Protein AF-W4LQE4-F1 (afdb_monomer_lite)

pLDDT: mean 86.33, std 12.44, range [35.06, 98.62]

Organism: NCBI:txid1429439

Radius of gyration: 22.86 Å; chains: 1; bounding box: 77×56×64 Å

Sequence (395 aa):
MTGEALLIPIRTGDPKAGPASYTRFVLPFAYCLETYQGGSPFRVYTPSEDVSRWQRRYFTVETATVLYERSKSFEIDDRTGVQTFHIQRAERTIPVHIAPPRLRLFEWPSAIAAANQGTLRDPLRLGFLSVDVFFPDRNVPVSLDDFLALNEMFRYWQQPYDGHEQDYRAFLGNCPIDLCPRVRQVRDADLHEIYFERWASLLKWPIKCNGKHWALFPQAWHQQAKHWIRGDGKPQDNGWITYADSRTFVWTCAILEHGGSTLKAHLPHACDKLKLWQYGHWIKLLNADSPGKDTAETHQSTCFEREWVEPRTYKRWMHYGTLYGFNYHSGAMLGPALDKPGPPLWQHFGDMYFDQALLLLYLRIASFNFSHQLNRISAQARDDSQQGKDGHDQW

Secondary structure (DSSP, 8-state):
--------B---S-TTTSS--EEEEEEEEE---EE--SSS-SS-EEE-----HHHHHHS-HHHHIIIIISEEEEEE--TT-SEEEEEEETTEEEEEEEPPPEEEEES--SSGGGGGG--S--TT-EEEEEEEEE--SSSS--BHHHHHHHHHHHTBSS--STTHHHHHHHHHTTSBSSSSSS--BGGGS-HHIIIIIHHHTGGGSPEEETTEEEESS-HHHHHHHHHHHHT-S-TT--TTB--SSSB-EEEEEEEETTTHHHHHHT-TTT-TT--GGGSHHHHHHHHTPPP-SSHHHHH---HHHHHHHGGGEE-TTGGGT-EEEE-SSEEEEEEE---TTS--HHHHIIIIIHHHHHHHHHHHHHHHHHHHHHHHHHHHHHHHHHHHHHTTS--

Structure (mmCIF, N/CA/C/O backbone):
data_AF-W4LQE4-F1
#
_entry.id   AF-W4LQE4-F1
#
loop_
_atom_site.group_PDB
_atom_site.id
_atom_site.type_symbol
_atom_site.label_atom_id
_atom_site.label_alt_id
_atom_site.label_comp_id
_atom_site.label_asym_id
_atom_site.label_entity_id
_atom_site.label_seq_id
_atom_site.pdbx_PDB_ins_code
_atom_site.Cartn_x
_atom_site.Cartn_y
_atom_site.Cartn_z
_atom_site.occupancy
_atom_site.B_iso_or_equiv
_atom_site.auth_seq_id
_atom_site.auth_comp_id
_atom_site.auth_asym_id
_atom_site.auth_atom_id
_atom_site.pdbx_PDB_model_num
ATOM 1 N N . MET A 1 1 ? -30.551 -10.304 26.060 1.00 40.94 1 MET A N 1
ATOM 2 C CA . MET A 1 1 ? -30.149 -9.156 25.227 1.00 40.94 1 MET A CA 1
ATOM 3 C C . MET A 1 1 ? -29.417 -9.730 24.035 1.00 40.94 1 MET A C 1
ATOM 5 O O . MET A 1 1 ? -28.348 -10.295 24.213 1.00 40.94 1 MET A O 1
ATOM 9 N N . THR A 1 2 ? -30.046 -9.722 22.867 1.00 35.06 2 THR A N 1
ATOM 10 C CA . THR A 1 2 ? -29.392 -10.036 21.594 1.00 35.06 2 THR A CA 1
ATOM 11 C C . THR A 1 2 ? -28.332 -8.967 21.372 1.00 35.06 2 THR A C 1
ATOM 13 O O . THR A 1 2 ? -28.673 -7.812 21.142 1.00 35.06 2 THR A O 1
ATOM 16 N N . GLY A 1 3 ? -27.068 -9.324 21.601 1.00 41.97 3 GLY A N 1
ATOM 17 C CA . GLY A 1 3 ? -25.948 -8.401 21.502 1.00 41.97 3 GLY A CA 1
ATOM 18 C C . GLY A 1 3 ? -25.789 -7.954 20.060 1.00 41.97 3 GLY A C 1
ATOM 19 O O . GLY A 1 3 ? -25.276 -8.712 19.241 1.00 41.97 3 GLY A O 1
ATOM 20 N N . GLU A 1 4 ? -26.240 -6.741 19.748 1.00 50.66 4 GLU A N 1
ATOM 21 C CA . GLU A 1 4 ? -25.721 -6.034 18.585 1.00 50.66 4 GLU A CA 1
ATOM 22 C C . GLU A 1 4 ? -24.201 -6.021 18.732 1.00 50.66 4 GLU A C 1
ATOM 24 O O . GLU A 1 4 ? -23.667 -5.546 19.739 1.00 50.66 4 GLU A O 1
ATOM 29 N N . ALA A 1 5 ? -23.505 -6.636 17.775 1.00 58.62 5 ALA A N 1
ATOM 30 C CA . ALA A 1 5 ? -22.058 -6.571 17.723 1.00 58.62 5 ALA A CA 1
ATOM 31 C C . ALA A 1 5 ? -21.677 -5.086 17.708 1.00 58.62 5 ALA A C 1
ATOM 33 O O . ALA A 1 5 ? -22.042 -4.363 16.783 1.00 58.62 5 ALA A O 1
ATOM 34 N N . LEU A 1 6 ? -21.010 -4.628 18.769 1.00 79.62 6 LEU A N 1
ATOM 35 C CA . LEU A 1 6 ? -20.555 -3.250 18.933 1.00 79.62 6 LEU A CA 1
ATOM 36 C C . LEU A 1 6 ? -19.512 -2.945 17.854 1.00 79.62 6 LEU A C 1
ATOM 38 O O . LEU A 1 6 ? -18.317 -3.129 18.059 1.00 79.62 6 LEU A O 1
ATOM 42 N N . LEU A 1 7 ? -19.974 -2.516 16.681 1.00 88.88 7 LEU A N 1
ATOM 43 C CA . LEU A 1 7 ? -19.111 -2.089 15.589 1.00 88.88 7 LEU A CA 1
ATOM 44 C C . LEU A 1 7 ? -18.323 -0.856 16.036 1.00 88.88 7 LEU A C 1
ATOM 46 O O . LEU A 1 7 ? -18.908 0.090 16.551 1.00 88.88 7 LEU A O 1
ATOM 50 N N . ILE A 1 8 ? -17.012 -0.842 15.788 1.00 94.31 8 ILE A N 1
ATOM 51 C CA . ILE A 1 8 ? -16.179 0.354 15.971 1.00 94.31 8 ILE A CA 1
ATOM 52 C C . ILE A 1 8 ? -16.242 1.162 14.669 1.00 94.31 8 ILE A C 1
ATOM 54 O O . ILE A 1 8 ? -15.601 0.747 13.700 1.00 94.31 8 ILE A O 1
ATOM 58 N N . PRO A 1 9 ? -16.999 2.271 14.589 1.00 95.12 9 PRO A N 1
ATOM 59 C CA . PRO A 1 9 ? -17.159 3.011 13.344 1.00 95.12 9 PRO A CA 1
ATOM 60 C C . PRO A 1 9 ? -15.863 3.725 12.954 1.00 95.12 9 PRO A C 1
ATOM 62 O O . PRO A 1 9 ? -15.169 4.292 13.802 1.00 95.12 9 PRO A O 1
ATOM 65 N N . ILE A 1 10 ? -15.564 3.736 11.656 1.00 96.75 10 ILE A N 1
ATOM 66 C CA . ILE A 1 10 ? -14.493 4.558 11.085 1.00 96.75 10 ILE A CA 1
ATOM 67 C C . ILE A 1 10 ? -15.087 5.767 10.365 1.00 96.75 10 ILE A C 1
ATOM 69 O O . ILE A 1 10 ? -16.196 5.714 9.836 1.00 96.75 10 ILE A O 1
ATOM 73 N N . ARG A 1 11 ? -14.325 6.855 10.286 1.00 96.00 11 ARG A N 1
ATOM 74 C CA . ARG A 1 11 ? -14.683 8.004 9.455 1.00 96.00 11 ARG A CA 1
ATOM 75 C C . ARG A 1 11 ? -14.453 7.661 7.984 1.00 96.00 11 ARG A C 1
ATOM 77 O O . ARG A 1 11 ? -13.330 7.312 7.604 1.00 96.00 11 ARG A O 1
ATOM 84 N N . THR A 1 12 ? -15.508 7.758 7.185 1.00 96.81 12 THR A N 1
ATOM 85 C CA . THR A 1 12 ? -15.524 7.565 5.728 1.00 96.81 12 THR A CA 1
ATOM 86 C C . THR A 1 12 ? -15.442 8.920 5.008 1.00 96.81 12 THR A C 1
ATOM 88 O O . THR A 1 12 ? -15.504 9.972 5.646 1.00 96.81 12 THR A O 1
ATOM 91 N N . GLY A 1 13 ? -15.238 8.910 3.689 1.00 95.38 13 GLY A N 1
ATOM 92 C CA . GLY A 1 13 ? -15.082 10.110 2.862 1.00 95.38 13 GLY A CA 1
ATOM 93 C C . GLY A 1 13 ? -13.826 10.081 1.991 1.00 95.38 13 GLY A C 1
ATOM 94 O O . GLY A 1 13 ? -13.047 9.132 2.037 1.00 95.38 13 GLY A O 1
ATOM 95 N N . ASP A 1 14 ? -13.635 11.120 1.177 1.00 93.69 14 ASP A N 1
ATOM 96 C CA . ASP A 1 14 ? -12.430 11.271 0.354 1.00 93.69 14 ASP A CA 1
ATOM 97 C C . ASP A 1 14 ? -11.263 11.811 1.209 1.00 93.69 14 ASP A C 1
ATOM 99 O O . ASP A 1 14 ? -11.342 12.953 1.681 1.00 93.69 14 ASP A O 1
ATOM 103 N N . PRO A 1 15 ? -10.165 11.047 1.389 1.00 93.00 15 PRO A N 1
ATOM 104 C CA . PRO A 1 15 ? -9.008 11.495 2.162 1.00 93.00 15 PRO A CA 1
ATOM 105 C C . PRO A 1 15 ? -8.287 12.705 1.546 1.00 93.00 15 PRO A C 1
ATOM 107 O O . PRO A 1 15 ? -7.521 13.366 2.241 1.00 93.00 15 PRO A O 1
ATOM 110 N N . LYS A 1 16 ? -8.515 13.038 0.265 1.00 89.88 16 LYS A N 1
ATOM 111 C CA . LYS A 1 16 ? -8.014 14.284 -0.344 1.00 89.88 16 LYS A CA 1
ATOM 112 C C . LYS A 1 16 ? -8.852 15.506 0.059 1.00 89.88 16 LYS A C 1
ATOM 114 O O . LYS A 1 16 ? -8.341 16.624 0.025 1.00 89.88 16 LYS A O 1
ATOM 119 N N . ALA A 1 17 ? -10.119 15.313 0.440 1.00 91.38 17 ALA A N 1
ATOM 120 C CA . ALA A 1 17 ? -11.038 16.391 0.815 1.00 91.38 17 ALA A CA 1
ATOM 121 C C . ALA A 1 17 ? -11.030 16.697 2.323 1.00 91.38 17 ALA A C 1
ATOM 123 O O . ALA A 1 17 ? -11.308 17.826 2.728 1.00 91.38 17 ALA A O 1
ATOM 124 N N . GLY A 1 18 ? -10.702 15.716 3.166 1.00 92.12 18 GLY A N 1
ATOM 125 C CA . GLY A 1 18 ? -10.635 15.895 4.613 1.00 92.12 18 GLY A CA 1
ATOM 126 C C . GLY A 1 18 ? -10.224 14.624 5.358 1.00 92.12 18 GLY A C 1
ATOM 127 O O . GLY A 1 18 ? -9.882 13.625 4.729 1.00 92.12 18 GLY A O 1
ATOM 128 N N . PRO A 1 19 ? -10.265 14.634 6.704 1.00 93.56 19 PRO A N 1
ATOM 129 C CA . PRO A 1 19 ? -9.928 13.461 7.499 1.00 93.56 19 PRO A CA 1
ATOM 130 C C . PRO A 1 19 ? -10.880 12.304 7.172 1.00 93.56 19 PRO A C 1
ATOM 132 O O . PRO A 1 19 ? -12.075 12.382 7.455 1.00 93.56 19 PRO A O 1
ATOM 135 N N . ALA A 1 20 ? -10.345 11.228 6.605 1.00 95.81 20 ALA A N 1
ATOM 136 C CA . ALA A 1 20 ? -11.067 10.000 6.302 1.00 95.81 20 ALA A CA 1
ATOM 137 C C . ALA A 1 20 ? -10.112 8.805 6.377 1.00 95.81 20 ALA A C 1
ATOM 139 O O . ALA A 1 20 ? -8.894 8.956 6.248 1.00 95.81 20 ALA A O 1
ATOM 140 N N . SER A 1 21 ? -10.668 7.619 6.609 1.00 97.94 21 SER A N 1
ATOM 141 C CA . SER A 1 21 ? -9.891 6.381 6.656 1.00 97.94 21 SER A CA 1
ATOM 142 C C . SER A 1 21 ? -9.579 5.886 5.246 1.00 97.94 21 SER A C 1
ATOM 144 O O . SER A 1 21 ? -10.458 5.869 4.383 1.00 97.94 21 SER A O 1
ATOM 146 N N . TYR A 1 22 ? -8.339 5.463 5.012 1.00 98.25 22 TYR A N 1
ATOM 147 C CA . TYR A 1 22 ? -7.880 4.987 3.707 1.00 98.25 22 TYR A CA 1
ATOM 148 C C . TYR A 1 22 ? -6.696 4.028 3.843 1.00 98.25 22 TYR A C 1
ATOM 150 O O . TYR A 1 22 ? -5.924 4.108 4.802 1.00 98.25 22 TYR A O 1
ATOM 158 N N . THR A 1 23 ? -6.497 3.190 2.830 1.00 98.62 23 THR A N 1
ATOM 159 C CA . THR A 1 23 ? -5.310 2.338 2.703 1.00 98.62 23 THR A CA 1
ATOM 160 C C . THR A 1 23 ? -4.659 2.538 1.352 1.00 98.62 23 THR A C 1
ATOM 162 O O . THR A 1 23 ? -5.318 2.494 0.321 1.00 98.62 23 THR A O 1
ATOM 165 N N . ARG A 1 24 ? -3.344 2.729 1.347 1.00 98.31 24 ARG A N 1
ATOM 166 C CA . ARG A 1 24 ? -2.504 2.755 0.155 1.00 98.31 24 ARG A CA 1
ATOM 167 C C . ARG A 1 24 ? -1.692 1.472 0.083 1.00 98.31 24 ARG A C 1
ATOM 169 O O . ARG A 1 24 ? -0.881 1.191 0.961 1.00 98.31 24 ARG A O 1
ATOM 176 N N . PHE A 1 25 ? -1.889 0.717 -0.985 1.00 97.81 25 PHE A N 1
ATOM 177 C CA . PHE A 1 25 ? -1.127 -0.488 -1.284 1.00 97.81 25 PHE A CA 1
ATOM 178 C C . PHE A 1 25 ? -0.015 -0.157 -2.268 1.00 97.81 25 PHE A C 1
ATOM 180 O O . PHE A 1 25 ? -0.269 0.463 -3.301 1.00 97.81 25 PHE A O 1
ATOM 187 N N . VAL A 1 26 ? 1.210 -0.562 -1.946 1.00 97.50 26 VAL A N 1
ATOM 188 C CA . VAL A 1 26 ? 2.404 -0.209 -2.711 1.00 97.50 26 VAL A CA 1
ATOM 189 C C . VAL A 1 26 ? 3.073 -1.465 -3.256 1.00 97.50 26 VAL A C 1
ATOM 191 O O . VAL A 1 26 ? 3.602 -2.283 -2.499 1.00 97.50 26 VAL A O 1
ATOM 194 N N 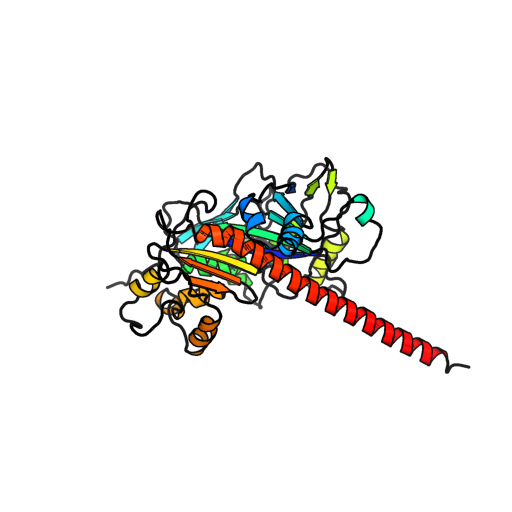. LEU A 1 27 ? 3.079 -1.596 -4.582 1.00 96.62 27 LEU A N 1
ATOM 195 C CA . LEU A 1 27 ? 3.767 -2.661 -5.300 1.00 96.62 27 LEU A CA 1
ATOM 196 C C . LEU A 1 27 ? 5.079 -2.133 -5.907 1.00 96.62 27 LEU A C 1
ATOM 198 O O . LEU A 1 27 ? 5.035 -1.315 -6.831 1.00 96.62 27 LEU A O 1
ATOM 202 N N . PRO A 1 28 ? 6.245 -2.588 -5.426 1.00 96.25 28 PRO A N 1
ATOM 203 C CA . PRO A 1 28 ? 7.515 -2.334 -6.095 1.00 96.25 28 PRO A CA 1
ATOM 204 C C . PRO A 1 28 ? 7.654 -3.138 -7.395 1.00 96.25 28 PRO A C 1
ATOM 206 O O . PRO A 1 28 ? 7.249 -4.298 -7.470 1.00 96.25 28 PRO A O 1
ATOM 209 N N . PHE A 1 29 ? 8.294 -2.543 -8.396 1.00 95.50 29 PHE A N 1
ATOM 210 C CA . PHE A 1 29 ? 8.637 -3.192 -9.659 1.00 95.50 29 PHE A CA 1
ATOM 211 C C . PHE A 1 29 ? 9.939 -2.621 -10.234 1.00 95.50 29 PHE A C 1
ATOM 213 O O . PHE A 1 29 ? 10.311 -1.485 -9.955 1.00 95.50 29 PHE A O 1
ATOM 220 N N . ALA A 1 30 ? 10.644 -3.387 -11.062 1.00 93.94 30 ALA A N 1
ATOM 221 C CA . ALA A 1 30 ? 11.722 -2.855 -11.889 1.00 93.94 30 ALA A CA 1
ATOM 222 C C . ALA A 1 30 ? 11.145 -2.247 -13.155 1.00 93.94 30 ALA A C 1
ATOM 224 O O . ALA A 1 30 ? 10.198 -2.781 -13.734 1.00 93.94 30 ALA A O 1
ATOM 225 N N . TYR A 1 31 ? 11.782 -1.186 -13.632 1.00 93.62 31 TYR A N 1
ATOM 226 C CA . TYR A 1 31 ? 11.375 -0.537 -14.865 1.00 93.62 31 TYR A CA 1
ATOM 227 C C . TYR A 1 31 ? 12.574 -0.289 -15.786 1.00 93.62 31 TYR A C 1
ATOM 229 O O . TYR A 1 31 ? 13.712 -0.112 -15.349 1.00 93.62 31 TYR A O 1
ATOM 237 N N . CYS A 1 32 ? 12.301 -0.292 -17.084 1.00 91.81 32 CYS A N 1
ATOM 238 C CA . CYS A 1 32 ? 13.227 0.065 -18.145 1.00 91.81 32 CYS A CA 1
ATOM 239 C C . CYS A 1 32 ? 12.408 0.709 -19.265 1.00 91.81 32 CYS A C 1
ATOM 241 O O . CYS A 1 32 ? 11.650 0.035 -19.956 1.00 91.81 32 CYS A O 1
ATOM 243 N N . LEU A 1 33 ? 12.498 2.032 -19.387 1.00 91.06 33 LEU A N 1
ATOM 244 C CA . LEU A 1 33 ? 11.632 2.768 -20.299 1.00 91.06 33 LEU A CA 1
ATOM 245 C C . LEU A 1 33 ? 11.957 2.424 -21.750 1.00 91.06 33 LEU A C 1
ATOM 247 O O . LEU A 1 33 ? 13.085 2.616 -22.186 1.00 91.06 33 LEU A O 1
ATOM 251 N N . GLU A 1 34 ? 10.944 2.016 -22.506 1.00 88.94 34 GLU A N 1
ATOM 252 C CA . GLU A 1 34 ? 11.044 1.797 -23.948 1.00 88.94 34 GLU A CA 1
ATOM 253 C C . GLU A 1 34 ? 10.020 2.652 -24.688 1.00 88.94 34 GLU A C 1
ATOM 255 O O . GLU A 1 34 ? 8.996 3.061 -24.133 1.00 88.94 34 GLU A O 1
ATOM 260 N N . THR A 1 35 ? 10.285 2.936 -25.964 1.00 89.38 35 THR A N 1
ATOM 261 C CA . THR A 1 35 ? 9.295 3.631 -26.794 1.00 89.38 35 THR A CA 1
ATOM 262 C C . THR A 1 35 ? 8.042 2.772 -26.882 1.00 89.38 35 THR A C 1
ATOM 264 O O . THR A 1 35 ? 8.112 1.609 -27.277 1.00 89.38 35 THR A O 1
ATOM 267 N N . TYR A 1 36 ? 6.894 3.344 -26.525 1.00 89.50 36 TYR A N 1
ATOM 268 C CA . TYR A 1 36 ? 5.633 2.627 -26.615 1.00 89.50 36 TYR A CA 1
ATOM 269 C C . TYR A 1 36 ? 5.268 2.404 -28.087 1.00 89.50 36 TYR A C 1
ATOM 271 O O . TYR A 1 36 ? 5.041 3.361 -28.822 1.00 89.50 36 TYR A O 1
ATOM 279 N N . GLN A 1 37 ? 5.221 1.137 -28.504 1.00 85.69 37 GLN A N 1
ATOM 280 C CA . GLN A 1 37 ? 4.888 0.729 -29.877 1.00 85.69 37 GLN A CA 1
ATOM 281 C C . GLN A 1 37 ? 3.388 0.454 -30.076 1.00 85.69 37 GLN A C 1
ATOM 283 O O . GLN A 1 37 ? 2.967 0.055 -31.160 1.00 85.69 37 GLN A O 1
ATOM 288 N N . GLY A 1 38 ? 2.570 0.613 -29.031 1.00 77.44 38 GLY A N 1
ATOM 289 C CA . GLY A 1 38 ? 1.123 0.462 -29.149 1.00 77.44 38 GLY A CA 1
ATOM 290 C C . GLY A 1 38 ? 0.480 1.648 -29.873 1.00 77.44 38 GLY A C 1
ATOM 291 O O . GLY A 1 38 ? 1.070 2.721 -29.987 1.00 77.44 38 GLY A O 1
ATOM 292 N N . GLY A 1 39 ? -0.752 1.450 -30.353 1.00 81.81 39 GLY A N 1
ATOM 293 C CA . GLY A 1 39 ? -1.582 2.524 -30.909 1.00 81.81 39 GLY A CA 1
ATOM 294 C C . GLY A 1 39 ? -1.956 3.588 -29.866 1.00 81.81 39 GLY A C 1
ATOM 295 O O . GLY A 1 39 ? -1.314 3.722 -28.830 1.00 81.81 39 GLY A O 1
ATOM 296 N N . SER A 1 40 ? -3.018 4.361 -30.106 1.00 81.25 40 SER A N 1
ATOM 297 C CA . SER A 1 40 ? -3.477 5.342 -29.111 1.00 81.25 40 SER A CA 1
ATOM 298 C C . SER A 1 40 ? -3.868 4.628 -27.805 1.00 81.25 40 SER A C 1
ATOM 300 O O . SER A 1 40 ? -4.779 3.794 -27.834 1.00 81.25 40 SER A O 1
ATOM 302 N N . PRO A 1 41 ? -3.174 4.876 -26.676 1.00 80.06 41 PRO A N 1
ATOM 303 C CA . PRO A 1 41 ? -3.445 4.148 -25.449 1.00 80.06 41 PRO A CA 1
ATOM 304 C C . PRO A 1 41 ? -4.781 4.601 -24.857 1.00 80.06 41 PRO A C 1
ATOM 306 O O . PRO A 1 41 ? -5.073 5.793 -24.798 1.00 80.06 41 PRO A O 1
ATOM 309 N N . PHE A 1 42 ? -5.583 3.643 -24.389 1.00 80.00 42 PHE A N 1
ATOM 310 C CA . PHE A 1 42 ? -6.870 3.934 -23.749 1.00 80.00 42 PHE A CA 1
ATOM 311 C C . PHE A 1 42 ? -6.704 4.736 -22.448 1.00 80.00 42 PHE A C 1
ATOM 313 O O . PHE A 1 42 ? -7.481 5.643 -22.166 1.00 80.00 42 PHE A O 1
ATOM 320 N N . ARG A 1 43 ? -5.670 4.400 -21.670 1.00 88.06 43 ARG A N 1
ATOM 321 C CA . ARG A 1 43 ? -5.268 5.073 -20.432 1.00 88.06 43 ARG A CA 1
ATOM 322 C C . ARG A 1 43 ? -3.782 5.370 -20.482 1.00 88.06 43 ARG A C 1
ATOM 324 O O . ARG A 1 43 ? -3.008 4.601 -21.055 1.00 88.06 43 ARG A O 1
ATOM 331 N N . VAL A 1 44 ? -3.390 6.470 -19.857 1.00 92.25 44 VAL A N 1
ATOM 332 C CA . VAL A 1 44 ? -2.003 6.917 -19.823 1.00 92.25 44 VAL A CA 1
ATOM 333 C C . VAL A 1 44 ? -1.689 7.528 -18.469 1.00 92.25 44 VAL A C 1
ATOM 335 O O . VAL A 1 44 ? -2.507 8.231 -17.885 1.00 92.25 44 VAL A O 1
ATOM 338 N N . TYR A 1 45 ? -0.492 7.261 -17.972 1.00 94.31 45 TYR A N 1
ATOM 339 C CA . TYR A 1 45 ? 0.043 7.929 -16.799 1.00 94.31 45 TYR A CA 1
ATOM 340 C C . TYR A 1 45 ? 0.602 9.294 -17.198 1.00 94.31 45 TYR A C 1
ATOM 342 O O . TYR A 1 45 ? 1.504 9.388 -18.035 1.00 94.31 45 TYR A O 1
ATOM 350 N N . THR A 1 46 ? 0.084 10.360 -16.602 1.00 93.94 46 THR A N 1
ATOM 351 C CA . THR A 1 46 ? 0.562 11.730 -16.810 1.00 93.94 46 THR A CA 1
ATOM 352 C C . THR A 1 46 ? 1.389 12.197 -15.618 1.00 93.94 46 THR A C 1
ATOM 354 O O . THR A 1 46 ? 1.123 11.754 -14.501 1.00 93.94 46 THR A O 1
ATOM 357 N N . PRO A 1 47 ? 2.392 13.072 -15.815 1.00 92.88 47 PRO A N 1
ATOM 358 C CA . PRO A 1 47 ? 3.178 13.604 -14.709 1.00 92.88 47 PRO A CA 1
ATOM 359 C C . PRO A 1 47 ? 2.265 14.248 -13.663 1.00 92.88 47 PRO A C 1
ATOM 361 O O . PRO A 1 47 ? 1.415 15.060 -14.025 1.00 92.88 47 PRO A O 1
ATOM 364 N N . SER A 1 48 ? 2.440 13.894 -12.389 1.00 88.56 48 SER A N 1
ATOM 365 C CA . SER A 1 48 ? 1.718 14.532 -11.286 1.00 88.56 48 SER A CA 1
ATOM 366 C C . SER A 1 48 ? 2.630 15.525 -10.563 1.00 88.56 48 SER A C 1
ATOM 368 O O . SER A 1 48 ? 3.758 15.206 -10.176 1.00 88.56 48 SER A O 1
ATOM 370 N N . GLU A 1 49 ? 2.156 16.760 -10.393 1.00 70.00 49 GLU A N 1
ATOM 371 C CA . GLU A 1 49 ? 2.861 17.806 -9.643 1.00 70.00 49 GLU A CA 1
ATOM 372 C C . GLU A 1 49 ? 2.579 17.669 -8.142 1.00 70.00 49 GLU A C 1
ATOM 374 O O . GLU A 1 49 ? 1.954 18.522 -7.527 1.00 70.00 49 GLU A O 1
ATOM 379 N N . ASP A 1 50 ? 3.009 16.561 -7.542 1.00 58.22 50 ASP A N 1
ATOM 380 C CA . ASP A 1 50 ? 2.500 16.159 -6.220 1.00 58.22 50 ASP A CA 1
ATOM 381 C C . ASP A 1 50 ? 3.441 16.504 -5.052 1.00 58.22 50 ASP A C 1
ATOM 383 O O . ASP A 1 50 ? 3.387 15.887 -3.992 1.00 58.22 50 ASP A O 1
ATOM 387 N N . VAL A 1 51 ? 4.353 17.469 -5.231 1.00 62.75 51 VAL A N 1
ATOM 388 C CA . VAL A 1 51 ? 5.285 17.856 -4.158 1.00 62.75 51 VAL A CA 1
ATOM 389 C C . VAL A 1 51 ? 5.149 19.330 -3.837 1.00 62.75 51 VAL A C 1
ATOM 391 O O . VAL A 1 51 ? 5.727 20.205 -4.488 1.00 62.75 51 VAL A O 1
ATOM 394 N N . SER A 1 52 ? 4.419 19.601 -2.766 1.00 64.50 52 SER A N 1
ATOM 395 C CA . SER A 1 52 ? 4.374 20.914 -2.141 1.00 64.50 52 SER A CA 1
ATOM 396 C C . SER A 1 52 ? 5.785 21.407 -1.774 1.00 64.50 52 SER A C 1
ATOM 398 O O . SER A 1 52 ? 6.675 20.649 -1.374 1.00 64.50 52 SER A O 1
ATOM 400 N N . ARG A 1 53 ? 6.011 22.725 -1.849 1.00 65.19 53 ARG A N 1
ATOM 401 C CA . ARG A 1 53 ? 7.299 23.324 -1.443 1.00 65.19 53 ARG A CA 1
ATOM 402 C C . ARG A 1 53 ? 7.671 23.010 0.011 1.00 65.19 53 ARG A C 1
ATOM 404 O O . ARG A 1 53 ? 8.855 23.044 0.341 1.00 65.19 53 ARG A O 1
ATOM 411 N N . TRP A 1 54 ? 6.693 22.735 0.877 1.00 68.38 54 TRP A N 1
ATOM 412 C CA . TRP A 1 54 ? 6.946 22.428 2.283 1.00 68.38 54 TRP A CA 1
ATOM 413 C C . TRP A 1 54 ? 7.527 21.020 2.466 1.00 68.38 54 TRP A C 1
ATOM 415 O O . TRP A 1 54 ? 8.477 20.876 3.232 1.00 68.38 54 TRP A O 1
ATOM 425 N N . GLN A 1 55 ? 7.059 20.021 1.705 1.00 70.88 55 GLN A N 1
ATOM 426 C CA . GLN A 1 55 ? 7.598 18.653 1.748 1.00 70.88 55 GLN A CA 1
ATOM 427 C C . GLN A 1 55 ? 9.096 18.634 1.431 1.00 70.88 55 GLN A C 1
ATOM 429 O O . GLN A 1 55 ? 9.863 17.957 2.109 1.00 70.88 55 GLN A O 1
ATOM 434 N N . ARG A 1 56 ? 9.547 19.449 0.467 1.00 75.25 56 ARG A N 1
ATOM 435 C CA . ARG A 1 56 ? 10.977 19.558 0.123 1.00 75.25 56 ARG A CA 1
ATOM 436 C C . ARG A 1 56 ? 11.834 20.119 1.255 1.00 75.25 56 ARG A C 1
ATOM 438 O O . ARG A 1 56 ? 12.984 19.728 1.385 1.00 75.25 56 ARG A O 1
ATOM 445 N N . ARG A 1 57 ? 11.286 21.029 2.066 1.00 80.12 57 ARG A N 1
ATOM 446 C CA . ARG A 1 57 ? 12.012 21.681 3.172 1.00 80.12 57 ARG A CA 1
ATOM 447 C C . ARG A 1 57 ? 12.125 20.810 4.418 1.00 80.12 57 ARG A C 1
ATOM 449 O O . ARG A 1 57 ? 12.937 21.115 5.282 1.00 80.12 57 ARG A O 1
ATOM 456 N N . TYR A 1 58 ? 11.291 19.779 4.532 1.00 81.12 58 TYR A N 1
ATOM 457 C CA . TYR A 1 58 ? 11.315 18.884 5.683 1.00 81.12 58 TYR A CA 1
ATOM 458 C C . TYR A 1 58 ? 12.519 17.932 5.661 1.00 81.12 58 TYR A C 1
ATOM 460 O O . TYR A 1 58 ? 12.981 17.479 6.705 1.00 81.12 58 TYR A O 1
ATOM 468 N N . PHE A 1 59 ? 13.023 17.624 4.469 1.00 84.69 59 PHE A N 1
ATOM 469 C CA . PHE A 1 59 ? 14.088 16.654 4.263 1.00 84.69 59 PHE A CA 1
ATOM 470 C C . PHE A 1 59 ? 15.462 17.310 4.174 1.00 84.69 59 PHE A C 1
ATOM 472 O O . PHE A 1 59 ? 15.586 18.478 3.802 1.00 84.69 59 PHE A O 1
ATOM 479 N N . THR A 1 60 ? 16.509 16.535 4.481 1.00 88.38 60 THR A N 1
ATOM 480 C CA . THR A 1 60 ? 17.874 16.932 4.114 1.00 88.38 60 THR A CA 1
ATOM 481 C C . THR A 1 60 ? 17.976 17.055 2.596 1.00 88.38 60 THR A C 1
ATOM 483 O O . THR A 1 60 ? 17.180 16.456 1.866 1.00 88.38 60 THR A O 1
ATOM 486 N N . VAL A 1 61 ? 18.963 17.809 2.113 1.00 87.88 61 VAL A N 1
ATOM 487 C CA . VAL A 1 61 ? 19.164 18.021 0.673 1.00 87.88 61 VAL A CA 1
ATOM 488 C C . VAL A 1 61 ? 19.326 16.685 -0.051 1.00 87.88 61 VAL A C 1
ATOM 490 O O . VAL A 1 61 ? 18.659 16.447 -1.049 1.00 87.88 61 VAL A O 1
ATOM 493 N N . GLU A 1 62 ? 20.114 15.765 0.502 1.00 87.88 62 GLU A N 1
ATOM 494 C CA . GLU A 1 62 ? 20.373 14.444 -0.076 1.00 87.88 62 GLU A CA 1
ATOM 495 C C . GLU A 1 62 ? 19.084 13.622 -0.204 1.00 87.88 62 GLU A C 1
ATOM 497 O O . GLU A 1 62 ? 18.802 13.031 -1.248 1.00 87.88 62 GLU A O 1
ATOM 502 N N . THR A 1 63 ? 18.271 13.625 0.854 1.00 88.31 63 THR A N 1
ATOM 503 C CA . THR A 1 63 ? 16.989 12.914 0.907 1.00 88.31 63 THR A CA 1
ATOM 504 C C . THR A 1 63 ? 15.996 13.509 -0.094 1.00 88.31 63 THR A C 1
ATOM 506 O O . THR A 1 63 ? 15.348 12.779 -0.847 1.00 88.31 63 THR A O 1
ATOM 509 N N . ALA A 1 64 ? 15.908 14.841 -0.142 1.00 87.50 64 ALA A N 1
ATOM 510 C CA . ALA A 1 64 ? 15.049 15.565 -1.069 1.00 87.50 64 ALA A CA 1
ATOM 511 C C . ALA A 1 64 ? 15.464 15.340 -2.532 1.00 87.50 64 ALA A C 1
ATOM 513 O O . ALA A 1 64 ? 14.598 15.143 -3.385 1.00 87.50 64 ALA A O 1
ATOM 514 N N . THR A 1 65 ? 16.765 15.307 -2.828 1.00 89.69 65 THR A N 1
ATOM 515 C CA . THR A 1 65 ? 17.282 15.026 -4.171 1.00 89.69 65 THR A CA 1
ATOM 516 C C . THR A 1 65 ? 16.849 13.643 -4.649 1.00 89.69 65 THR A C 1
ATOM 518 O O . THR A 1 65 ? 16.330 13.518 -5.759 1.00 89.69 65 THR A O 1
ATOM 521 N N . VAL A 1 66 ? 16.975 12.597 -3.824 1.00 88.81 66 VAL A N 1
ATOM 522 C CA . VAL A 1 66 ? 16.522 11.250 -4.218 1.00 88.81 66 VAL A CA 1
ATOM 523 C C . VAL A 1 66 ? 15.004 11.211 -4.418 1.00 88.81 66 VAL A C 1
ATOM 525 O O . VAL A 1 66 ? 14.528 10.706 -5.434 1.00 88.81 66 VAL A O 1
ATOM 528 N N . LEU A 1 67 ? 14.241 11.781 -3.482 1.00 87.31 67 LEU A N 1
ATOM 529 C CA . LEU A 1 67 ? 12.780 11.739 -3.516 1.00 87.31 67 LEU A CA 1
ATOM 530 C C . LEU A 1 67 ? 12.151 12.601 -4.610 1.00 87.31 67 LEU A C 1
ATOM 532 O O . LEU A 1 67 ? 11.067 12.252 -5.074 1.00 87.31 67 LEU A O 1
ATOM 536 N N . TYR A 1 68 ? 12.770 13.706 -5.027 1.00 88.12 68 TYR A N 1
ATOM 537 C CA . TYR A 1 68 ? 12.093 14.708 -5.864 1.00 88.12 68 TYR A CA 1
ATOM 538 C C . TYR A 1 68 ? 12.839 15.122 -7.128 1.00 88.12 68 TYR A C 1
ATOM 540 O O . TYR A 1 68 ? 12.206 15.626 -8.054 1.00 88.12 68 TYR A O 1
ATOM 548 N N . GLU A 1 69 ? 14.156 14.941 -7.183 1.00 88.31 69 GLU A N 1
ATOM 549 C CA . GLU A 1 69 ? 14.962 15.329 -8.347 1.00 88.31 69 GLU A CA 1
ATOM 550 C C . GLU A 1 69 ? 15.322 14.105 -9.188 1.00 88.31 69 GLU A C 1
ATOM 552 O O . GLU A 1 69 ? 15.160 14.118 -10.408 1.00 88.31 69 GLU A O 1
ATOM 557 N N . ARG A 1 70 ? 15.736 13.020 -8.524 1.00 91.19 70 ARG A N 1
ATOM 558 C CA . ARG A 1 70 ? 16.048 11.721 -9.140 1.00 91.19 70 ARG A CA 1
ATOM 559 C C . ARG A 1 70 ? 14.829 10.818 -9.280 1.00 91.19 70 ARG A C 1
ATOM 561 O O . ARG A 1 70 ? 14.967 9.705 -9.778 1.00 91.19 70 ARG A O 1
ATOM 568 N N . SER A 1 71 ? 13.649 11.267 -8.863 1.00 93.06 71 SER A N 1
ATOM 569 C CA . SER A 1 71 ? 12.405 10.528 -9.062 1.00 93.06 71 SER A CA 1
ATOM 570 C C . SER A 1 71 ? 11.412 11.303 -9.926 1.00 93.06 71 SER A C 1
ATOM 572 O O . SER A 1 71 ? 11.472 12.532 -10.039 1.00 93.06 71 SER A O 1
ATOM 574 N N . LYS A 1 72 ? 10.470 10.582 -10.535 1.00 93.50 72 LYS A N 1
ATOM 575 C CA . LYS A 1 72 ? 9.303 11.165 -11.201 1.00 93.50 72 LYS A CA 1
ATOM 576 C C . LYS A 1 72 ? 8.020 10.510 -10.721 1.00 93.50 72 LYS A C 1
ATOM 578 O O . LYS A 1 72 ? 7.958 9.290 -10.569 1.00 93.50 72 LYS A O 1
ATOM 583 N N . SER A 1 73 ? 7.004 11.342 -10.523 1.00 94.44 73 SER A N 1
ATOM 584 C CA . SER A 1 73 ? 5.661 10.920 -10.140 1.00 94.44 73 SER A CA 1
ATOM 585 C C . SER A 1 73 ? 4.719 11.003 -11.331 1.00 94.44 73 SER A C 1
ATOM 587 O O . SER A 1 73 ? 4.762 11.967 -12.101 1.00 94.44 73 SER A O 1
ATOM 589 N N . PHE A 1 74 ? 3.866 9.998 -11.467 1.00 95.19 74 PHE A N 1
ATOM 590 C CA . PHE A 1 74 ? 2.803 9.968 -12.457 1.00 95.19 74 PHE A CA 1
ATOM 591 C C . PHE A 1 74 ? 1.498 9.510 -11.809 1.00 95.19 74 PHE A C 1
ATOM 593 O O . PHE A 1 74 ? 1.509 8.683 -10.901 1.00 95.19 74 PHE A O 1
ATOM 600 N N . GLU A 1 75 ? 0.374 10.003 -12.304 1.00 94.06 75 GLU A N 1
ATOM 601 C CA . GLU A 1 75 ? -0.971 9.551 -11.943 1.00 94.06 75 GLU A CA 1
ATOM 602 C C . GLU A 1 75 ? -1.692 9.153 -13.230 1.00 94.06 75 GLU A C 1
ATOM 604 O O . GLU A 1 75 ? -1.434 9.727 -14.292 1.00 94.06 75 GLU A O 1
ATOM 609 N N . ILE A 1 76 ? -2.528 8.119 -13.175 1.00 90.75 76 ILE A N 1
ATOM 610 C CA . ILE A 1 76 ? -3.303 7.726 -14.350 1.00 90.75 76 ILE A CA 1
ATOM 611 C C . ILE A 1 76 ? -4.321 8.830 -14.676 1.00 90.75 76 ILE A C 1
ATOM 613 O O . ILE A 1 76 ? -5.092 9.241 -13.810 1.00 90.75 76 ILE A O 1
ATOM 617 N N . ASP A 1 77 ? -4.324 9.311 -15.921 1.00 84.06 77 ASP A N 1
ATOM 618 C CA . ASP A 1 77 ? -5.356 10.221 -16.429 1.00 84.06 77 ASP A CA 1
ATOM 619 C C . ASP A 1 77 ? -6.634 9.404 -16.648 1.00 84.06 77 ASP A C 1
ATOM 621 O O . ASP A 1 77 ? -6.887 8.866 -17.732 1.00 84.06 77 ASP A O 1
ATOM 625 N N . ASP A 1 78 ? -7.395 9.212 -15.571 1.00 71.00 78 ASP A N 1
ATOM 626 C CA . ASP A 1 78 ? -8.680 8.538 -15.635 1.00 71.00 78 ASP A CA 1
ATOM 627 C C . ASP A 1 78 ? -9.805 9.550 -15.854 1.00 71.00 78 ASP A C 1
ATOM 629 O O . ASP A 1 78 ? -10.433 10.043 -14.916 1.00 71.00 78 ASP A O 1
ATOM 633 N N . ARG A 1 79 ? -10.117 9.804 -17.128 1.00 63.34 79 ARG A N 1
ATOM 634 C CA . ARG A 1 79 ? -11.294 10.593 -17.528 1.00 63.34 79 ARG A CA 1
ATOM 635 C C . ARG A 1 79 ? -12.618 10.005 -17.022 1.00 63.34 79 ARG A C 1
ATOM 637 O O . ARG A 1 79 ? -13.625 10.705 -17.052 1.00 63.34 79 ARG A O 1
ATOM 644 N N . THR A 1 80 ? -12.636 8.737 -16.596 1.00 54.34 80 THR A N 1
ATOM 645 C CA . THR A 1 80 ? -13.824 8.067 -16.041 1.00 54.34 80 THR A CA 1
ATOM 646 C C . THR A 1 80 ? -13.961 8.221 -14.521 1.00 54.34 80 THR A C 1
ATOM 648 O O . THR A 1 80 ? -15.017 7.899 -13.983 1.00 54.34 80 THR A O 1
ATOM 651 N N . GLY A 1 81 ? -12.961 8.800 -13.841 1.00 62.78 81 GLY A N 1
ATOM 652 C CA . GLY A 1 81 ? -13.012 9.135 -12.416 1.00 62.78 81 GLY A CA 1
ATOM 653 C C . GLY A 1 81 ? -12.624 7.996 -11.464 1.00 62.78 81 GLY A C 1
ATOM 654 O O . GLY A 1 81 ? -11.969 7.028 -11.840 1.00 62.78 81 GLY A O 1
ATOM 655 N N . VAL A 1 82 ? -13.000 8.149 -10.191 1.00 72.56 82 VAL A N 1
ATOM 656 C CA . VAL A 1 82 ? -12.767 7.172 -9.112 1.00 72.56 82 VAL A CA 1
ATOM 657 C C . VAL A 1 82 ? -13.564 5.896 -9.387 1.00 72.56 82 VAL A C 1
ATOM 659 O O . VAL A 1 82 ? -14.788 5.944 -9.523 1.00 72.56 82 VAL A O 1
ATOM 662 N N . GLN A 1 83 ? -12.892 4.744 -9.428 1.00 85.00 83 GLN A N 1
ATOM 663 C CA . GLN A 1 83 ? -13.583 3.468 -9.616 1.00 85.00 83 GLN A CA 1
ATOM 664 C C . GLN A 1 83 ? -14.197 2.984 -8.312 1.00 85.00 83 GLN A C 1
ATOM 666 O O . GLN A 1 83 ? -13.610 3.139 -7.246 1.00 85.00 83 GLN A O 1
ATOM 671 N N . THR A 1 84 ? -15.376 2.374 -8.392 1.00 89.12 84 THR A N 1
ATOM 672 C CA . THR A 1 84 ? -16.068 1.816 -7.227 1.00 89.12 84 THR A CA 1
ATOM 673 C C . THR A 1 84 ? -16.270 0.324 -7.408 1.00 89.12 84 THR A C 1
ATOM 675 O O . THR A 1 84 ? -16.781 -0.113 -8.437 1.00 89.12 84 THR A O 1
ATOM 678 N N . PHE A 1 85 ? -15.932 -0.448 -6.383 1.00 90.56 85 PHE A N 1
ATOM 679 C CA . PHE A 1 85 ? -16.346 -1.839 -6.250 1.00 90.56 85 PHE A CA 1
ATOM 680 C C . PHE A 1 85 ? -17.062 -2.042 -4.917 1.00 90.56 85 PHE A C 1
ATOM 682 O O . PHE A 1 85 ? -17.175 -1.118 -4.114 1.00 90.56 85 PHE A O 1
ATOM 689 N N . HIS A 1 86 ? -17.585 -3.243 -4.693 1.00 92.25 86 HIS A N 1
ATOM 690 C CA . HIS A 1 86 ? -18.281 -3.569 -3.455 1.00 92.25 86 HIS A CA 1
ATOM 691 C C . HIS A 1 86 ? -17.679 -4.817 -2.828 1.00 92.25 86 HIS A C 1
ATOM 693 O O . HIS A 1 86 ? -17.452 -5.803 -3.533 1.00 92.25 86 HIS A O 1
ATOM 699 N N . ILE A 1 87 ? -17.471 -4.770 -1.514 1.00 93.00 87 ILE A N 1
ATOM 700 C CA . ILE A 1 87 ? -17.110 -5.931 -0.700 1.00 93.00 87 ILE A CA 1
ATOM 701 C C . ILE A 1 87 ? -18.351 -6.488 -0.005 1.00 93.00 87 ILE A C 1
ATOM 703 O O . ILE A 1 87 ? -19.274 -5.738 0.325 1.00 93.00 87 ILE A O 1
ATOM 707 N N . GLN A 1 88 ? -18.371 -7.801 0.216 1.00 90.00 88 GLN A N 1
ATOM 708 C CA . GLN A 1 88 ? -19.445 -8.478 0.945 1.00 90.00 88 GLN A CA 1
ATOM 709 C C . GLN A 1 88 ? -18.982 -8.833 2.360 1.00 90.00 88 GLN A C 1
ATOM 711 O O . GLN A 1 88 ? -17.970 -9.511 2.537 1.00 90.00 88 GLN A O 1
ATOM 716 N N . ARG A 1 89 ? -19.714 -8.362 3.377 1.00 87.31 89 ARG A N 1
ATOM 717 C CA . ARG A 1 89 ? -19.432 -8.612 4.800 1.00 87.31 89 ARG A CA 1
ATOM 718 C C . ARG A 1 89 ? -20.720 -8.945 5.537 1.00 87.31 89 ARG A C 1
ATOM 720 O O . ARG A 1 89 ? -21.531 -8.056 5.792 1.00 87.31 89 ARG A O 1
ATOM 727 N N . ALA A 1 90 ? -20.874 -10.212 5.921 1.00 83.94 90 ALA A N 1
ATOM 728 C CA . ALA A 1 90 ? -22.142 -10.738 6.426 1.00 83.94 90 ALA A CA 1
ATOM 729 C C . ALA A 1 90 ? -23.282 -10.381 5.447 1.00 83.94 90 ALA A C 1
ATOM 731 O O . ALA A 1 90 ? -23.178 -10.686 4.263 1.00 83.94 90 ALA A O 1
ATOM 732 N N . GLU A 1 91 ? -24.319 -9.687 5.907 1.00 86.44 91 GLU A N 1
ATOM 733 C CA . GLU A 1 91 ? -25.456 -9.251 5.082 1.00 86.44 91 GLU A CA 1
ATOM 734 C C . GLU A 1 91 ? -25.275 -7.835 4.494 1.00 86.44 91 GLU A C 1
ATOM 736 O O . GLU A 1 91 ? -26.202 -7.267 3.918 1.00 86.44 91 GLU A O 1
ATOM 741 N N . ARG A 1 92 ? -24.085 -7.231 4.641 1.00 90.19 92 ARG A N 1
ATOM 742 C CA . ARG A 1 92 ? -23.790 -5.864 4.186 1.00 90.19 92 ARG A CA 1
ATOM 743 C C . ARG A 1 92 ? -22.967 -5.873 2.900 1.00 90.19 92 ARG A C 1
ATOM 745 O O . ARG A 1 92 ? -21.904 -6.490 2.825 1.00 90.19 92 ARG A O 1
ATOM 752 N N . THR A 1 93 ? -23.415 -5.091 1.921 1.00 92.38 93 THR A N 1
ATOM 753 C CA . THR A 1 93 ? -22.640 -4.732 0.728 1.00 92.38 93 THR A CA 1
ATOM 754 C C . THR A 1 93 ? -22.021 -3.353 0.935 1.00 92.38 93 THR A C 1
ATOM 756 O O . THR A 1 93 ? -22.732 -2.348 0.980 1.00 92.38 93 THR A O 1
ATOM 759 N N . ILE A 1 94 ? -20.697 -3.295 1.071 1.00 94.69 94 ILE A N 1
ATOM 760 C CA . ILE A 1 94 ? -19.980 -2.064 1.424 1.00 94.69 94 ILE A CA 1
ATOM 761 C C . ILE A 1 94 ? -19.251 -1.528 0.183 1.00 94.69 94 ILE A C 1
ATOM 763 O O . ILE A 1 94 ? -18.447 -2.255 -0.406 1.00 94.69 94 ILE A O 1
ATOM 767 N N . PRO A 1 95 ? -19.511 -0.280 -0.246 1.00 95.00 95 PRO A N 1
ATOM 768 C CA . PRO A 1 95 ? -18.823 0.320 -1.381 1.00 95.00 95 PRO A CA 1
ATOM 769 C C . PRO A 1 95 ? -17.392 0.716 -1.008 1.00 95.00 95 PRO A C 1
ATOM 771 O O . PRO A 1 95 ? -17.154 1.289 0.051 1.00 95.00 95 PRO A O 1
ATOM 774 N N . VAL A 1 96 ? -16.452 0.462 -1.913 1.00 95.44 96 VAL A N 1
ATOM 775 C CA . VAL A 1 96 ? -15.040 0.837 -1.796 1.00 95.44 96 VAL A CA 1
ATOM 776 C C . VAL A 1 96 ? -14.638 1.600 -3.051 1.00 95.44 96 VAL A C 1
ATOM 778 O O . VAL A 1 96 ? -14.861 1.143 -4.172 1.00 95.44 96 VAL A O 1
ATOM 781 N N . HIS A 1 97 ? -14.058 2.776 -2.857 1.00 94.25 97 HIS A N 1
ATOM 782 C CA . HIS A 1 97 ? -13.521 3.622 -3.912 1.00 94.25 97 HIS A CA 1
ATOM 783 C C . HIS A 1 97 ? -12.027 3.349 -4.097 1.00 94.25 97 HIS A C 1
ATOM 785 O O . HIS A 1 97 ? -11.293 3.239 -3.119 1.00 94.25 97 HIS A O 1
ATOM 791 N N . ILE A 1 98 ? -11.582 3.278 -5.350 1.00 93.06 98 ILE A N 1
ATOM 792 C CA . ILE A 1 98 ? -10.179 3.202 -5.758 1.00 93.06 98 ILE A CA 1
ATOM 793 C C . ILE A 1 98 ? -9.810 4.556 -6.363 1.00 93.06 98 ILE A C 1
ATOM 795 O O . ILE A 1 98 ? -10.319 4.927 -7.426 1.00 93.06 98 ILE A O 1
ATOM 799 N N . ALA A 1 99 ? -8.937 5.301 -5.687 1.00 92.12 99 ALA A N 1
ATOM 800 C CA . ALA A 1 99 ? -8.391 6.537 -6.236 1.00 92.12 99 ALA A CA 1
ATOM 801 C C . ALA A 1 99 ? -7.518 6.233 -7.469 1.00 92.12 99 ALA A C 1
ATOM 803 O O . ALA A 1 99 ? -7.001 5.117 -7.576 1.00 92.12 99 ALA A O 1
ATOM 804 N N . PRO A 1 100 ? -7.295 7.205 -8.373 1.00 92.12 100 PRO A N 1
ATOM 805 C CA . PRO A 1 100 ? -6.410 7.018 -9.518 1.00 92.12 100 PRO A CA 1
ATOM 806 C C . PRO A 1 100 ? -5.046 6.430 -9.102 1.00 92.12 100 PRO A C 1
ATOM 808 O O . PRO A 1 100 ? -4.350 7.027 -8.275 1.00 92.12 100 PRO A O 1
ATOM 811 N N . PRO A 1 101 ? -4.649 5.257 -9.639 1.00 94.31 101 PRO A N 1
ATOM 812 C CA . PRO A 1 101 ? -3.331 4.694 -9.386 1.00 94.31 101 PRO A CA 1
ATOM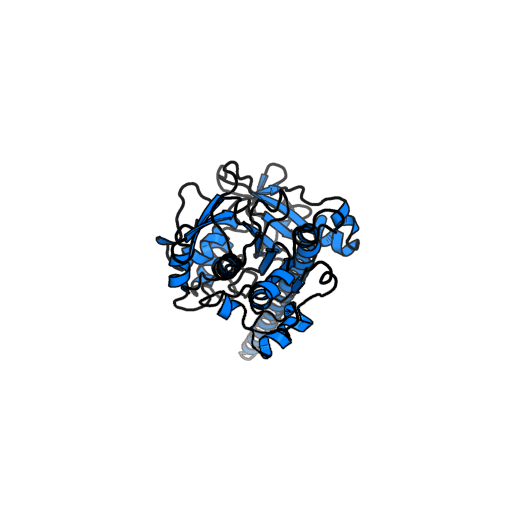 813 C C . PRO A 1 101 ? -2.194 5.663 -9.706 1.00 94.31 101 PRO A C 1
ATOM 815 O O . PRO A 1 101 ? -2.232 6.390 -10.704 1.00 94.31 101 PRO A O 1
ATOM 818 N N . ARG A 1 102 ? -1.141 5.612 -8.888 1.00 94.81 102 ARG A N 1
ATOM 819 C CA . ARG A 1 102 ? 0.043 6.468 -9.011 1.00 94.81 102 ARG A CA 1
ATOM 820 C C . ARG A 1 102 ? 1.314 5.653 -9.166 1.00 94.81 102 ARG A C 1
ATOM 822 O O . ARG A 1 102 ? 1.439 4.571 -8.601 1.00 94.81 102 ARG A O 1
ATOM 829 N N . LEU A 1 103 ? 2.272 6.198 -9.902 1.00 96.62 103 LEU A N 1
ATOM 830 C CA . LEU A 1 103 ? 3.614 5.657 -10.060 1.00 96.62 103 LEU A CA 1
ATOM 831 C C . LEU A 1 103 ? 4.628 6.627 -9.465 1.00 96.62 103 LEU A C 1
ATOM 833 O O . LEU A 1 103 ? 4.587 7.821 -9.755 1.00 96.62 103 LEU A O 1
ATOM 837 N N . ARG A 1 104 ? 5.589 6.100 -8.709 1.00 96.19 104 ARG A N 1
ATOM 838 C CA . ARG A 1 104 ? 6.833 6.797 -8.365 1.00 96.19 104 ARG A CA 1
ATOM 839 C C . ARG A 1 104 ? 8.000 6.021 -8.958 1.00 96.19 104 ARG A C 1
ATOM 841 O O . ARG A 1 104 ? 8.213 4.876 -8.577 1.00 96.19 104 ARG A O 1
ATOM 848 N N . LEU A 1 105 ? 8.740 6.627 -9.881 1.00 96.12 105 LEU A N 1
ATOM 849 C CA . LEU A 1 105 ? 9.883 6.010 -10.559 1.00 96.12 105 LEU A CA 1
ATOM 850 C C . LEU A 1 105 ? 11.177 6.640 -10.042 1.00 96.12 105 LEU A C 1
ATOM 852 O O . LEU A 1 105 ? 11.393 7.829 -10.268 1.00 96.12 105 LEU A O 1
ATOM 856 N N . PHE A 1 106 ? 12.004 5.869 -9.336 1.00 95.06 106 PHE A N 1
ATOM 857 C CA . PHE A 1 106 ? 13.308 6.294 -8.815 1.00 95.06 106 PHE A CA 1
ATOM 858 C C . PHE A 1 106 ? 14.417 6.093 -9.846 1.00 95.06 106 PHE A C 1
ATOM 860 O O . PHE A 1 106 ? 14.313 5.238 -10.722 1.00 95.06 106 PHE A O 1
ATOM 867 N N . GLU A 1 107 ? 15.484 6.881 -9.740 1.00 92.81 107 GLU A N 1
ATOM 868 C CA . GLU A 1 107 ? 16.585 6.923 -10.714 1.00 92.81 107 GLU A CA 1
ATOM 869 C C . GLU A 1 107 ? 16.119 7.239 -12.131 1.00 92.81 107 GLU A C 1
ATOM 871 O O . GLU A 1 107 ? 16.514 6.608 -13.116 1.00 92.81 107 GLU A O 1
ATOM 876 N N . TRP A 1 108 ? 15.240 8.237 -12.220 1.00 90.94 108 TRP A N 1
ATOM 877 C CA . TRP A 1 108 ? 14.719 8.710 -13.486 1.00 90.94 108 TRP A CA 1
ATOM 878 C C . TRP A 1 108 ? 15.868 9.156 -14.407 1.00 90.94 108 TRP A C 1
ATOM 880 O O . TRP A 1 108 ? 16.683 9.995 -14.009 1.00 90.94 108 TRP A O 1
ATOM 890 N N . PRO A 1 109 ? 15.946 8.645 -15.650 1.00 86.81 109 PRO A N 1
ATOM 891 C CA . PRO A 1 109 ? 17.061 8.951 -16.533 1.00 86.81 109 PRO A CA 1
ATOM 892 C C . PRO A 1 109 ? 17.048 10.425 -16.957 1.00 86.81 109 PRO A C 1
ATOM 894 O O . PRO A 1 109 ? 16.022 10.959 -17.383 1.00 86.81 109 PRO A O 1
ATOM 897 N N . SER A 1 110 ? 18.217 11.072 -16.915 1.00 76.88 110 SER A N 1
ATOM 898 C CA . SER A 1 110 ? 18.409 12.451 -17.394 1.00 76.88 110 SER A CA 1
ATOM 899 C C . SER A 1 110 ? 18.092 12.600 -18.888 1.00 76.88 110 SER A C 1
ATOM 901 O O . SER A 1 110 ? 17.554 13.622 -19.310 1.00 76.88 110 SER A O 1
ATOM 903 N N . ALA A 1 111 ? 18.350 11.551 -19.675 1.00 76.19 111 ALA A N 1
ATOM 904 C CA . ALA A 1 111 ? 17.926 11.420 -21.062 1.00 76.19 111 ALA A CA 1
ATOM 905 C C . ALA A 1 111 ? 17.332 10.025 -21.303 1.00 76.19 111 ALA A C 1
ATOM 907 O O . ALA A 1 111 ? 18.054 9.030 -21.347 1.00 76.19 111 ALA A O 1
ATOM 908 N N . ILE A 1 112 ? 16.012 9.949 -21.511 1.00 68.94 112 ILE A N 1
ATOM 909 C CA . ILE A 1 112 ? 15.308 8.670 -21.724 1.00 68.94 112 ILE A CA 1
ATOM 910 C C . ILE A 1 112 ? 15.869 7.924 -22.951 1.00 68.94 112 ILE A C 1
ATOM 912 O O . ILE A 1 112 ? 16.021 6.712 -22.922 1.00 68.94 112 ILE A O 1
ATOM 916 N N . ALA A 1 113 ? 16.272 8.644 -24.005 1.00 58.69 113 ALA A N 1
ATOM 917 C CA . ALA A 1 113 ? 16.851 8.039 -25.209 1.00 58.69 113 ALA A CA 1
ATOM 918 C C . ALA A 1 113 ? 18.202 7.328 -24.970 1.00 58.69 113 ALA A C 1
ATOM 920 O O . ALA A 1 113 ? 18.519 6.386 -25.691 1.00 58.69 113 ALA A O 1
ATOM 921 N N . ALA A 1 114 ? 18.976 7.742 -23.958 1.00 53.31 114 ALA A N 1
ATOM 922 C CA . ALA A 1 114 ? 20.257 7.123 -23.602 1.00 53.31 114 ALA A CA 1
ATOM 923 C C . ALA A 1 114 ? 20.091 5.880 -22.708 1.00 53.31 114 ALA A C 1
ATOM 925 O O . ALA A 1 114 ? 20.996 5.057 -22.613 1.00 53.31 114 ALA A O 1
ATOM 926 N N . ALA A 1 115 ? 18.921 5.706 -22.081 1.00 55.88 115 ALA A N 1
ATOM 927 C CA . ALA A 1 115 ? 18.613 4.549 -21.242 1.00 55.88 115 ALA A CA 1
ATOM 928 C C . ALA A 1 115 ? 18.463 3.233 -22.034 1.00 55.88 115 ALA A C 1
ATOM 930 O O . ALA A 1 115 ? 18.510 2.170 -21.423 1.00 55.88 115 ALA A O 1
ATOM 931 N N . ASN A 1 116 ? 18.327 3.312 -23.364 1.00 53.62 116 ASN A N 1
ATOM 932 C CA . ASN A 1 116 ? 18.061 2.183 -24.264 1.00 53.62 116 ASN A CA 1
ATOM 933 C C . ASN A 1 116 ? 19.312 1.375 -24.668 1.00 53.62 116 ASN A C 1
ATOM 935 O O . ASN A 1 116 ? 19.195 0.416 -25.424 1.00 53.62 116 ASN A O 1
ATOM 939 N N . GLN A 1 117 ? 20.516 1.774 -24.239 1.00 48.12 117 GLN A N 1
ATOM 940 C CA . GLN A 1 117 ? 21.778 1.211 -24.753 1.00 48.12 117 GLN A CA 1
ATOM 941 C C . GLN A 1 117 ? 22.336 0.022 -23.948 1.00 48.12 117 GLN A C 1
ATOM 943 O O . GLN A 1 117 ? 23.436 -0.441 -24.237 1.00 48.12 117 GLN A O 1
ATOM 948 N N . GLY A 1 118 ? 21.599 -0.515 -22.971 1.00 52.12 118 GLY A N 1
ATOM 949 C CA . GLY A 1 118 ? 22.049 -1.661 -22.176 1.00 52.12 118 GLY A CA 1
ATOM 950 C C . GLY A 1 118 ? 20.927 -2.652 -21.894 1.00 52.12 118 GLY A C 1
ATOM 951 O O . GLY A 1 118 ? 19.897 -2.291 -21.340 1.00 52.12 118 GLY A O 1
ATOM 952 N N . THR A 1 119 ? 21.150 -3.924 -22.222 1.00 50.72 119 THR A N 1
ATOM 953 C CA . THR A 1 119 ? 20.282 -5.058 -21.850 1.00 50.72 119 THR A CA 1
ATOM 954 C C . THR A 1 119 ? 20.354 -5.405 -20.356 1.00 50.72 119 THR A C 1
ATOM 956 O O . THR A 1 119 ? 19.594 -6.244 -19.873 1.00 50.72 119 THR A O 1
ATOM 959 N N . LEU A 1 120 ? 21.267 -4.777 -19.607 1.00 60.31 120 LEU A N 1
ATOM 960 C CA . LEU A 1 120 ? 21.470 -5.022 -18.184 1.00 60.31 120 LEU A CA 1
ATOM 961 C C . LEU A 1 120 ? 20.496 -4.194 -17.339 1.00 60.31 120 LEU A C 1
ATOM 963 O O . LEU A 1 120 ? 20.480 -2.966 -17.381 1.00 60.31 120 LEU A O 1
ATOM 967 N N . ARG A 1 121 ? 19.698 -4.904 -16.539 1.00 75.75 121 ARG A N 1
ATOM 968 C CA . ARG A 1 121 ? 18.773 -4.344 -15.550 1.00 75.75 121 ARG A CA 1
ATOM 969 C C . ARG A 1 121 ? 19.547 -3.571 -14.481 1.00 75.75 121 ARG A C 1
ATOM 971 O O . ARG A 1 121 ? 20.199 -4.182 -13.634 1.00 75.75 121 ARG A O 1
ATOM 978 N N . ASP A 1 122 ? 19.428 -2.247 -14.505 1.00 84.62 122 ASP A N 1
ATOM 979 C CA . ASP A 1 122 ? 19.928 -1.378 -13.439 1.00 84.62 122 ASP A CA 1
ATOM 980 C C . ASP A 1 122 ? 19.184 -1.707 -12.126 1.00 84.62 122 ASP A C 1
ATOM 982 O O . ASP A 1 122 ? 17.963 -1.521 -12.061 1.00 84.62 122 ASP A O 1
ATOM 986 N N . PRO A 1 123 ? 19.871 -2.222 -11.086 1.00 83.31 123 PRO A N 1
ATOM 987 C CA . PRO A 1 123 ? 19.233 -2.608 -9.826 1.00 83.31 123 PRO A CA 1
ATOM 988 C C . PRO A 1 123 ? 18.614 -1.426 -9.071 1.00 83.31 123 PRO A C 1
ATOM 990 O O . PRO A 1 123 ? 17.778 -1.651 -8.192 1.00 83.31 123 PRO A O 1
ATOM 993 N N . LEU A 1 124 ? 19.012 -0.193 -9.403 1.00 89.06 124 LEU A N 1
ATOM 994 C CA . LEU A 1 124 ? 18.516 1.031 -8.784 1.00 89.06 124 LEU A CA 1
ATOM 995 C C . LEU A 1 124 ? 17.266 1.585 -9.489 1.00 89.06 124 LEU A C 1
ATOM 997 O O . LEU A 1 124 ? 16.538 2.388 -8.913 1.00 89.06 124 LEU A O 1
ATOM 1001 N N . ARG A 1 125 ? 16.946 1.140 -10.712 1.00 91.62 125 ARG A N 1
ATOM 1002 C CA . ARG A 1 125 ? 15.729 1.576 -11.418 1.00 91.62 125 ARG A CA 1
ATOM 1003 C C . ARG A 1 125 ? 14.499 0.837 -10.915 1.00 91.62 125 ARG A C 1
ATOM 1005 O O . ARG A 1 125 ? 14.053 -0.168 -11.476 1.00 91.62 125 ARG A O 1
ATOM 1012 N N . LEU A 1 126 ? 13.941 1.384 -9.842 1.00 94.50 126 LEU A N 1
ATOM 1013 C CA . LEU A 1 126 ? 12.757 0.873 -9.169 1.00 94.50 126 LEU A CA 1
ATOM 1014 C C . LEU A 1 126 ? 11.578 1.831 -9.305 1.00 94.50 126 LEU A C 1
ATOM 1016 O O . LEU A 1 126 ? 11.690 3.039 -9.099 1.00 94.50 126 LEU A O 1
ATOM 1020 N N . GLY A 1 127 ? 10.435 1.260 -9.652 1.00 96.25 127 GLY A N 1
ATOM 1021 C CA . GLY A 1 127 ? 9.139 1.900 -9.644 1.00 96.25 127 GLY A CA 1
ATOM 1022 C C . GLY A 1 127 ? 8.293 1.404 -8.478 1.00 96.25 127 GLY A C 1
ATOM 1023 O O . GLY A 1 127 ? 8.441 0.274 -8.016 1.00 96.25 127 GLY A O 1
ATOM 1024 N N . PHE A 1 128 ? 7.381 2.250 -8.021 1.00 97.31 128 PHE A N 1
ATOM 1025 C CA . PHE A 1 128 ? 6.377 1.916 -7.021 1.00 97.31 128 PHE A CA 1
ATOM 1026 C C . PHE A 1 128 ? 5.001 2.277 -7.553 1.00 97.31 128 PHE A C 1
ATOM 1028 O O . PHE A 1 128 ? 4.719 3.450 -7.803 1.00 97.31 128 PHE A O 1
ATOM 1035 N N . LEU A 1 129 ? 4.153 1.267 -7.717 1.00 97.12 129 LEU A N 1
ATOM 1036 C CA . LEU A 1 129 ? 2.742 1.430 -8.029 1.00 97.12 129 LEU A CA 1
ATOM 1037 C C . LEU A 1 129 ? 1.972 1.566 -6.719 1.00 97.12 129 LEU A C 1
ATOM 1039 O O . LEU A 1 129 ? 1.997 0.659 -5.896 1.00 97.12 129 LEU A O 1
ATOM 1043 N N . SER A 1 130 ? 1.297 2.696 -6.536 1.00 96.56 130 SER A N 1
ATOM 1044 C CA . SER A 1 130 ? 0.433 2.969 -5.389 1.00 96.56 130 SER A CA 1
ATOM 1045 C C . SER A 1 130 ? -1.031 2.925 -5.811 1.00 96.56 130 SER A C 1
ATOM 1047 O O . SER A 1 130 ? -1.425 3.613 -6.757 1.00 96.56 130 SER A O 1
ATOM 1049 N N . VAL A 1 131 ? -1.828 2.136 -5.094 1.00 95.81 131 VAL A N 1
ATOM 1050 C CA . VAL A 1 131 ? -3.285 2.058 -5.242 1.00 95.81 131 VAL A CA 1
ATOM 1051 C C . VAL A 1 131 ? -3.913 2.431 -3.906 1.00 95.81 131 VAL A C 1
ATOM 1053 O O . VAL A 1 131 ? -3.771 1.699 -2.927 1.00 95.81 131 VAL A O 1
ATOM 1056 N N . ASP A 1 132 ? -4.578 3.583 -3.864 1.00 96.00 132 ASP A N 1
ATOM 1057 C CA . ASP A 1 132 ? -5.266 4.072 -2.670 1.00 96.00 132 ASP A CA 1
ATOM 1058 C C . ASP A 1 132 ? -6.735 3.632 -2.721 1.00 96.00 132 ASP A C 1
ATOM 1060 O O . ASP A 1 132 ? -7.424 3.865 -3.718 1.00 96.00 132 ASP A O 1
ATOM 1064 N N . VAL A 1 133 ? -7.219 3.025 -1.640 1.00 96.88 133 VAL A N 1
ATOM 1065 C CA . VAL A 1 133 ? -8.621 2.648 -1.454 1.00 96.88 133 VAL A CA 1
ATOM 1066 C C . VAL A 1 133 ? -9.200 3.313 -0.213 1.00 96.88 133 VAL A C 1
ATOM 1068 O O . VAL A 1 133 ? -8.506 3.500 0.789 1.00 96.88 133 VAL A O 1
ATOM 1071 N N . PHE A 1 134 ? -10.479 3.658 -0.268 1.00 97.12 134 PHE A N 1
ATOM 1072 C CA . PHE A 1 134 ? -11.199 4.271 0.845 1.00 97.12 134 PHE A CA 1
ATOM 1073 C C . PHE A 1 134 ? -12.697 3.984 0.744 1.00 97.12 134 PHE A C 1
ATOM 1075 O O . PHE A 1 134 ? -13.202 3.560 -0.297 1.00 97.12 134 PHE A O 1
ATOM 1082 N N . PHE A 1 135 ? -13.423 4.223 1.831 1.00 96.88 135 PHE A N 1
ATOM 1083 C CA . PHE A 1 135 ? -14.876 4.094 1.850 1.00 96.88 135 PHE A CA 1
ATOM 1084 C C . PHE A 1 135 ? -15.507 5.466 1.589 1.00 96.88 135 PHE A C 1
ATOM 1086 O O . PHE A 1 135 ? -15.191 6.408 2.320 1.00 96.88 135 PHE A O 1
ATOM 1093 N N . PRO A 1 136 ? -16.371 5.621 0.571 1.00 94.75 136 PRO A N 1
ATOM 1094 C CA . PRO A 1 136 ? -17.028 6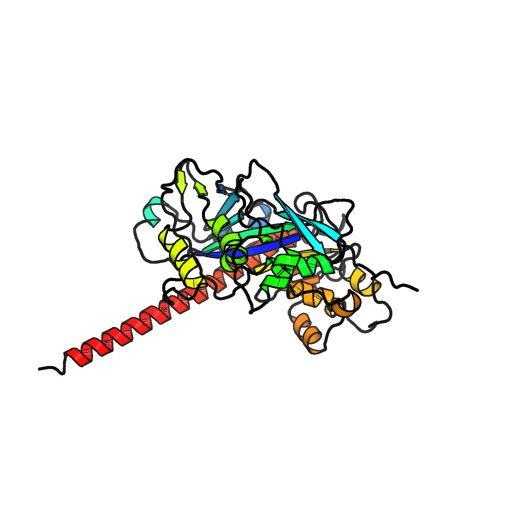.894 0.304 1.00 94.75 136 PRO A CA 1
ATOM 1095 C C . PRO A 1 136 ? -18.016 7.263 1.412 1.00 94.75 136 PRO A C 1
ATOM 1097 O O . PRO A 1 136 ? -18.562 6.388 2.084 1.00 94.75 136 PRO A O 1
ATOM 1100 N N . ASP A 1 137 ? -18.290 8.559 1.550 1.00 83.44 137 ASP A N 1
ATOM 1101 C CA . ASP A 1 137 ? -19.318 9.059 2.463 1.00 83.44 137 ASP A CA 1
ATOM 1102 C C . ASP A 1 137 ? -20.708 8.642 1.949 1.00 83.44 137 ASP A C 1
ATOM 1104 O O . ASP A 1 137 ? -21.193 9.131 0.924 1.00 83.44 137 ASP A O 1
ATOM 1108 N N . ARG A 1 138 ? -21.292 7.623 2.584 1.00 74.62 138 ARG A N 1
ATOM 1109 C CA . ARG A 1 138 ? -22.587 7.020 2.240 1.00 74.62 138 ARG A CA 1
ATOM 1110 C C . ARG A 1 138 ? -23.261 6.503 3.510 1.00 74.62 138 ARG A C 1
ATOM 1112 O O . ARG A 1 138 ? -22.591 6.171 4.479 1.00 74.62 138 ARG A O 1
ATOM 1119 N N . ASN A 1 139 ? -24.581 6.306 3.451 1.00 76.56 139 ASN A N 1
ATOM 1120 C CA . ASN A 1 139 ? -25.416 5.789 4.551 1.00 76.56 139 ASN A CA 1
ATOM 1121 C C . ASN A 1 139 ? -25.139 4.318 4.950 1.00 76.56 139 ASN A C 1
ATOM 1123 O O . ASN A 1 139 ? -25.968 3.701 5.615 1.00 76.56 139 ASN A O 1
ATOM 1127 N N . VAL A 1 140 ? -24.022 3.724 4.519 1.00 85.44 140 VAL A N 1
ATOM 1128 C CA . VAL A 1 140 ? -23.642 2.355 4.885 1.00 85.44 140 VAL A CA 1
ATOM 1129 C C . VAL A 1 140 ? -22.618 2.436 6.017 1.00 85.44 140 VAL A C 1
ATOM 1131 O O . VAL A 1 140 ? -21.518 2.938 5.783 1.00 85.44 140 VAL A O 1
ATOM 1134 N N . PRO A 1 141 ? -22.935 1.956 7.233 1.00 90.81 141 PRO A N 1
ATOM 1135 C CA . PRO A 1 141 ? -21.994 1.989 8.343 1.00 90.81 141 PRO A CA 1
ATOM 1136 C C . PRO A 1 141 ? -20.812 1.056 8.063 1.00 90.81 141 PRO A C 1
ATOM 1138 O O . PRO A 1 141 ? -20.995 -0.137 7.794 1.00 90.81 141 PRO A O 1
ATOM 1141 N N . VAL A 1 142 ? -19.602 1.609 8.157 1.00 95.56 142 VAL A N 1
ATOM 1142 C CA . VAL A 1 142 ? -18.339 0.884 7.978 1.00 95.56 142 VAL A CA 1
ATOM 1143 C C . VAL A 1 142 ? -17.607 0.810 9.309 1.00 95.56 142 VAL A C 1
ATOM 1145 O O . VAL A 1 142 ? -17.428 1.827 9.985 1.00 95.56 142 VAL A O 1
ATOM 1148 N N . SER A 1 143 ? -17.184 -0.395 9.687 1.00 95.94 143 SER A N 1
ATOM 1149 C CA . SER A 1 143 ? -16.449 -0.621 10.926 1.00 95.94 143 SER A CA 1
ATOM 1150 C C . SER A 1 143 ? -14.946 -0.782 10.701 1.00 95.94 143 SER A C 1
ATOM 1152 O O . SER A 1 143 ? -14.469 -1.002 9.585 1.00 95.94 143 SER A O 1
ATOM 1154 N N . LEU A 1 144 ? -14.185 -0.725 11.793 1.00 97.00 144 LEU A N 1
ATOM 1155 C CA . LEU A 1 144 ? -12.758 -1.018 11.786 1.00 97.00 144 LEU A CA 1
ATOM 1156 C C . LEU A 1 144 ? -12.482 -2.466 11.352 1.00 97.00 144 LEU A C 1
ATOM 1158 O O . LEU A 1 144 ? -11.518 -2.695 10.632 1.00 97.00 144 LEU A O 1
ATOM 1162 N N . ASP A 1 145 ? -13.346 -3.424 11.701 1.00 96.81 145 ASP A N 1
ATOM 1163 C CA . ASP A 1 145 ? -13.220 -4.814 11.238 1.00 96.81 145 ASP A CA 1
ATOM 1164 C C . ASP A 1 145 ? -13.393 -4.933 9.714 1.00 96.81 145 ASP A C 1
ATOM 1166 O O . ASP A 1 145 ? -12.685 -5.706 9.070 1.00 96.81 145 ASP A O 1
ATOM 1170 N N . ASP A 1 146 ? -14.306 -4.159 9.114 1.00 96.62 146 ASP A N 1
ATOM 1171 C CA . ASP A 1 146 ? -14.474 -4.125 7.653 1.00 96.62 146 ASP A CA 1
ATOM 1172 C C . ASP A 1 146 ? -13.219 -3.568 6.964 1.00 96.62 146 ASP A C 1
ATOM 1174 O O . ASP A 1 146 ? -12.805 -4.058 5.911 1.00 96.62 146 ASP A O 1
ATOM 1178 N N . PHE A 1 147 ? -12.575 -2.584 7.593 1.00 97.56 147 PHE A N 1
ATOM 1179 C CA . PHE A 1 147 ? -11.325 -2.004 7.116 1.00 97.56 147 PHE A CA 1
ATOM 1180 C C . PHE A 1 147 ? -10.130 -2.958 7.252 1.00 97.56 147 PHE A C 1
ATOM 1182 O O . PHE A 1 147 ? -9.339 -3.081 6.318 1.00 97.56 147 PHE A O 1
ATOM 1189 N N . LEU A 1 148 ? -10.024 -3.689 8.368 1.00 98.06 148 LEU A N 1
ATOM 1190 C CA . LEU A 1 148 ? -9.020 -4.743 8.555 1.00 98.06 148 LEU A CA 1
ATOM 1191 C C . LEU A 1 148 ? -9.171 -5.852 7.507 1.00 98.06 148 LEU A C 1
ATOM 1193 O O . LEU A 1 148 ? -8.189 -6.242 6.878 1.00 98.06 148 LEU A O 1
ATOM 1197 N N . ALA A 1 149 ? -10.404 -6.307 7.263 1.00 96.81 149 ALA A N 1
ATOM 1198 C CA . ALA A 1 149 ? -10.685 -7.323 6.251 1.00 96.81 149 ALA A CA 1
ATOM 1199 C C . ALA A 1 149 ? -10.293 -6.847 4.844 1.00 96.81 149 ALA A C 1
ATOM 1201 O O . ALA A 1 149 ? -9.684 -7.600 4.084 1.00 96.81 149 ALA A O 1
ATOM 1202 N N . LEU A 1 150 ? -10.583 -5.583 4.509 1.00 97.00 150 LEU A N 1
ATOM 1203 C CA . LEU A 1 150 ? -10.149 -4.987 3.246 1.00 97.00 150 LEU A CA 1
ATOM 1204 C C . LEU A 1 150 ? -8.620 -4.975 3.119 1.00 97.00 150 LEU A C 1
ATOM 1206 O O . LEU A 1 150 ? -8.100 -5.341 2.065 1.00 97.00 150 LEU A O 1
ATOM 1210 N N . ASN A 1 151 ? -7.906 -4.595 4.180 1.00 97.50 151 ASN A N 1
ATOM 1211 C CA . ASN A 1 151 ? -6.445 -4.554 4.187 1.00 97.50 151 ASN A CA 1
ATOM 1212 C C . ASN A 1 151 ? -5.823 -5.938 3.982 1.00 97.50 151 ASN A C 1
ATOM 1214 O O . ASN A 1 151 ? -4.932 -6.072 3.142 1.00 97.50 151 ASN A O 1
ATOM 1218 N N . GLU A 1 152 ? -6.310 -6.960 4.690 1.00 95.62 152 GLU A N 1
ATOM 1219 C CA . GLU A 1 152 ? -5.845 -8.339 4.510 1.00 95.62 152 GLU A CA 1
ATOM 1220 C C . GLU A 1 152 ? -6.108 -8.823 3.084 1.00 95.62 152 GLU A C 1
ATOM 1222 O O . GLU A 1 152 ? -5.203 -9.304 2.409 1.00 95.62 152 GLU A O 1
ATOM 1227 N N . MET A 1 153 ? -7.348 -8.702 2.610 1.00 93.62 153 MET A N 1
ATOM 1228 C CA . MET A 1 153 ? -7.748 -9.326 1.351 1.00 93.62 153 MET A CA 1
ATOM 1229 C C . MET A 1 153 ? -7.129 -8.611 0.153 1.00 93.62 153 MET A C 1
ATOM 1231 O O . MET A 1 153 ? -6.730 -9.247 -0.818 1.00 93.62 153 MET A O 1
ATOM 1235 N N . PHE A 1 154 ? -6.997 -7.286 0.193 1.00 94.19 154 PHE A N 1
ATOM 1236 C CA . PHE A 1 154 ? -6.529 -6.536 -0.968 1.00 94.19 154 PHE A CA 1
ATOM 1237 C C . PHE A 1 154 ? -4.998 -6.549 -1.126 1.00 94.19 154 PHE A C 1
ATOM 1239 O O . PHE A 1 154 ? -4.534 -6.448 -2.262 1.00 94.19 154 PHE A O 1
ATOM 1246 N N . ARG A 1 155 ? -4.209 -6.752 -0.054 1.00 95.00 155 ARG A N 1
ATOM 1247 C CA . ARG A 1 155 ? -2.729 -6.648 -0.086 1.00 95.00 155 ARG A CA 1
ATOM 1248 C C . ARG A 1 155 ? -2.017 -7.676 -0.966 1.00 95.00 155 ARG A C 1
ATOM 1250 O O . ARG A 1 155 ? -0.846 -7.492 -1.289 1.00 95.00 155 ARG A O 1
ATOM 1257 N N . TYR A 1 156 ? -2.673 -8.773 -1.323 1.00 93.62 156 TYR A N 1
ATOM 1258 C CA . TYR A 1 156 ? -2.037 -9.855 -2.067 1.00 93.62 156 TYR A CA 1
ATOM 1259 C C . TYR A 1 156 ? -1.953 -9.557 -3.568 1.00 93.62 156 TYR A C 1
ATOM 1261 O O . TYR A 1 156 ? -2.934 -9.173 -4.215 1.00 93.62 156 TYR A O 1
ATOM 1269 N N . TRP A 1 157 ? -0.767 -9.758 -4.139 1.00 91.12 157 TRP A N 1
ATOM 1270 C CA . TRP A 1 157 ? -0.547 -9.773 -5.591 1.00 91.12 157 TRP A CA 1
ATOM 1271 C C . TRP A 1 157 ? -0.177 -11.171 -6.112 1.00 91.12 157 TRP A C 1
ATOM 1273 O O . TRP A 1 157 ? -0.200 -11.401 -7.319 1.00 91.12 157 TRP A O 1
ATOM 1283 N N . GLN A 1 158 ? 0.060 -12.115 -5.199 1.00 90.50 158 GLN A N 1
ATOM 1284 C CA . GLN A 1 158 ? 0.130 -13.555 -5.430 1.00 90.50 158 GLN A CA 1
ATOM 1285 C C . GLN A 1 158 ? -0.645 -14.278 -4.317 1.00 90.50 158 GLN A C 1
ATOM 1287 O O . GLN A 1 158 ? -0.753 -13.763 -3.202 1.00 90.50 158 GLN A O 1
ATOM 1292 N N . GLN A 1 159 ? -1.179 -15.463 -4.614 1.00 90.38 159 GLN A N 1
ATOM 1293 C CA . GLN A 1 159 ? -1.849 -16.305 -3.626 1.00 90.38 159 GLN A CA 1
ATOM 1294 C C . GLN A 1 159 ? -0.898 -16.654 -2.460 1.00 90.38 159 GLN A C 1
ATOM 1296 O O . GLN A 1 159 ? 0.205 -17.138 -2.715 1.00 90.38 159 GLN A O 1
ATOM 1301 N N . PRO A 1 160 ? -1.293 -16.415 -1.194 1.00 90.19 160 PRO A N 1
ATOM 1302 C CA . PRO A 1 160 ? -0.427 -16.673 -0.045 1.00 90.19 160 PRO A CA 1
ATOM 1303 C C . PRO A 1 160 ? -0.386 -18.143 0.389 1.00 90.19 160 PRO A C 1
ATOM 1305 O O . PRO A 1 160 ? 0.648 -18.600 0.866 1.00 90.19 160 PRO A O 1
ATOM 1308 N N . TYR A 1 161 ? -1.500 -18.863 0.255 1.00 89.88 161 TYR A N 1
ATOM 1309 C CA . TYR A 1 161 ? -1.641 -20.280 0.590 1.00 89.88 161 TYR A CA 1
ATOM 1310 C C . TYR A 1 161 ? -2.840 -20.884 -0.151 1.00 89.88 161 TYR A C 1
ATOM 1312 O O . TYR A 1 161 ? -3.756 -20.161 -0.563 1.00 89.88 161 TYR A O 1
ATOM 1320 N N . ASP A 1 162 ? -2.832 -22.205 -0.312 1.00 89.62 162 ASP A N 1
ATOM 1321 C CA . ASP A 1 162 ? -3.892 -22.957 -0.988 1.00 89.62 162 ASP A CA 1
ATOM 1322 C C . ASP A 1 162 ? -5.245 -22.774 -0.278 1.00 89.62 162 ASP A C 1
ATOM 1324 O O . ASP A 1 162 ? -5.332 -22.869 0.946 1.00 89.62 162 ASP A O 1
ATOM 1328 N N . GLY A 1 163 ? -6.310 -22.501 -1.036 1.00 88.56 163 GLY A N 1
ATOM 1329 C CA . GLY A 1 163 ? -7.665 -22.291 -0.513 1.00 88.56 163 GLY A CA 1
ATOM 1330 C C . GLY A 1 163 ? -8.013 -20.834 -0.188 1.00 88.56 163 GLY A C 1
ATOM 1331 O O . GLY A 1 163 ? -9.197 -20.503 -0.106 1.00 88.56 163 GLY A O 1
ATOM 1332 N N . HIS A 1 164 ? -7.024 -19.936 -0.075 1.00 90.94 164 HIS A N 1
ATOM 1333 C CA . HIS A 1 164 ? -7.256 -18.504 0.178 1.00 90.94 164 HIS A CA 1
ATOM 1334 C C . HIS A 1 164 ? -8.159 -17.839 -0.881 1.00 90.94 164 HIS A C 1
ATOM 1336 O O . HIS A 1 164 ? -8.849 -16.858 -0.604 1.00 90.94 164 HIS A O 1
ATOM 1342 N N . GLU A 1 165 ? -8.193 -18.368 -2.106 1.00 88.69 165 GLU A N 1
ATOM 1343 C CA . GLU A 1 165 ? -9.025 -17.844 -3.186 1.00 88.69 165 GLU A CA 1
ATOM 1344 C C . GLU A 1 165 ? -10.526 -17.885 -2.893 1.00 88.69 165 GLU A C 1
ATOM 1346 O O . GLU A 1 165 ? -11.277 -17.111 -3.486 1.00 88.69 165 GLU A O 1
ATOM 1351 N N . GLN A 1 166 ? -10.976 -18.785 -2.017 1.00 88.62 166 GLN A N 1
ATOM 1352 C CA . GLN A 1 166 ? -12.397 -18.969 -1.726 1.00 88.62 166 GLN A CA 1
ATOM 1353 C C . GLN A 1 166 ? -12.937 -17.753 -0.971 1.00 88.62 166 GLN A C 1
ATOM 1355 O O . GLN A 1 166 ? -13.876 -17.098 -1.434 1.00 88.62 166 GLN A O 1
ATOM 1360 N N . ASP A 1 167 ? -12.262 -17.388 0.120 1.00 87.19 167 ASP A N 1
ATOM 1361 C CA . ASP A 1 167 ? -12.561 -16.188 0.904 1.00 87.19 167 ASP A CA 1
ATOM 1362 C C . ASP A 1 167 ? -12.372 -14.928 0.060 1.00 87.19 167 ASP A C 1
ATOM 1364 O O . ASP A 1 167 ? -13.205 -14.018 0.061 1.00 87.19 167 ASP A O 1
ATOM 1368 N N . TYR A 1 168 ? -11.309 -14.908 -0.743 1.00 85.38 168 TYR A N 1
ATOM 1369 C CA . TYR A 1 168 ? -11.006 -13.797 -1.628 1.00 85.38 168 TYR A CA 1
ATOM 1370 C C . TYR A 1 168 ? -12.107 -13.551 -2.667 1.00 85.38 168 TYR A C 1
ATOM 1372 O O . TYR A 1 168 ? -12.507 -12.407 -2.878 1.00 85.38 168 TYR A O 1
ATOM 1380 N N . ARG A 1 169 ? -12.635 -14.598 -3.316 1.00 86.88 169 ARG A N 1
ATOM 1381 C CA . ARG A 1 169 ? -13.733 -14.478 -4.292 1.00 86.88 169 ARG A CA 1
ATOM 1382 C C . ARG A 1 169 ? -15.042 -14.078 -3.634 1.00 86.88 169 ARG A C 1
ATOM 1384 O O . ARG A 1 169 ? -15.786 -13.292 -4.218 1.00 86.88 169 ARG A O 1
ATOM 1391 N N . ALA A 1 170 ? -15.322 -14.591 -2.440 1.00 87.25 170 ALA A N 1
ATOM 1392 C CA . ALA A 1 170 ? -16.502 -14.193 -1.686 1.00 87.25 170 ALA A CA 1
ATOM 1393 C C . ALA A 1 170 ? -16.444 -12.701 -1.313 1.00 87.25 170 ALA A C 1
ATOM 1395 O O . ALA A 1 170 ? -17.428 -11.979 -1.472 1.00 87.25 170 ALA A O 1
ATOM 1396 N N . PHE A 1 171 ? -15.275 -12.223 -0.878 1.00 87.94 171 PHE A N 1
ATOM 1397 C CA . PHE A 1 171 ? -15.095 -10.862 -0.382 1.00 87.94 171 PHE A CA 1
ATOM 1398 C C . PHE A 1 171 ? -14.887 -9.825 -1.499 1.00 87.94 171 PHE A C 1
ATOM 1400 O O . PHE A 1 171 ? -15.528 -8.775 -1.487 1.00 87.94 171 PHE A O 1
ATOM 1407 N N . LEU A 1 172 ? -14.029 -10.115 -2.484 1.00 85.31 172 LEU A N 1
ATOM 1408 C CA . LEU A 1 172 ? -13.658 -9.225 -3.594 1.00 85.31 172 LEU A CA 1
ATOM 1409 C C . LEU A 1 172 ? -14.312 -9.602 -4.927 1.00 85.31 172 LEU A C 1
ATOM 1411 O O . LEU A 1 172 ? -13.872 -9.107 -5.957 1.00 85.31 172 LEU A O 1
ATOM 1415 N N . GLY A 1 173 ? -15.350 -10.442 -4.959 1.00 80.69 173 GLY A N 1
ATOM 1416 C CA . GLY A 1 173 ? -15.919 -10.971 -6.210 1.00 80.69 173 GLY A CA 1
ATOM 1417 C C . GLY A 1 173 ? -16.279 -9.914 -7.262 1.00 80.69 173 GLY A C 1
ATOM 1418 O O . GLY A 1 173 ? -16.087 -10.155 -8.451 1.00 80.69 173 GLY A O 1
ATOM 1419 N N . ASN A 1 174 ? -16.715 -8.726 -6.824 1.00 83.12 174 ASN A N 1
ATOM 1420 C CA . ASN A 1 174 ? -17.067 -7.589 -7.687 1.00 83.12 174 ASN A CA 1
ATOM 1421 C C . ASN A 1 174 ? -15.903 -6.610 -7.935 1.00 83.12 174 ASN A C 1
ATOM 1423 O O . ASN A 1 174 ? -16.089 -5.587 -8.595 1.00 83.12 174 ASN A O 1
ATOM 1427 N N . CYS A 1 175 ? -14.724 -6.865 -7.364 1.00 83.25 175 CYS A N 1
ATOM 1428 C CA . CYS A 1 175 ? -13.529 -6.065 -7.598 1.00 83.25 175 CYS A CA 1
ATOM 1429 C C . CYS A 1 175 ? -13.099 -6.218 -9.067 1.00 83.25 175 CYS A C 1
ATOM 1431 O O . CYS A 1 175 ? -13.049 -7.345 -9.574 1.00 83.25 175 CYS A O 1
ATOM 1433 N N . PRO A 1 176 ? -12.775 -5.113 -9.760 1.00 80.31 176 PRO A N 1
ATOM 1434 C CA . PRO A 1 176 ? -12.255 -5.184 -11.117 1.00 80.31 176 PRO A CA 1
ATOM 1435 C C . PRO A 1 176 ? -10.862 -5.831 -11.134 1.00 80.31 176 PRO A C 1
ATOM 1437 O O . PRO A 1 176 ? -10.012 -5.521 -10.296 1.00 80.31 176 PRO A O 1
ATOM 1440 N N . ILE A 1 177 ? -10.626 -6.719 -12.104 1.00 75.88 177 ILE A N 1
ATOM 1441 C CA . ILE A 1 177 ? -9.300 -7.297 -12.403 1.00 75.88 177 ILE A CA 1
ATOM 1442 C C . ILE A 1 177 ? -8.482 -6.345 -13.267 1.00 75.88 177 ILE A C 1
ATOM 1444 O O . ILE A 1 177 ? -7.261 -6.315 -13.212 1.00 75.88 177 ILE A O 1
ATOM 1448 N N . ASP A 1 178 ? -9.136 -5.554 -14.099 1.00 73.12 178 ASP A N 1
ATOM 1449 C CA . ASP A 1 178 ? -8.491 -4.491 -14.838 1.00 73.12 178 ASP A CA 1
ATOM 1450 C C . ASP A 1 178 ? -9.349 -3.236 -14.759 1.00 73.12 178 ASP A C 1
ATOM 1452 O O . ASP A 1 178 ? -10.571 -3.280 -14.644 1.00 73.12 178 ASP A O 1
ATOM 1456 N N . LEU A 1 179 ? -8.694 -2.082 -14.835 1.00 67.56 179 LEU A N 1
ATOM 1457 C CA . LEU A 1 179 ? -9.388 -0.803 -14.950 1.00 67.56 179 LEU A CA 1
ATOM 1458 C C . LEU A 1 179 ? -9.909 -0.575 -16.392 1.00 67.56 179 LEU A C 1
ATOM 1460 O O . LEU A 1 179 ? -10.085 0.566 -16.816 1.00 67.56 179 LEU A O 1
ATOM 1464 N N . CYS A 1 180 ? -10.099 -1.632 -17.192 1.00 60.16 180 CYS A N 1
ATOM 1465 C CA . CYS A 1 180 ? -10.540 -1.538 -18.584 1.00 60.16 180 CYS A CA 1
ATOM 1466 C C . CYS A 1 180 ? -12.074 -1.398 -18.696 1.00 60.16 180 CYS A C 1
ATOM 1468 O O . CYS A 1 180 ? -12.805 -1.817 -17.804 1.00 60.16 180 CYS A O 1
ATOM 1470 N N . PRO A 1 181 ? -12.603 -0.881 -19.827 1.00 52.28 181 PRO A N 1
ATOM 1471 C CA . PRO A 1 181 ? -14.050 -0.715 -20.043 1.00 52.28 181 PRO A CA 1
ATOM 1472 C C . PRO A 1 181 ? -14.852 -2.021 -20.039 1.00 52.28 181 PRO A C 1
ATOM 1474 O O . PRO A 1 181 ? -16.042 -2.019 -19.736 1.00 52.28 181 PRO A O 1
ATOM 1477 N N . ARG A 1 182 ? -14.218 -3.141 -20.406 1.00 58.31 182 ARG A N 1
ATOM 1478 C CA . ARG A 1 182 ? -14.797 -4.482 -20.273 1.00 58.31 182 ARG A CA 1
ATOM 1479 C C . ARG A 1 182 ? -14.362 -5.035 -18.928 1.00 58.31 182 ARG A C 1
ATOM 1481 O O . ARG A 1 182 ? -13.355 -5.730 -18.860 1.00 58.31 182 ARG A O 1
ATOM 1488 N N . VAL A 1 183 ? -15.098 -4.668 -17.884 1.00 61.31 183 VAL A N 1
ATOM 1489 C CA . VAL A 1 183 ? -14.769 -5.028 -16.504 1.00 61.31 183 VAL A CA 1
ATOM 1490 C C . VAL A 1 183 ? -14.824 -6.545 -16.358 1.00 61.31 183 VAL A C 1
ATOM 1492 O O . VAL A 1 183 ? -15.901 -7.128 -16.239 1.00 61.31 183 VAL A O 1
ATOM 1495 N N . ARG A 1 184 ? -13.658 -7.193 -16.375 1.00 68.88 184 ARG A N 1
ATOM 1496 C CA . ARG A 1 184 ? -13.536 -8.565 -15.883 1.00 68.88 184 ARG A CA 1
ATOM 1497 C C . ARG A 1 184 ? -13.512 -8.507 -14.363 1.00 68.88 184 ARG A C 1
ATOM 1499 O O . ARG A 1 184 ? -12.764 -7.721 -13.780 1.00 68.88 184 ARG A O 1
ATOM 1506 N N . GLN A 1 185 ? -14.364 -9.303 -13.736 1.00 75.44 185 GLN A N 1
ATOM 1507 C CA . GLN A 1 185 ? -14.521 -9.335 -12.287 1.00 75.44 185 GLN A CA 1
ATOM 1508 C C . GLN A 1 185 ? -13.828 -10.559 -11.701 1.00 75.44 185 GLN A C 1
ATOM 1510 O O . GLN A 1 185 ? -13.727 -11.598 -12.354 1.00 75.44 185 GLN A O 1
ATOM 1515 N N . VAL A 1 186 ? -13.388 -10.438 -10.446 1.00 72.56 186 VAL A N 1
ATOM 1516 C CA . VAL A 1 186 ? -12.724 -11.517 -9.697 1.00 72.56 186 VAL A CA 1
ATOM 1517 C C . VAL A 1 186 ? -13.539 -12.812 -9.697 1.00 72.56 186 VAL A C 1
ATOM 1519 O O . VAL A 1 186 ? -12.962 -13.895 -9.741 1.00 72.56 186 VAL A O 1
ATOM 1522 N N . ARG A 1 187 ? -14.874 -12.724 -9.679 1.00 71.88 187 ARG A N 1
ATOM 1523 C CA . ARG A 1 187 ? -15.761 -13.893 -9.626 1.00 71.88 187 ARG A CA 1
ATOM 1524 C C . ARG A 1 187 ? -15.499 -14.922 -10.734 1.00 71.88 187 ARG A C 1
ATOM 1526 O O . ARG A 1 187 ? -15.482 -16.111 -10.428 1.00 71.88 187 ARG A O 1
ATOM 1533 N N . ASP A 1 188 ? -15.234 -14.472 -11.960 1.00 71.12 188 ASP A N 1
ATOM 1534 C CA . ASP A 1 188 ? -15.246 -15.320 -13.166 1.00 71.12 188 ASP A CA 1
ATOM 1535 C C . ASP A 1 188 ? -13.847 -15.671 -13.702 1.00 71.12 188 ASP A C 1
ATOM 1537 O O . ASP A 1 188 ? -13.719 -16.301 -14.749 1.00 71.12 188 ASP A O 1
ATOM 1541 N N . ALA A 1 189 ? -12.793 -15.245 -13.008 1.00 75.19 189 ALA A N 1
ATOM 1542 C CA . ALA A 1 189 ? -11.420 -15.328 -13.502 1.00 75.19 189 ALA A CA 1
ATOM 1543 C C . ALA A 1 189 ? -10.615 -16.467 -12.875 1.00 75.19 189 ALA A C 1
ATOM 1545 O O . ALA A 1 189 ? -10.979 -16.968 -11.811 1.00 75.19 189 ALA A O 1
ATOM 1546 N N . ASP A 1 190 ? -9.505 -16.870 -13.492 1.00 80.88 190 ASP A N 1
ATOM 1547 C CA . ASP A 1 190 ? -8.618 -17.890 -12.917 1.00 80.88 190 ASP A CA 1
ATOM 1548 C C . ASP A 1 190 ? -7.824 -17.371 -11.693 1.00 80.88 190 ASP A C 1
ATOM 1550 O O . ASP A 1 190 ? -7.841 -16.183 -11.370 1.00 80.88 190 ASP A O 1
ATOM 1554 N N . LEU A 1 191 ? -7.148 -18.269 -10.964 1.00 76.00 191 LEU A N 1
ATOM 1555 C CA . LEU A 1 191 ? -6.358 -17.918 -9.772 1.00 76.00 191 LEU A CA 1
ATOM 1556 C C . LEU A 1 191 ? -5.287 -16.850 -10.044 1.00 76.00 191 LEU A C 1
ATOM 1558 O O . LEU A 1 191 ? -5.086 -15.941 -9.242 1.00 76.00 191 LEU A O 1
ATOM 1562 N N . HIS A 1 192 ? -4.594 -16.932 -11.176 1.00 74.62 192 HIS A N 1
ATOM 1563 C CA . HIS A 1 192 ? -3.547 -15.974 -11.514 1.00 74.62 192 HIS A CA 1
ATOM 1564 C C . HIS A 1 192 ? -4.138 -14.626 -11.922 1.00 74.62 192 HIS A C 1
ATOM 1566 O O . HIS A 1 192 ? -3.579 -13.578 -11.601 1.00 74.62 192 HIS A O 1
ATOM 1572 N N . GLU A 1 193 ? -5.278 -14.636 -12.600 1.00 75.81 193 GLU A N 1
ATOM 1573 C CA . GLU A 1 193 ? -5.985 -13.434 -13.006 1.00 75.81 193 GLU A CA 1
ATOM 1574 C C . GLU A 1 193 ? -6.497 -12.637 -11.801 1.00 75.81 193 GLU A C 1
ATOM 1576 O O . GLU A 1 193 ? -6.327 -11.417 -11.782 1.00 75.81 193 GLU A O 1
ATOM 1581 N N . ILE A 1 194 ? -7.045 -13.293 -10.769 1.00 78.50 194 ILE A N 1
ATOM 1582 C CA . ILE A 1 194 ? -7.598 -12.577 -9.606 1.00 78.50 194 ILE A CA 1
ATOM 1583 C C . ILE A 1 194 ? -6.529 -11.864 -8.764 1.00 78.50 194 ILE A C 1
ATOM 1585 O O . ILE A 1 194 ? -6.791 -10.774 -8.256 1.00 78.50 194 ILE A O 1
ATOM 1589 N N . TYR A 1 195 ? -5.322 -12.432 -8.640 1.00 87.69 195 TYR A N 1
ATOM 1590 C CA . TYR A 1 195 ? -4.235 -11.829 -7.860 1.00 87.69 195 TYR A CA 1
ATOM 1591 C C . TYR A 1 195 ? -3.308 -10.977 -8.727 1.00 87.69 195 TYR A C 1
ATOM 1593 O O . TYR A 1 195 ? -3.180 -9.774 -8.496 1.00 87.69 195 TYR A O 1
ATOM 1601 N N . PHE A 1 196 ? -2.654 -11.587 -9.717 1.00 90.25 196 PHE A N 1
ATOM 1602 C CA . PHE A 1 196 ? -1.533 -10.979 -10.432 1.00 90.25 196 PHE A CA 1
ATOM 1603 C C . PHE A 1 196 ? -1.991 -9.955 -11.471 1.00 90.25 196 PHE A C 1
ATOM 1605 O O . PHE A 1 196 ? -1.468 -8.839 -11.499 1.00 90.25 196 PHE A O 1
ATOM 1612 N N . GLU A 1 197 ? -2.973 -10.289 -12.318 1.00 87.69 197 GLU A N 1
ATOM 1613 C CA . GLU A 1 197 ? -3.390 -9.390 -13.408 1.00 87.69 197 GLU A CA 1
ATOM 1614 C C . GLU A 1 197 ? -4.011 -8.086 -12.897 1.00 87.69 197 GLU A C 1
ATOM 1616 O O . GLU A 1 197 ? -3.865 -7.061 -13.562 1.00 87.69 197 GLU A O 1
ATOM 1621 N N . ARG A 1 198 ? -4.586 -8.079 -11.688 1.00 86.69 198 ARG A N 1
ATOM 1622 C CA . ARG A 1 198 ? -5.038 -6.852 -11.015 1.00 86.69 198 ARG A CA 1
ATOM 1623 C C . ARG A 1 198 ? -3.953 -5.793 -10.907 1.00 86.69 198 ARG A C 1
ATOM 1625 O O . ARG A 1 198 ? -4.187 -4.624 -11.198 1.00 86.69 198 ARG A O 1
ATOM 1632 N N . TRP A 1 199 ? -2.752 -6.210 -10.536 1.00 91.31 199 TRP A N 1
ATOM 1633 C CA . TRP A 1 199 ? -1.613 -5.311 -10.422 1.00 91.31 199 TRP A CA 1
ATOM 1634 C C . TRP A 1 199 ? -0.886 -5.146 -11.750 1.00 91.31 199 TRP A C 1
ATOM 1636 O O . TRP A 1 199 ? -0.552 -4.036 -12.160 1.00 91.31 199 TRP A O 1
ATOM 1646 N N . ALA A 1 200 ? -0.671 -6.254 -12.454 1.00 91.88 200 ALA A N 1
ATOM 1647 C CA . ALA A 1 200 ? 0.096 -6.266 -13.685 1.00 91.88 200 ALA A CA 1
ATOM 1648 C C . ALA A 1 200 ? -0.604 -5.482 -14.808 1.00 91.88 200 ALA A C 1
ATOM 1650 O O . ALA A 1 200 ? 0.069 -4.907 -15.657 1.00 91.88 200 ALA A O 1
ATOM 1651 N N . SER A 1 201 ? -1.942 -5.421 -14.824 1.00 89.62 201 SER A N 1
ATOM 1652 C CA . SER A 1 201 ? -2.702 -4.621 -15.793 1.00 89.62 201 SER A CA 1
ATOM 1653 C C . SER A 1 201 ? -2.463 -3.121 -15.635 1.00 89.62 201 SER A C 1
ATOM 1655 O O . SER A 1 201 ? -2.380 -2.419 -16.641 1.00 89.62 201 SER A O 1
ATOM 1657 N N . LEU A 1 202 ? -2.275 -2.637 -14.404 1.00 91.69 202 LEU A N 1
ATOM 1658 C CA . LEU A 1 202 ? -1.944 -1.240 -14.122 1.00 91.69 202 LEU A CA 1
ATOM 1659 C C . LEU A 1 202 ? -0.565 -0.873 -14.673 1.00 91.69 202 LEU A C 1
ATOM 1661 O O . LEU A 1 202 ? -0.387 0.209 -15.215 1.00 91.69 202 LEU A O 1
ATOM 1665 N N . LEU A 1 203 ? 0.388 -1.804 -14.626 1.00 93.88 203 LEU A N 1
ATOM 1666 C CA . LEU A 1 203 ? 1.741 -1.599 -15.144 1.00 93.88 203 LEU A CA 1
ATOM 1667 C C . LEU A 1 203 ? 1.848 -1.680 -16.681 1.00 93.88 203 LEU A C 1
ATOM 1669 O O . LEU A 1 203 ? 2.895 -1.353 -17.235 1.00 93.88 203 LEU A O 1
ATOM 1673 N N . LYS A 1 204 ? 0.788 -2.094 -17.393 1.00 90.75 204 LYS A N 1
ATOM 1674 C CA . LYS A 1 204 ? 0.776 -2.128 -18.871 1.00 90.75 204 LYS A CA 1
ATOM 1675 C C . LYS A 1 204 ? 0.568 -0.752 -19.498 1.00 90.75 204 LYS A C 1
ATOM 1677 O O . LYS A 1 204 ? 0.874 -0.573 -20.678 1.00 90.75 204 LYS A O 1
ATOM 1682 N N . TRP A 1 205 ? -0.005 0.196 -18.758 1.00 92.00 205 TRP A N 1
ATOM 1683 C CA . TRP A 1 205 ? -0.317 1.509 -19.311 1.00 92.00 205 TRP A CA 1
ATOM 1684 C C . TRP A 1 205 ? 0.958 2.334 -19.495 1.00 92.00 205 TRP A C 1
ATOM 1686 O O . TRP A 1 205 ? 1.796 2.378 -18.591 1.00 92.00 205 TRP A O 1
ATOM 1696 N N . PRO A 1 206 ? 1.124 3.005 -20.648 1.00 94.00 206 PRO A N 1
ATOM 1697 C CA . PRO A 1 206 ? 2.296 3.829 -20.872 1.00 94.00 206 PRO A CA 1
ATOM 1698 C C . PRO A 1 206 ? 2.265 5.089 -20.007 1.00 94.00 206 PRO A C 1
ATOM 1700 O O . PRO A 1 206 ? 1.208 5.563 -19.584 1.00 94.00 20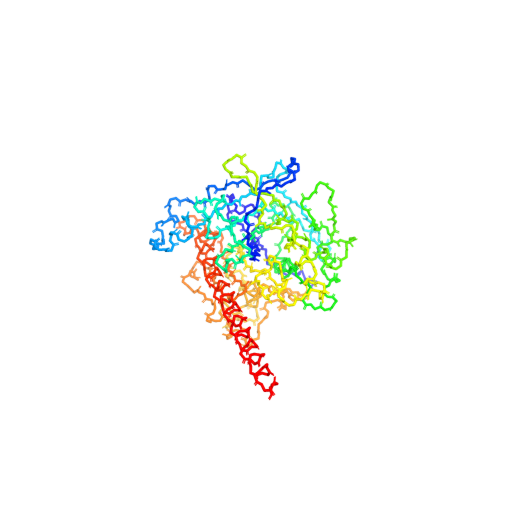6 PRO A O 1
ATOM 1703 N N . ILE A 1 207 ? 3.439 5.685 -19.823 1.00 95.06 207 ILE A N 1
ATOM 1704 C CA . ILE A 1 207 ? 3.593 7.041 -19.294 1.00 95.06 207 ILE A CA 1
ATOM 1705 C C . ILE A 1 207 ? 3.708 8.037 -20.455 1.00 95.06 207 ILE A C 1
ATOM 1707 O O . ILE A 1 207 ? 4.334 7.747 -21.478 1.00 95.06 207 ILE A O 1
ATOM 1711 N N . LYS A 1 208 ? 3.138 9.233 -20.304 1.00 93.44 208 LYS A N 1
ATOM 1712 C CA . LYS A 1 208 ? 3.302 10.353 -21.238 1.00 93.44 208 LYS A CA 1
ATOM 1713 C C . LYS A 1 208 ? 4.340 11.320 -20.690 1.00 93.44 208 LYS A C 1
ATOM 1715 O O . LYS A 1 208 ? 4.132 11.943 -19.655 1.00 93.44 208 LYS A O 1
ATOM 1720 N N . CYS A 1 209 ? 5.450 11.487 -21.398 1.00 90.12 209 CYS A N 1
ATOM 1721 C CA . CYS A 1 209 ? 6.507 12.415 -21.008 1.00 90.12 209 CYS A CA 1
ATOM 1722 C C . CYS A 1 209 ? 7.116 13.069 -22.250 1.00 90.12 209 CYS A C 1
ATOM 1724 O O . CYS A 1 209 ? 7.426 12.384 -23.227 1.00 90.12 209 CYS A O 1
ATOM 1726 N N . ASN A 1 210 ? 7.272 14.397 -22.222 1.00 88.44 210 ASN A N 1
ATOM 1727 C CA . ASN A 1 210 ? 7.824 15.192 -23.328 1.00 88.44 210 ASN A CA 1
ATOM 1728 C C . ASN A 1 210 ? 7.125 14.925 -24.676 1.00 88.44 210 ASN A C 1
ATOM 1730 O O . ASN A 1 210 ? 7.771 14.750 -25.706 1.00 88.44 210 ASN A O 1
ATOM 1734 N N . GLY A 1 211 ? 5.792 14.819 -24.654 1.00 87.88 211 GLY A N 1
ATOM 1735 C CA . GLY A 1 211 ? 4.971 14.575 -25.847 1.00 87.88 211 GLY A CA 1
ATOM 1736 C C . GLY A 1 211 ? 5.037 13.152 -26.416 1.00 87.88 211 GLY A C 1
ATOM 1737 O O . GLY A 1 211 ? 4.353 12.875 -27.397 1.00 87.88 211 GLY A O 1
ATOM 1738 N N . LYS A 1 212 ? 5.809 12.242 -25.809 1.00 91.56 212 LYS A N 1
ATOM 1739 C CA . LYS A 1 212 ? 5.949 10.842 -26.235 1.00 91.56 212 LYS A CA 1
ATOM 1740 C C . LYS A 1 212 ? 5.358 9.881 -25.205 1.00 91.56 212 LYS A C 1
ATOM 1742 O O . LYS A 1 212 ? 5.259 10.216 -24.023 1.00 91.56 212 LYS A O 1
ATOM 1747 N N . HIS A 1 213 ? 4.996 8.688 -25.669 1.00 93.62 213 HIS A N 1
ATOM 1748 C CA . HIS A 1 213 ? 4.548 7.584 -24.826 1.00 93.62 213 HIS A CA 1
ATOM 1749 C C . HIS A 1 213 ? 5.684 6.589 -24.607 1.00 93.62 213 HIS A C 1
ATOM 1751 O O . HIS A 1 213 ? 6.380 6.213 -25.554 1.00 93.62 213 HIS A O 1
ATOM 1757 N N . TRP A 1 214 ? 5.841 6.151 -23.363 1.00 93.56 214 TRP A N 1
ATOM 1758 C CA . TRP A 1 214 ? 6.871 5.202 -22.960 1.00 93.56 214 TRP A CA 1
ATOM 1759 C C . TRP A 1 214 ? 6.233 4.031 -22.223 1.00 93.56 214 TRP A C 1
ATOM 1761 O O . TRP A 1 214 ? 5.410 4.237 -21.331 1.00 93.56 214 TRP A O 1
ATOM 1771 N N . ALA A 1 215 ? 6.605 2.810 -22.594 1.00 93.50 215 ALA A N 1
ATOM 1772 C CA . ALA A 1 215 ? 6.300 1.629 -21.798 1.00 93.50 215 ALA A CA 1
ATOM 1773 C C . ALA A 1 215 ? 7.181 1.626 -20.540 1.00 93.50 215 ALA A C 1
ATOM 1775 O O . ALA A 1 215 ? 8.316 2.102 -20.581 1.00 93.50 215 ALA A O 1
ATOM 1776 N N . LEU A 1 216 ? 6.672 1.087 -19.428 1.00 93.94 216 LEU A N 1
ATOM 1777 C CA . LEU A 1 216 ? 7.441 0.989 -18.182 1.00 93.94 216 LEU A CA 1
ATOM 1778 C C . LEU A 1 216 ? 8.572 -0.041 -18.267 1.00 93.94 216 LEU A C 1
ATOM 1780 O O . LEU A 1 216 ? 9.573 0.096 -17.571 1.00 93.94 216 LEU A O 1
ATOM 1784 N N . PHE A 1 217 ? 8.408 -1.072 -19.089 1.00 92.56 217 PHE A N 1
ATOM 1785 C CA . PHE A 1 217 ? 9.374 -2.147 -19.292 1.00 92.56 217 PHE A CA 1
ATOM 1786 C C . PHE A 1 217 ? 9.142 -2.833 -20.647 1.00 92.56 217 PHE A C 1
ATOM 1788 O O . PHE A 1 217 ? 8.052 -2.696 -21.217 1.00 92.56 21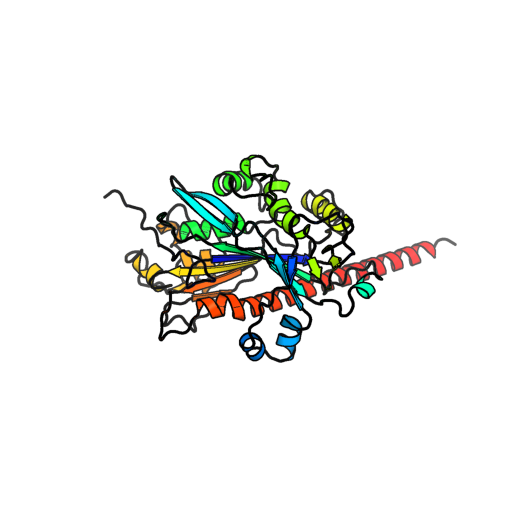7 PHE A O 1
ATOM 1795 N N . PRO A 1 218 ? 10.126 -3.606 -21.145 1.00 90.8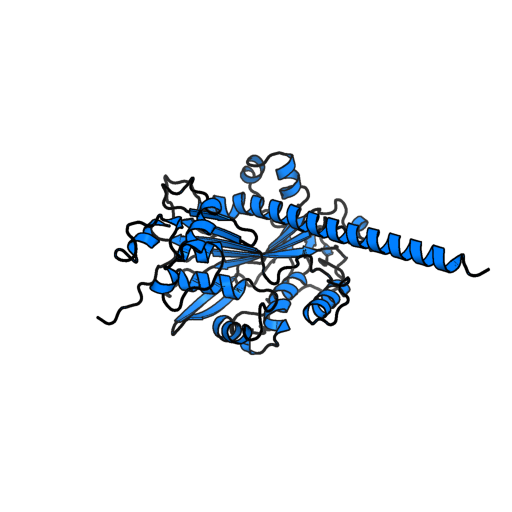1 218 PRO A N 1
ATOM 1796 C CA . PRO A 1 218 ? 9.969 -4.401 -22.354 1.00 90.81 218 PRO A CA 1
ATOM 1797 C C . PRO A 1 218 ? 8.821 -5.403 -22.234 1.00 90.81 218 PRO A C 1
ATOM 1799 O O . PRO A 1 218 ? 8.611 -6.009 -21.181 1.00 90.81 218 PRO A O 1
ATOM 1802 N N . GLN A 1 219 ? 8.128 -5.678 -23.341 1.00 88.12 219 GLN A N 1
ATOM 1803 C CA . GLN A 1 219 ? 7.003 -6.627 -23.357 1.00 88.12 219 GLN A CA 1
ATOM 1804 C C . GLN A 1 219 ? 7.398 -8.030 -22.858 1.00 88.12 219 GLN A C 1
ATOM 1806 O O . GLN A 1 219 ? 6.590 -8.727 -22.239 1.00 88.12 219 GLN A O 1
ATOM 1811 N N . ALA A 1 220 ? 8.651 -8.435 -23.085 1.00 90.25 220 ALA A N 1
ATOM 1812 C CA . ALA A 1 220 ? 9.193 -9.697 -22.592 1.00 90.25 220 ALA A CA 1
ATOM 1813 C C . ALA A 1 220 ? 9.152 -9.796 -21.057 1.00 90.25 220 ALA A C 1
ATOM 1815 O O . ALA A 1 220 ? 8.836 -10.863 -20.534 1.00 90.25 220 ALA A O 1
ATOM 1816 N N . TRP A 1 221 ? 9.382 -8.694 -20.331 1.00 91.81 221 TRP A N 1
ATOM 1817 C CA . TRP A 1 221 ? 9.344 -8.691 -18.863 1.00 91.81 221 TRP A CA 1
ATOM 1818 C C . TRP A 1 221 ? 7.949 -8.998 -18.328 1.00 91.81 221 TRP A C 1
ATOM 1820 O O . TRP A 1 221 ? 7.816 -9.642 -17.290 1.00 91.81 221 TRP A O 1
ATOM 1830 N N . HIS A 1 222 ? 6.901 -8.587 -19.045 1.00 90.00 222 HIS A N 1
ATOM 1831 C CA . HIS A 1 222 ? 5.531 -8.933 -18.673 1.00 90.00 222 HIS A CA 1
ATOM 1832 C C . HIS A 1 222 ? 5.282 -10.440 -18.763 1.00 90.00 222 HIS A C 1
ATOM 1834 O O . HIS A 1 222 ? 4.686 -11.026 -17.862 1.00 90.00 222 HIS A O 1
ATOM 1840 N N . GLN A 1 223 ? 5.754 -11.079 -19.837 1.00 89.62 223 GLN A N 1
ATOM 1841 C CA . GLN A 1 223 ? 5.600 -12.526 -20.022 1.00 89.62 223 GLN A CA 1
ATOM 1842 C C . GLN A 1 223 ? 6.449 -13.316 -19.026 1.00 89.62 223 GLN A C 1
ATOM 1844 O O . GLN A 1 223 ? 5.966 -14.274 -18.432 1.00 89.62 223 GLN A O 1
ATOM 1849 N N . GLN A 1 224 ? 7.681 -12.872 -18.778 1.00 91.94 224 GLN A N 1
ATOM 1850 C CA . GLN A 1 224 ? 8.559 -13.453 -17.762 1.00 91.94 224 GLN A CA 1
ATOM 1851 C C . GLN A 1 224 ? 7.916 -13.417 -16.371 1.00 91.94 224 GLN A C 1
ATOM 1853 O O . GLN A 1 224 ? 7.847 -14.448 -15.710 1.00 91.94 224 GLN A O 1
ATOM 1858 N N . ALA A 1 225 ? 7.346 -12.278 -15.964 1.00 91.31 225 ALA A N 1
ATOM 1859 C CA . ALA A 1 225 ? 6.638 -12.162 -14.689 1.00 91.31 225 ALA A CA 1
ATOM 1860 C C . ALA A 1 225 ? 5.444 -13.135 -14.587 1.00 91.31 225 ALA A C 1
ATOM 1862 O O . ALA A 1 225 ? 5.251 -13.761 -13.545 1.00 91.31 225 ALA A O 1
ATOM 1863 N N . LYS A 1 226 ? 4.681 -13.329 -15.676 1.00 89.25 226 LYS A N 1
ATOM 1864 C CA . LYS A 1 226 ? 3.603 -14.334 -15.720 1.00 89.25 226 LYS A CA 1
ATOM 1865 C C . LYS A 1 226 ? 4.126 -15.756 -15.538 1.00 89.25 226 LYS A C 1
ATOM 1867 O O . LYS A 1 226 ? 3.562 -16.506 -14.748 1.00 89.25 226 LYS A O 1
ATOM 1872 N N . HIS A 1 227 ? 5.177 -16.131 -16.268 1.00 89.38 227 HIS A N 1
ATOM 1873 C CA . HIS A 1 227 ? 5.777 -17.461 -16.156 1.00 89.38 227 HIS A CA 1
ATOM 1874 C C . HIS A 1 227 ? 6.355 -17.700 -14.761 1.00 89.38 227 HIS A C 1
ATOM 1876 O O . HIS A 1 227 ? 6.163 -18.772 -14.198 1.00 89.38 227 HIS A O 1
ATOM 1882 N N . TRP A 1 228 ? 7.002 -16.691 -14.176 1.00 88.62 228 TRP A N 1
ATOM 1883 C CA . TRP A 1 228 ? 7.540 -16.762 -12.821 1.00 88.62 228 TRP A CA 1
ATOM 1884 C C . TRP A 1 228 ? 6.444 -17.040 -11.785 1.00 88.62 228 TRP A C 1
ATOM 1886 O O . TRP A 1 228 ? 6.582 -17.961 -10.987 1.00 88.62 228 TRP A O 1
ATOM 1896 N N . ILE A 1 229 ? 5.314 -16.325 -11.852 1.00 87.19 229 ILE A N 1
ATOM 1897 C CA . ILE A 1 229 ? 4.180 -16.531 -10.933 1.00 87.19 229 ILE A CA 1
ATOM 1898 C C . ILE A 1 229 ? 3.513 -17.901 -11.094 1.00 87.19 229 ILE A C 1
ATOM 1900 O O . ILE A 1 229 ? 2.962 -18.430 -10.130 1.00 87.19 229 ILE A O 1
ATOM 1904 N N . ARG A 1 230 ? 3.562 -18.484 -12.293 1.00 85.44 230 ARG A N 1
ATOM 1905 C CA . ARG A 1 230 ? 3.052 -19.836 -12.562 1.00 85.44 230 ARG A CA 1
ATOM 1906 C C . ARG A 1 230 ? 4.003 -20.948 -12.119 1.00 85.44 230 ARG A C 1
ATOM 1908 O O . ARG A 1 230 ? 3.601 -22.101 -12.095 1.00 85.44 230 ARG A O 1
ATOM 1915 N N . GLY A 1 231 ? 5.248 -20.613 -11.778 1.00 85.19 231 GLY A N 1
ATOM 1916 C CA . GLY A 1 231 ? 6.298 -21.600 -11.525 1.00 85.19 231 GLY A CA 1
ATOM 1917 C C . GLY A 1 231 ? 6.914 -22.195 -12.798 1.00 85.19 231 GLY A C 1
ATOM 1918 O O . GLY A 1 231 ? 7.746 -23.089 -12.701 1.00 85.19 231 GLY A O 1
ATOM 1919 N N . ASP A 1 232 ? 6.559 -21.676 -13.978 1.00 85.19 232 ASP A N 1
ATOM 1920 C CA . ASP A 1 232 ? 7.080 -22.124 -15.280 1.00 85.19 232 ASP A CA 1
ATOM 1921 C C . ASP A 1 232 ? 8.394 -21.415 -15.668 1.00 85.19 232 ASP A C 1
ATOM 1923 O O . ASP A 1 232 ? 9.079 -21.802 -16.617 1.00 85.19 232 ASP A O 1
ATOM 1927 N N . GLY A 1 233 ? 8.716 -20.307 -14.995 1.00 76.69 233 GLY A N 1
ATOM 1928 C CA . GLY A 1 233 ? 9.859 -19.453 -15.312 1.00 76.69 233 GLY A CA 1
ATOM 1929 C C . GLY A 1 233 ? 11.179 -19.958 -14.727 1.00 76.69 233 GLY A C 1
ATOM 1930 O O . GLY A 1 233 ? 11.223 -20.574 -13.663 1.00 76.69 233 GLY A O 1
ATOM 1931 N N . LYS A 1 234 ? 12.298 -19.617 -15.377 1.00 77.75 234 LYS A N 1
ATOM 1932 C CA . LYS A 1 234 ? 13.617 -19.767 -14.747 1.00 77.75 234 LYS A CA 1
ATOM 1933 C C . LYS A 1 234 ? 13.700 -18.822 -13.540 1.00 77.75 234 LYS A C 1
ATOM 1935 O O . LYS A 1 234 ? 13.222 -17.692 -13.642 1.00 77.75 234 LYS A O 1
ATOM 1940 N N . PRO A 1 235 ? 14.392 -19.192 -12.444 1.00 68.88 235 PRO A N 1
ATOM 1941 C CA . PRO A 1 235 ? 14.543 -18.321 -11.269 1.00 68.88 235 PRO A CA 1
ATOM 1942 C C . PRO A 1 235 ? 15.101 -16.923 -11.583 1.00 68.88 235 PRO A C 1
ATOM 1944 O O . PRO A 1 235 ? 14.871 -15.972 -10.844 1.00 68.88 235 PRO A O 1
ATOM 1947 N N . GLN A 1 236 ? 15.834 -16.804 -12.692 1.00 71.75 236 GLN A N 1
ATOM 1948 C CA . GLN A 1 236 ? 16.513 -15.586 -13.133 1.00 71.75 236 GLN A CA 1
ATOM 1949 C C . GLN A 1 236 ? 15.615 -14.661 -13.977 1.00 71.75 236 GLN A C 1
ATOM 1951 O O . GLN A 1 236 ? 15.940 -13.488 -14.149 1.00 71.75 236 GLN A O 1
ATOM 1956 N N . ASP A 1 237 ? 14.482 -15.175 -14.463 1.00 80.94 237 ASP A N 1
ATOM 1957 C CA . ASP A 1 237 ? 13.573 -14.514 -15.401 1.00 80.94 237 ASP A CA 1
ATOM 1958 C C . ASP A 1 237 ? 12.291 -14.066 -14.683 1.00 80.94 237 ASP A C 1
ATOM 1960 O O . ASP A 1 237 ? 11.181 -14.460 -15.030 1.00 80.94 237 ASP A O 1
ATOM 1964 N N . ASN A 1 238 ? 12.434 -13.231 -13.651 1.00 85.69 238 ASN A N 1
ATOM 1965 C CA . ASN A 1 238 ? 11.301 -12.702 -12.879 1.00 85.69 238 ASN A CA 1
ATOM 1966 C C . ASN A 1 238 ? 10.660 -11.439 -13.499 1.00 85.69 238 ASN A C 1
ATOM 1968 O O . ASN A 1 238 ? 9.746 -10.848 -12.922 1.00 85.69 238 ASN A O 1
ATOM 1972 N N . GLY A 1 239 ? 11.118 -11.015 -14.682 1.00 90.62 239 GLY A N 1
ATOM 1973 C CA . GLY A 1 239 ? 10.580 -9.858 -15.394 1.00 90.62 239 GLY A CA 1
ATOM 1974 C C . GLY A 1 239 ? 10.677 -8.566 -14.579 1.00 90.62 239 GLY A C 1
ATOM 1975 O O . GLY A 1 239 ? 11.742 -8.209 -14.073 1.00 90.62 239 GLY A O 1
ATOM 1976 N N . TRP A 1 240 ? 9.553 -7.860 -14.432 1.00 92.19 240 TRP A N 1
ATOM 1977 C CA . TRP A 1 240 ? 9.480 -6.632 -13.632 1.00 92.19 240 TRP A CA 1
ATOM 1978 C C . TRP A 1 240 ? 9.426 -6.884 -12.116 1.00 92.19 240 TRP A C 1
ATOM 1980 O O . TRP A 1 240 ? 9.571 -5.939 -11.343 1.00 92.19 240 TRP A O 1
ATOM 1990 N N . ILE A 1 241 ? 9.255 -8.124 -11.653 1.00 91.31 241 ILE A N 1
ATOM 1991 C CA . ILE A 1 241 ? 9.143 -8.438 -10.223 1.00 91.31 241 ILE A CA 1
ATOM 1992 C C . ILE A 1 241 ? 10.510 -8.222 -9.556 1.00 91.31 241 ILE A C 1
ATOM 1994 O O . ILE A 1 241 ? 11.529 -8.742 -10.008 1.00 91.31 241 ILE A O 1
ATOM 1998 N N . THR A 1 242 ? 10.554 -7.414 -8.495 1.00 85.56 242 THR A N 1
ATOM 1999 C CA . THR A 1 242 ? 11.779 -7.105 -7.715 1.00 85.56 242 THR A CA 1
ATOM 2000 C C . THR A 1 242 ? 11.676 -7.497 -6.251 1.00 85.56 242 THR A C 1
ATOM 2002 O O . THR A 1 242 ? 12.610 -7.280 -5.486 1.00 85.56 242 THR A O 1
ATOM 2005 N N . TYR A 1 243 ? 10.517 -7.990 -5.827 1.00 76.81 243 TYR A N 1
ATOM 2006 C CA . TYR A 1 243 ? 10.194 -8.161 -4.423 1.00 76.81 243 TYR A CA 1
ATOM 2007 C C . TYR A 1 243 ? 9.761 -9.594 -4.166 1.00 76.81 243 TYR A C 1
ATOM 2009 O O . TYR A 1 243 ? 8.886 -10.114 -4.848 1.00 76.81 243 TYR A O 1
ATOM 2017 N N . ALA A 1 244 ? 10.414 -10.228 -3.196 1.00 69.94 244 ALA A N 1
ATOM 2018 C CA . ALA A 1 244 ? 10.252 -11.647 -2.893 1.00 69.94 244 ALA A CA 1
ATOM 2019 C C . ALA A 1 244 ? 9.039 -11.953 -1.993 1.00 69.94 244 ALA A C 1
ATOM 2021 O O . ALA A 1 244 ? 8.919 -13.059 -1.481 1.00 69.94 244 ALA A O 1
ATOM 2022 N N . ASP A 1 245 ? 8.167 -10.974 -1.753 1.00 84.31 245 ASP A N 1
ATOM 2023 C CA . ASP A 1 245 ? 6.971 -11.136 -0.928 1.00 84.31 245 ASP A CA 1
ATOM 2024 C C . ASP A 1 245 ? 5.734 -11.111 -1.822 1.00 84.31 245 ASP A C 1
ATOM 2026 O O . ASP A 1 245 ? 5.611 -10.209 -2.649 1.00 84.31 245 ASP A O 1
ATOM 2030 N N . SER A 1 246 ? 4.800 -12.036 -1.610 1.00 87.00 246 SER A N 1
ATOM 2031 C CA . SER A 1 246 ? 3.508 -12.119 -2.306 1.00 87.00 246 SER A CA 1
ATOM 2032 C C . SER A 1 246 ? 2.535 -10.978 -1.961 1.00 87.00 246 SER A C 1
ATOM 2034 O O . SER A 1 246 ? 1.429 -10.901 -2.512 1.00 87.00 246 SER A O 1
ATOM 2036 N N . ARG A 1 247 ? 2.936 -10.073 -1.059 1.00 93.19 247 ARG A N 1
ATOM 2037 C CA . ARG A 1 247 ? 2.156 -8.927 -0.580 1.00 93.19 247 ARG A CA 1
ATOM 2038 C C . ARG A 1 247 ? 2.731 -7.596 -1.046 1.00 93.19 247 ARG A C 1
ATOM 2040 O O . ARG A 1 247 ? 3.943 -7.396 -1.125 1.00 93.19 247 ARG A O 1
ATOM 2047 N N . THR A 1 248 ? 1.837 -6.647 -1.286 1.00 95.38 248 THR A N 1
ATOM 2048 C CA . THR A 1 248 ? 2.170 -5.226 -1.384 1.00 95.38 248 THR A CA 1
ATOM 2049 C C . THR A 1 248 ? 2.485 -4.664 -0.003 1.00 95.38 248 THR A C 1
ATOM 2051 O O . THR A 1 248 ? 1.939 -5.135 0.996 1.00 95.38 248 THR A O 1
ATOM 2054 N N . PHE A 1 249 ? 3.297 -3.613 0.060 1.00 97.06 249 PHE A N 1
ATOM 2055 C CA . PHE A 1 249 ? 3.465 -2.852 1.295 1.00 97.06 249 PHE A CA 1
ATOM 2056 C C . PHE A 1 249 ? 2.180 -2.062 1.604 1.00 97.06 249 PHE A C 1
ATOM 2058 O O . PHE A 1 249 ? 1.637 -1.403 0.717 1.00 97.06 249 PHE A O 1
ATOM 2065 N N . VAL A 1 250 ? 1.682 -2.132 2.842 1.00 98.12 250 VAL A N 1
ATOM 2066 C CA . VAL A 1 250 ? 0.381 -1.564 3.243 1.00 98.12 250 VAL A CA 1
ATOM 2067 C C . VAL A 1 250 ? 0.572 -0.290 4.065 1.00 98.12 250 VAL A C 1
ATOM 2069 O O . VAL A 1 250 ? 1.102 -0.329 5.169 1.00 98.12 250 VAL A O 1
ATOM 2072 N N . TRP A 1 251 ? 0.104 0.850 3.566 1.00 98.56 251 TRP A N 1
ATOM 2073 C CA . TRP A 1 251 ? 0.107 2.122 4.290 1.00 98.56 251 TRP A CA 1
ATOM 2074 C C . TRP A 1 251 ? -1.320 2.532 4.649 1.00 98.56 251 TRP A C 1
ATOM 2076 O O . TRP A 1 251 ? -2.063 3.009 3.795 1.00 98.56 251 TRP A O 1
ATOM 2086 N N . THR A 1 252 ? -1.723 2.323 5.900 1.00 98.62 252 THR A N 1
ATOM 2087 C CA . THR A 1 252 ? -3.127 2.425 6.328 1.00 98.62 252 THR A CA 1
ATOM 2088 C C . THR A 1 252 ? -3.342 3.538 7.347 1.00 98.62 252 THR A C 1
ATOM 2090 O O . THR A 1 252 ? -2.576 3.687 8.296 1.00 98.62 252 THR A O 1
ATOM 2093 N N . CYS A 1 253 ? -4.414 4.306 7.188 1.00 98.38 253 CYS A N 1
ATOM 2094 C CA . CYS A 1 253 ? -4.835 5.353 8.111 1.00 98.38 253 CYS A CA 1
ATOM 2095 C C . CYS A 1 253 ? -6.277 5.086 8.551 1.00 98.38 253 CYS A C 1
ATOM 2097 O O . CYS A 1 253 ? -7.192 5.130 7.733 1.00 98.38 253 CYS A O 1
ATOM 2099 N N . ALA A 1 254 ? -6.478 4.791 9.835 1.00 98.31 254 ALA A N 1
ATOM 2100 C CA . ALA A 1 254 ? -7.788 4.628 10.453 1.00 98.31 254 ALA A CA 1
ATOM 2101 C C . ALA A 1 254 ? -8.139 5.878 11.267 1.00 98.31 254 ALA A C 1
ATOM 2103 O O . ALA A 1 254 ? -7.430 6.238 12.212 1.00 98.31 254 ALA A O 1
ATOM 2104 N N . ILE A 1 255 ? -9.253 6.521 10.924 1.00 97.50 255 ILE A N 1
ATOM 2105 C CA . ILE A 1 255 ? -9.761 7.691 11.637 1.00 97.50 255 ILE A CA 1
ATOM 2106 C C . ILE A 1 255 ? -10.995 7.289 12.441 1.00 97.50 255 ILE A C 1
ATOM 2108 O O . ILE A 1 255 ? -12.007 6.901 11.865 1.00 97.50 255 ILE A O 1
ATOM 2112 N N . LEU A 1 256 ? -10.912 7.386 13.768 1.00 96.19 256 LEU A N 1
ATOM 2113 C CA . LEU A 1 256 ? -12.006 7.086 14.705 1.00 96.19 256 LEU A CA 1
ATOM 2114 C C . LEU A 1 256 ? -12.441 8.366 15.422 1.00 96.19 256 LEU A C 1
ATOM 2116 O O . LEU A 1 256 ? -11.651 9.294 15.529 1.00 96.19 256 LEU A O 1
ATOM 2120 N N . GLU A 1 257 ? -13.648 8.430 15.979 1.00 92.62 257 GLU A N 1
ATOM 2121 C CA . GLU A 1 257 ? -14.144 9.643 16.660 1.00 92.62 257 GLU A CA 1
ATOM 2122 C C . GLU A 1 257 ? -13.186 10.169 17.751 1.00 92.62 257 GLU A C 1
ATOM 2124 O O . GLU A 1 257 ? -12.932 11.370 17.849 1.00 92.62 257 GLU A O 1
ATOM 2129 N N . HIS A 1 258 ? -12.574 9.265 18.525 1.00 93.19 258 HIS A N 1
ATOM 2130 C CA . HIS A 1 258 ? -11.623 9.593 19.595 1.00 93.19 258 HIS A CA 1
ATOM 2131 C C . HIS A 1 258 ? -10.279 8.865 19.433 1.00 93.19 258 HIS A C 1
ATOM 2133 O O . HIS A 1 258 ? -9.552 8.644 20.407 1.00 93.19 258 HIS A O 1
ATOM 2139 N N . GLY A 1 259 ? -9.943 8.468 18.201 1.00 94.12 259 GLY A N 1
ATOM 2140 C CA . GLY A 1 259 ? -8.720 7.726 17.898 1.00 94.12 259 GLY A CA 1
ATOM 2141 C C . GLY A 1 259 ? -8.568 6.465 18.750 1.00 94.12 259 GLY A C 1
ATOM 2142 O O . GLY A 1 259 ? -9.515 5.710 18.950 1.00 94.12 259 GLY A O 1
ATOM 2143 N N . GLY A 1 260 ? -7.370 6.237 19.289 1.00 92.69 260 GLY A N 1
ATOM 2144 C CA . GLY A 1 260 ? -7.057 5.065 20.110 1.00 92.69 260 GLY A CA 1
ATOM 2145 C C . GLY A 1 260 ? -7.938 4.936 21.353 1.00 92.69 260 GLY A C 1
ATOM 2146 O O . GLY A 1 260 ? -8.212 3.819 21.787 1.00 92.69 260 GLY A O 1
ATOM 2147 N N . SER A 1 261 ? -8.443 6.047 21.897 1.00 91.75 261 SER A N 1
ATOM 2148 C CA . SER A 1 261 ? -9.348 6.027 23.052 1.00 91.75 261 SER A CA 1
ATOM 2149 C C . SER A 1 261 ? -10.689 5.362 22.732 1.00 91.75 261 SER A C 1
ATOM 2151 O O . SER A 1 261 ? -11.282 4.749 23.620 1.00 91.75 261 SER A O 1
ATOM 2153 N N . THR A 1 262 ? -11.134 5.395 21.469 1.00 93.12 262 THR A N 1
ATOM 2154 C CA . THR A 1 262 ? -12.331 4.671 21.012 1.00 93.12 262 THR A CA 1
ATOM 2155 C C . THR A 1 262 ? -12.191 3.164 21.237 1.00 93.12 262 THR A C 1
ATOM 2157 O O . THR A 1 262 ? -13.169 2.522 21.617 1.00 93.12 262 THR A O 1
ATOM 2160 N N . LEU A 1 263 ? -10.980 2.605 21.093 1.00 91.38 263 LEU A N 1
ATOM 2161 C CA . LEU A 1 263 ? -10.731 1.183 21.349 1.00 91.38 263 LEU A CA 1
ATOM 2162 C C . LEU A 1 263 ? -11.035 0.831 22.811 1.00 91.38 263 LEU A C 1
ATOM 2164 O O . LEU A 1 263 ? -11.743 -0.136 23.071 1.00 91.38 263 LEU A O 1
ATOM 2168 N N . LYS A 1 264 ? -10.575 1.653 23.763 1.00 87.00 264 LYS A N 1
ATOM 2169 C CA . LYS A 1 264 ? -10.833 1.437 25.196 1.00 87.00 264 LYS A CA 1
ATOM 2170 C C . LYS A 1 264 ? -12.330 1.491 25.530 1.00 87.00 264 LYS A C 1
ATOM 2172 O O . LYS A 1 264 ? -12.798 0.714 26.356 1.00 87.00 264 LYS A O 1
ATOM 2177 N N . ALA A 1 265 ? -13.074 2.397 24.895 1.00 84.19 265 ALA A N 1
ATOM 2178 C CA . ALA A 1 265 ? -14.495 2.603 25.175 1.00 84.19 265 ALA A CA 1
ATOM 2179 C C . ALA A 1 265 ? -15.389 1.428 24.739 1.00 84.19 265 ALA A C 1
ATOM 2181 O O . ALA A 1 265 ? -16.430 1.208 25.350 1.00 84.19 265 ALA A O 1
ATOM 2182 N N . HIS A 1 266 ? -14.992 0.665 23.716 1.00 79.75 266 HIS A N 1
ATOM 2183 C CA . HIS A 1 266 ? -15.832 -0.399 23.154 1.00 79.75 266 HIS A CA 1
ATOM 2184 C C . HIS A 1 266 ? -15.781 -1.720 23.941 1.00 79.75 266 HIS A C 1
ATOM 2186 O O . HIS A 1 266 ? -16.634 -2.573 23.718 1.00 79.75 266 HIS A O 1
ATOM 2192 N N . LEU A 1 267 ? -14.850 -1.886 24.892 1.00 69.06 267 LEU A N 1
ATOM 2193 C CA . LEU A 1 267 ? -14.758 -3.065 25.772 1.00 69.06 267 LEU A CA 1
ATOM 2194 C C . LEU A 1 267 ? -14.317 -2.692 27.206 1.00 69.06 267 LEU A C 1
ATOM 2196 O O . LEU A 1 267 ? -13.243 -3.102 27.659 1.00 69.06 267 LEU A O 1
ATOM 2200 N N . PRO A 1 268 ? -15.154 -1.960 27.966 1.00 59.03 268 PRO A N 1
ATOM 2201 C CA . PRO A 1 268 ? -14.789 -1.441 29.288 1.00 59.03 268 PRO A CA 1
ATOM 2202 C C . PRO A 1 268 ? -14.500 -2.541 30.323 1.00 59.03 268 PRO A C 1
ATOM 2204 O O . PRO A 1 268 ? -13.762 -2.312 31.272 1.00 59.03 268 PRO A O 1
ATOM 2207 N N . HIS A 1 269 ? -15.034 -3.753 30.140 1.00 57.47 269 HIS A N 1
ATOM 2208 C CA . HIS A 1 269 ? -14.894 -4.844 31.112 1.00 57.47 269 HIS A CA 1
ATOM 2209 C C . HIS A 1 269 ? -13.747 -5.817 30.821 1.00 57.47 269 HIS A C 1
ATOM 2211 O O . HIS A 1 269 ? -13.422 -6.640 31.675 1.00 57.47 269 HIS A O 1
ATOM 2217 N N . ALA A 1 270 ? -13.126 -5.753 29.638 1.00 55.03 270 ALA A N 1
ATOM 2218 C CA . ALA A 1 270 ? -12.177 -6.785 29.229 1.00 55.03 270 ALA A CA 1
ATOM 2219 C C . ALA A 1 270 ? -10.754 -6.540 29.746 1.00 55.03 270 ALA A C 1
ATOM 2221 O O . ALA A 1 270 ? -10.029 -7.513 29.946 1.00 55.03 270 ALA A O 1
ATOM 2222 N N . CYS A 1 271 ? -10.315 -5.285 29.949 1.00 58.31 271 CYS A N 1
ATOM 2223 C CA . CYS A 1 271 ? -8.901 -5.026 30.239 1.00 58.31 271 CYS A CA 1
ATOM 2224 C C . CYS A 1 271 ? -8.562 -3.577 30.664 1.00 58.31 271 CYS A C 1
ATOM 2226 O O . CYS A 1 271 ? -7.787 -2.894 29.997 1.00 58.31 271 CYS A O 1
ATOM 2228 N N . ASP A 1 272 ? -9.020 -3.117 31.834 1.00 65.12 272 ASP A N 1
ATOM 2229 C CA . ASP A 1 272 ? -8.617 -1.800 32.386 1.00 65.12 272 ASP A CA 1
ATOM 2230 C C . ASP A 1 272 ? -7.094 -1.611 32.546 1.00 65.12 272 ASP A C 1
ATOM 2232 O O . ASP A 1 272 ? -6.599 -0.491 32.683 1.00 65.12 272 ASP A O 1
ATOM 2236 N N . LYS A 1 273 ? -6.332 -2.709 32.504 1.00 81.38 273 LYS A N 1
ATOM 2237 C CA . LYS A 1 273 ? -4.871 -2.725 32.627 1.00 81.38 273 LYS A CA 1
ATOM 2238 C C . LYS A 1 273 ? -4.127 -2.573 31.296 1.00 81.38 273 LYS A C 1
ATOM 2240 O O . LYS A 1 273 ? -2.911 -2.388 31.327 1.00 81.38 273 LYS A O 1
ATOM 2245 N N . LEU A 1 274 ? -4.800 -2.679 30.145 1.00 87.75 274 LEU A N 1
ATOM 2246 C CA . LEU A 1 274 ? -4.119 -2.573 28.854 1.00 87.75 274 LEU A CA 1
ATOM 2247 C C . LEU A 1 274 ? -3.849 -1.125 28.469 1.00 87.75 274 LEU A C 1
ATOM 2249 O O . LEU A 1 274 ? -4.680 -0.227 28.610 1.00 87.75 274 LEU A O 1
ATOM 2253 N N . LYS A 1 275 ? -2.656 -0.916 27.919 1.00 92.06 275 LYS A N 1
ATOM 2254 C CA . LYS A 1 275 ? -2.270 0.335 27.273 1.00 92.06 275 LYS A CA 1
ATOM 2255 C C . LYS A 1 275 ? -2.915 0.403 25.884 1.00 92.06 275 LYS A C 1
ATOM 2257 O O . LYS A 1 275 ? -3.165 -0.625 25.265 1.00 92.06 275 LYS A O 1
ATOM 2262 N N . LEU A 1 276 ? -3.125 1.611 25.352 1.00 91.44 276 LEU A N 1
ATOM 2263 C CA . LEU A 1 276 ? -3.824 1.826 24.069 1.00 91.44 276 LEU A CA 1
ATOM 2264 C C . LEU A 1 276 ? -3.251 1.010 22.896 1.00 91.44 276 LEU A C 1
ATOM 2266 O O . LEU A 1 276 ? -3.993 0.519 22.056 1.00 91.44 276 LEU A O 1
ATOM 2270 N N . TRP A 1 277 ? -1.933 0.834 22.844 1.00 94.12 277 TRP A N 1
ATOM 2271 C CA . TRP A 1 277 ? -1.266 0.079 21.780 1.00 94.12 277 TRP A CA 1
ATOM 2272 C C . TRP A 1 277 ? -1.282 -1.439 21.987 1.00 94.12 277 TRP A C 1
ATOM 2274 O O . TRP A 1 277 ? -0.714 -2.168 21.188 1.00 94.12 277 TRP A O 1
ATOM 2284 N N . GLN A 1 278 ? -1.875 -1.934 23.071 1.00 94.50 278 GLN A N 1
ATOM 2285 C CA . GLN A 1 278 ? -1.960 -3.366 23.360 1.00 94.50 278 GLN A CA 1
ATOM 2286 C C . GLN A 1 278 ? -3.294 -3.973 22.916 1.00 94.50 278 GLN A C 1
ATOM 2288 O O . GLN A 1 278 ? -3.465 -5.185 23.015 1.00 94.50 278 GLN A O 1
ATOM 2293 N N . TYR A 1 279 ? -4.235 -3.163 22.429 1.00 94.38 279 TYR A N 1
ATOM 2294 C CA . TYR A 1 279 ? -5.509 -3.652 21.913 1.00 94.38 279 TYR A CA 1
ATOM 2295 C C . TYR A 1 279 ? -5.332 -4.362 20.571 1.00 94.38 279 TYR A C 1
ATOM 2297 O O . TYR A 1 279 ? -4.665 -3.844 19.674 1.00 94.38 279 TYR A O 1
ATOM 2305 N N . GLY A 1 280 ? -5.976 -5.521 20.413 1.00 95.56 280 GLY A N 1
ATOM 2306 C CA . GLY A 1 280 ? -5.827 -6.384 19.239 1.00 95.56 280 GLY A CA 1
ATOM 2307 C C . GLY A 1 280 ? -6.150 -5.690 17.918 1.00 95.56 280 GLY A C 1
ATOM 2308 O O . GLY A 1 280 ? -5.449 -5.902 16.937 1.00 95.56 280 GLY A O 1
ATOM 2309 N N . HIS A 1 281 ? -7.117 -4.770 17.907 1.00 96.69 281 HIS A N 1
ATOM 2310 C CA . HIS A 1 281 ? -7.435 -3.959 16.727 1.00 96.69 281 HIS A CA 1
ATOM 2311 C C . HIS A 1 281 ? -6.249 -3.121 16.235 1.00 96.69 281 HIS A C 1
ATOM 2313 O O . HIS A 1 281 ? -6.010 -3.054 15.033 1.00 96.69 281 HIS A O 1
ATOM 2319 N N . TRP A 1 282 ? -5.492 -2.491 17.142 1.00 97.56 282 TRP A N 1
ATOM 2320 C CA . TRP A 1 282 ? -4.299 -1.734 16.757 1.00 97.56 282 TRP A CA 1
ATOM 2321 C C . TRP A 1 282 ? -3.216 -2.661 16.205 1.00 97.56 282 TRP A C 1
ATOM 2323 O O . TRP A 1 282 ? -2.600 -2.351 15.190 1.00 97.56 282 TRP A O 1
ATOM 2333 N N . ILE A 1 283 ? -3.013 -3.810 16.850 1.00 97.81 283 ILE A N 1
ATOM 2334 C CA . ILE A 1 283 ? -2.006 -4.797 16.448 1.00 97.81 283 ILE A CA 1
ATOM 2335 C C . ILE A 1 283 ? -2.320 -5.343 15.051 1.00 97.81 283 ILE A C 1
ATOM 2337 O O . ILE A 1 283 ? -1.450 -5.331 14.184 1.00 97.81 283 ILE A O 1
ATOM 2341 N N . LYS A 1 284 ? -3.574 -5.741 14.811 1.00 98.00 284 LYS A N 1
ATOM 2342 C CA . LYS A 1 284 ? -4.049 -6.238 13.515 1.00 98.00 284 LYS A CA 1
ATOM 2343 C C . LYS A 1 284 ? -4.004 -5.157 12.441 1.00 98.00 284 LYS A C 1
ATOM 2345 O O . LYS A 1 284 ? -3.547 -5.432 11.340 1.00 98.00 284 LYS A O 1
ATOM 2350 N N . LEU A 1 285 ? -4.370 -3.910 12.761 1.00 98.31 285 LEU A N 1
ATOM 2351 C CA . LEU A 1 285 ? -4.220 -2.787 11.826 1.00 98.31 285 LEU A CA 1
ATOM 2352 C C . LEU A 1 285 ? -2.755 -2.586 11.441 1.00 98.31 285 LEU A C 1
ATOM 2354 O O . LEU A 1 285 ? -2.443 -2.427 10.262 1.00 98.31 285 LEU A O 1
ATOM 2358 N N . LEU A 1 286 ? -1.858 -2.627 12.428 1.00 97.88 286 LEU A N 1
ATOM 2359 C CA . LEU A 1 286 ? -0.430 -2.495 12.201 1.00 97.88 286 LEU A CA 1
ATOM 2360 C C . LEU A 1 286 ? 0.121 -3.654 11.370 1.00 97.88 286 LEU A C 1
ATOM 2362 O O . LEU A 1 286 ? 0.950 -3.407 10.512 1.00 97.88 286 LEU A O 1
ATOM 2366 N N . ASN A 1 287 ? -0.335 -4.889 11.556 1.00 96.56 287 ASN A N 1
ATOM 2367 C CA . ASN A 1 287 ? 0.090 -6.031 10.739 1.00 96.56 287 ASN A CA 1
ATOM 2368 C C . ASN A 1 287 ? -0.661 -6.191 9.413 1.00 96.56 287 ASN A C 1
ATOM 2370 O O . ASN A 1 287 ? -0.273 -7.025 8.595 1.00 96.56 287 ASN A O 1
ATOM 2374 N N . ALA A 1 288 ? -1.690 -5.373 9.182 1.00 96.25 288 ALA A N 1
ATOM 2375 C CA . ALA A 1 288 ? -2.663 -5.560 8.114 1.00 96.25 288 ALA A CA 1
ATOM 2376 C C . ALA A 1 288 ? -3.291 -6.966 8.130 1.00 96.25 288 ALA A C 1
ATOM 2378 O O . ALA A 1 288 ? -3.475 -7.534 7.060 1.00 96.25 288 ALA A O 1
ATOM 2379 N N . ASP A 1 289 ? -3.555 -7.506 9.324 1.00 96.00 289 ASP A N 1
ATOM 2380 C CA . ASP A 1 289 ? -4.132 -8.836 9.544 1.00 96.00 289 ASP A CA 1
ATOM 2381 C C . ASP A 1 289 ? -5.666 -8.808 9.490 1.00 96.00 289 ASP A C 1
ATOM 2383 O O . ASP A 1 289 ? -6.306 -7.785 9.763 1.00 96.00 289 ASP A O 1
ATOM 2387 N N . SER A 1 290 ? -6.257 -9.973 9.215 1.00 94.56 290 SER A N 1
ATOM 2388 C CA . SER A 1 290 ? -7.706 -10.175 9.295 1.00 94.56 290 SER A CA 1
ATOM 2389 C C . SER A 1 290 ? -8.281 -9.845 10.680 1.00 94.56 290 SER A C 1
ATOM 2391 O O . SER A 1 290 ? -7.635 -10.098 11.705 1.00 94.56 290 SER A O 1
ATOM 2393 N N . PRO A 1 291 ? -9.531 -9.347 10.739 1.00 95.69 291 PRO A N 1
ATOM 2394 C CA . PRO A 1 291 ? -10.278 -9.289 11.989 1.00 95.69 291 PRO A CA 1
ATOM 2395 C C . PRO A 1 291 ? -10.583 -10.704 12.512 1.00 95.69 291 PRO A C 1
ATOM 2397 O O . PRO A 1 291 ? -10.496 -11.687 11.775 1.00 95.69 291 PRO A O 1
ATOM 2400 N N . GLY A 1 292 ? -10.962 -10.802 13.787 1.00 92.81 292 GLY A N 1
ATOM 2401 C CA . GLY A 1 292 ? -11.532 -12.027 14.353 1.00 92.81 292 GLY A CA 1
ATOM 2402 C C . GLY A 1 292 ? -12.940 -12.307 13.814 1.00 92.81 292 GLY A C 1
ATOM 2403 O O . GLY A 1 292 ? -13.450 -11.588 12.949 1.00 92.81 292 GLY A O 1
ATOM 2404 N N . LYS A 1 293 ? -13.598 -13.348 14.338 1.00 90.50 293 LYS A N 1
ATOM 2405 C CA . LYS A 1 293 ? -14.985 -13.691 13.969 1.00 90.50 293 LYS A CA 1
ATOM 2406 C C . LYS A 1 293 ? -15.964 -12.593 14.367 1.00 90.50 293 LYS A C 1
ATOM 2408 O O . LYS A 1 293 ? -16.971 -12.389 13.694 1.00 90.50 293 LYS A O 1
ATOM 2413 N N . ASP A 1 294 ? -15.654 -11.894 15.450 1.00 89.94 294 ASP A N 1
ATOM 2414 C CA . ASP A 1 294 ? -16.383 -10.736 15.935 1.00 89.94 294 ASP A CA 1
ATOM 2415 C C . ASP A 1 294 ? -15.419 -9.675 16.488 1.00 89.94 294 ASP A C 1
ATOM 2417 O O . ASP A 1 294 ? -14.219 -9.907 16.669 1.00 89.94 294 ASP A O 1
ATOM 2421 N N . THR A 1 295 ? -15.962 -8.494 16.778 1.00 89.56 295 THR A N 1
ATOM 2422 C CA . THR A 1 295 ? -15.192 -7.366 17.308 1.00 89.56 295 THR A CA 1
ATOM 2423 C C . THR A 1 295 ? -14.537 -7.690 18.655 1.00 89.56 295 THR A C 1
ATOM 2425 O O . THR A 1 295 ? -13.449 -7.189 18.942 1.00 89.56 295 THR A O 1
ATOM 2428 N N . ALA A 1 296 ? -15.140 -8.545 19.488 1.00 89.31 296 ALA A N 1
ATOM 2429 C CA . ALA A 1 296 ? -14.548 -8.917 20.769 1.00 89.31 296 ALA A CA 1
ATOM 2430 C C . ALA A 1 296 ? -13.288 -9.770 20.571 1.00 89.31 296 ALA A C 1
ATOM 2432 O O . ALA A 1 296 ? -12.264 -9.493 21.197 1.00 89.31 296 ALA A O 1
ATOM 2433 N N . GLU A 1 297 ? -13.326 -10.742 19.661 1.00 91.50 297 GLU A N 1
ATOM 2434 C CA . GLU A 1 297 ? -12.168 -11.540 19.262 1.00 91.50 297 GLU A CA 1
ATOM 2435 C C . GLU A 1 297 ? -11.098 -10.679 18.573 1.00 91.50 297 GLU A C 1
ATOM 2437 O O . GLU A 1 297 ? -9.922 -10.774 18.932 1.00 91.50 297 GLU A O 1
ATOM 2442 N N . THR A 1 298 ? -11.471 -9.768 17.658 1.00 93.56 298 THR A N 1
ATOM 2443 C CA . THR A 1 298 ? -10.506 -8.835 17.038 1.00 93.56 298 THR A CA 1
ATOM 2444 C C . THR A 1 298 ? -9.737 -8.052 18.103 1.00 93.56 298 THR A C 1
ATOM 2446 O O . THR A 1 298 ? -8.523 -7.851 17.987 1.00 93.56 298 THR A O 1
ATOM 2449 N N . HIS A 1 299 ? -10.435 -7.613 19.152 1.00 91.94 299 HIS A N 1
ATOM 2450 C CA . HIS A 1 299 ? -9.886 -6.770 20.204 1.00 91.94 299 HIS A CA 1
ATOM 2451 C C . HIS A 1 299 ? -8.948 -7.488 21.173 1.00 91.94 299 HIS A C 1
ATOM 2453 O O . HIS A 1 299 ? -8.121 -6.831 21.816 1.00 91.94 299 HIS A O 1
ATOM 2459 N N . GLN A 1 300 ? -9.049 -8.811 21.272 1.00 91.00 300 GLN A N 1
ATOM 2460 C CA . GLN A 1 300 ? -8.139 -9.600 22.086 1.00 91.00 300 GLN A CA 1
ATOM 2461 C C . GLN A 1 300 ? -6.724 -9.579 21.502 1.00 91.00 300 GLN A C 1
ATOM 2463 O O . GLN A 1 300 ? -6.508 -9.509 20.290 1.00 91.00 300 GLN A O 1
ATOM 2468 N N . SER A 1 301 ? -5.752 -9.626 22.407 1.00 92.88 301 SER A N 1
ATOM 2469 C CA . SER A 1 301 ? -4.336 -9.753 22.088 1.00 92.88 301 SER A CA 1
ATOM 2470 C C . SER A 1 301 ? -3.663 -10.693 23.076 1.00 92.88 301 SER A C 1
ATOM 2472 O O . SER A 1 301 ? -3.956 -10.684 24.276 1.00 92.88 301 SER A O 1
ATOM 2474 N N . THR A 1 302 ? -2.740 -11.490 22.568 1.00 94.00 302 THR A N 1
ATOM 2475 C CA . THR A 1 302 ? -1.867 -12.389 23.320 1.00 94.00 302 THR A CA 1
ATOM 2476 C C . THR A 1 302 ? -0.703 -11.627 23.958 1.00 94.00 302 THR A C 1
ATOM 2478 O O . THR A 1 302 ? -0.405 -10.488 23.595 1.00 94.00 302 THR A O 1
ATOM 2481 N N . CYS A 1 303 ? 0.001 -12.246 24.911 1.00 94.75 303 CYS A N 1
ATOM 2482 C CA . CYS A 1 303 ? 1.208 -11.647 25.494 1.00 94.75 303 CYS A CA 1
ATOM 2483 C C . CYS A 1 303 ? 2.278 -11.370 24.429 1.00 94.75 303 CYS A C 1
ATOM 2485 O O . CYS A 1 303 ? 2.824 -10.270 24.391 1.00 94.75 303 CYS A O 1
ATOM 2487 N N . PHE A 1 304 ? 2.492 -12.323 23.517 1.00 96.69 304 PHE A N 1
ATOM 2488 C CA . PHE A 1 304 ? 3.428 -12.175 22.404 1.00 96.69 304 PHE A CA 1
ATOM 2489 C C . PHE A 1 304 ? 3.093 -10.961 21.531 1.00 96.69 304 PHE A C 1
ATOM 2491 O O . PHE A 1 304 ? 3.958 -10.129 21.272 1.00 96.69 304 PHE A O 1
ATOM 2498 N N . GLU A 1 305 ? 1.834 -10.811 21.114 1.00 96.56 305 GLU A N 1
ATOM 2499 C CA . GLU A 1 305 ? 1.405 -9.676 20.289 1.00 96.56 305 GLU A CA 1
ATOM 2500 C C . GLU A 1 305 ? 1.640 -8.332 20.993 1.00 96.56 305 GLU A C 1
ATOM 2502 O O . GLU A 1 305 ? 2.090 -7.370 20.367 1.00 96.56 305 GLU A O 1
ATOM 2507 N N . ARG A 1 306 ? 1.385 -8.265 22.307 1.00 95.81 306 ARG A N 1
ATOM 2508 C CA . ARG A 1 306 ? 1.590 -7.055 23.123 1.00 95.81 306 ARG A CA 1
ATOM 2509 C C . ARG A 1 306 ? 3.065 -6.678 23.257 1.00 95.81 306 ARG A C 1
ATOM 2511 O O . ARG A 1 306 ? 3.386 -5.490 23.235 1.00 95.81 306 ARG A O 1
ATOM 2518 N N . GLU A 1 307 ? 3.945 -7.663 23.398 1.00 96.56 307 GLU A N 1
ATOM 2519 C CA . GLU A 1 307 ? 5.398 -7.459 23.406 1.00 96.56 307 GLU A CA 1
ATOM 2520 C C . GLU A 1 307 ? 5.903 -7.057 22.017 1.00 96.56 307 GLU A C 1
ATOM 2522 O O . GLU A 1 307 ? 6.719 -6.146 21.877 1.00 96.56 307 GLU A O 1
ATOM 2527 N N . TRP A 1 308 ? 5.363 -7.683 20.971 1.00 96.75 308 TRP A N 1
ATOM 2528 C CA . TRP A 1 308 ? 5.732 -7.424 19.585 1.00 96.75 308 TRP A CA 1
ATOM 2529 C C . TRP A 1 308 ? 5.373 -5.998 19.135 1.00 96.75 308 TRP A C 1
ATOM 2531 O O . TRP A 1 308 ? 6.172 -5.347 18.450 1.00 96.75 308 TRP A O 1
ATOM 2541 N N . VAL A 1 309 ? 4.202 -5.485 19.525 1.00 97.31 309 VAL A N 1
ATOM 2542 C CA . VAL A 1 309 ? 3.701 -4.172 19.080 1.00 97.31 309 VAL A CA 1
ATOM 2543 C C . VAL A 1 309 ? 4.353 -2.992 19.804 1.00 97.31 309 VAL A C 1
ATOM 2545 O O . VAL A 1 309 ? 4.418 -1.888 19.257 1.00 97.31 309 VAL A O 1
ATOM 2548 N N . GLU A 1 310 ? 4.868 -3.196 21.018 1.00 96.06 310 GLU A N 1
ATOM 2549 C CA . GLU A 1 310 ? 5.458 -2.131 21.831 1.00 96.06 310 GLU A CA 1
ATOM 2550 C C . GLU A 1 310 ? 6.624 -1.390 21.147 1.00 96.06 310 GLU A C 1
ATOM 2552 O O . GLU A 1 310 ? 6.530 -0.162 21.039 1.00 96.06 310 GLU A O 1
ATOM 2557 N N . PRO A 1 311 ? 7.683 -2.056 20.643 1.00 96.81 311 PRO A N 1
ATOM 2558 C CA . PRO A 1 311 ? 8.783 -1.370 19.962 1.00 96.81 311 PRO A CA 1
ATOM 2559 C C . PRO A 1 311 ? 8.391 -0.839 18.576 1.00 96.81 311 PRO A C 1
ATOM 2561 O O . PRO A 1 311 ? 9.123 -0.045 17.993 1.00 96.81 311 PRO A O 1
ATOM 2564 N N . ARG A 1 312 ? 7.246 -1.274 18.038 1.00 96.88 312 ARG A N 1
ATOM 2565 C CA . ARG A 1 312 ? 6.754 -0.905 16.702 1.00 96.88 312 ARG A CA 1
ATOM 2566 C C . ARG A 1 312 ? 5.740 0.225 16.728 1.00 96.88 312 ARG A C 1
ATOM 2568 O O . ARG A 1 312 ? 5.343 0.690 15.666 1.00 96.88 312 ARG A O 1
ATOM 2575 N N . THR A 1 313 ? 5.339 0.679 17.915 1.00 97.00 313 THR A N 1
ATOM 2576 C CA . THR A 1 313 ? 4.395 1.783 18.081 1.00 97.00 313 THR A CA 1
ATOM 2577 C C . THR A 1 313 ? 5.124 3.048 18.510 1.00 97.00 313 THR A C 1
ATOM 2579 O O . THR A 1 313 ? 5.678 3.128 19.608 1.00 97.00 313 THR A O 1
ATOM 2582 N N . TYR A 1 314 ? 5.078 4.076 17.671 1.00 94.31 314 TYR A N 1
ATOM 2583 C CA . TYR A 1 314 ? 5.607 5.395 17.974 1.00 94.31 314 TYR A CA 1
ATOM 2584 C C . TYR A 1 314 ? 4.591 6.223 18.771 1.00 94.31 314 TYR A C 1
ATOM 2586 O O . TYR A 1 314 ? 3.483 6.514 18.320 1.00 94.31 314 TYR A O 1
ATOM 2594 N N . LYS A 1 315 ? 4.984 6.615 19.987 1.00 92.44 315 LYS A N 1
ATOM 2595 C CA . LYS A 1 315 ? 4.063 7.101 21.031 1.00 92.44 315 LYS A CA 1
ATOM 2596 C C . LYS A 1 315 ? 3.975 8.631 21.139 1.00 92.44 315 LYS A C 1
ATOM 2598 O O . LYS A 1 315 ? 3.245 9.137 21.985 1.00 92.44 315 LYS A O 1
ATOM 2603 N N . ARG A 1 316 ? 4.686 9.386 20.287 1.00 91.94 316 ARG A N 1
ATOM 2604 C CA . ARG A 1 316 ? 4.787 10.863 20.372 1.00 91.94 316 ARG A CA 1
ATOM 2605 C C . ARG A 1 316 ? 3.432 11.571 20.373 1.00 91.94 316 ARG A C 1
ATOM 2607 O O . ARG A 1 316 ? 3.263 12.546 21.094 1.00 91.94 316 ARG A O 1
ATOM 2614 N N . TRP A 1 317 ? 2.480 11.083 19.583 1.00 92.94 317 TRP A N 1
ATOM 2615 C CA . TRP A 1 317 ? 1.184 11.737 19.361 1.00 92.94 317 TRP A CA 1
ATOM 2616 C C . TRP A 1 317 ? 0.033 11.094 20.138 1.00 92.94 317 TRP A C 1
ATOM 2618 O O . TRP A 1 317 ? -1.136 11.408 19.925 1.00 92.94 317 TRP A O 1
ATOM 2628 N N . MET A 1 318 ? 0.367 10.222 21.085 1.00 92.38 318 MET A N 1
ATOM 2629 C CA . MET A 1 318 ? -0.609 9.454 21.850 1.00 92.38 318 MET A CA 1
ATOM 2630 C C . MET A 1 318 ? -1.495 10.319 22.746 1.00 92.38 318 MET A C 1
ATOM 2632 O O . MET A 1 318 ? -2.638 9.957 22.998 1.00 92.38 318 MET A O 1
ATOM 2636 N N . HIS A 1 319 ? -1.005 11.481 23.181 1.00 91.56 319 HIS A N 1
ATOM 2637 C CA . HIS A 1 319 ? -1.795 12.458 23.934 1.00 91.56 319 HIS A CA 1
ATOM 2638 C C . HIS A 1 319 ? -2.946 13.064 23.110 1.00 91.56 319 HIS A C 1
ATOM 2640 O O . HIS A 1 319 ? -3.924 13.516 23.690 1.00 91.56 319 HIS A O 1
ATOM 2646 N N . TYR A 1 320 ? -2.873 13.007 21.775 1.00 92.31 320 TYR A N 1
ATOM 2647 C CA . TYR A 1 320 ? -3.988 13.309 20.871 1.00 92.31 320 TYR A CA 1
ATOM 2648 C C . TYR A 1 320 ? -4.813 12.061 20.508 1.00 92.31 320 TYR A C 1
ATOM 2650 O O . TYR A 1 320 ? -5.531 12.064 19.516 1.00 92.31 320 TYR A O 1
ATOM 2658 N N . GLY A 1 321 ? -4.649 10.944 21.222 1.00 93.06 321 GLY A N 1
ATOM 2659 C CA . GLY A 1 321 ? -5.278 9.670 20.868 1.00 93.06 321 GLY A CA 1
ATOM 2660 C C . GLY A 1 321 ? -4.745 9.053 19.570 1.00 93.06 321 GLY A C 1
ATOM 2661 O O . GLY A 1 321 ? -5.402 8.184 19.011 1.00 93.06 321 GLY A O 1
ATOM 2662 N N . THR A 1 322 ? -3.584 9.489 19.066 1.00 95.56 322 THR A N 1
ATOM 2663 C CA . THR A 1 322 ? -3.008 8.975 17.813 1.00 95.56 322 THR A CA 1
ATOM 2664 C C . THR A 1 322 ? -1.899 7.961 18.073 1.00 95.56 322 THR A C 1
ATOM 2666 O O . THR A 1 322 ? -0.943 8.233 18.803 1.00 95.56 322 THR A O 1
ATOM 2669 N N . LEU A 1 323 ? -2.003 6.805 17.428 1.00 96.31 323 LEU A N 1
ATOM 2670 C CA . LEU A 1 323 ? -0.989 5.765 17.356 1.00 96.31 323 LEU A CA 1
ATOM 2671 C C . LEU A 1 323 ? -0.385 5.756 15.953 1.00 96.31 323 LEU A C 1
ATOM 2673 O O . LEU A 1 323 ? -1.110 5.766 14.960 1.00 96.31 323 LEU A O 1
ATOM 2677 N N . TYR A 1 324 ? 0.942 5.706 15.889 1.00 96.12 324 TYR A N 1
ATOM 2678 C CA . TYR A 1 324 ? 1.673 5.375 14.673 1.00 96.12 324 TYR A CA 1
ATOM 2679 C C . TYR A 1 324 ? 2.409 4.073 14.880 1.00 96.12 324 TYR A C 1
ATOM 2681 O O . TYR A 1 324 ? 2.934 3.835 15.966 1.00 96.12 324 TYR A O 1
ATOM 2689 N N . GLY A 1 325 ? 2.518 3.266 13.839 1.00 96.88 325 GLY A N 1
ATOM 2690 C CA . GLY A 1 325 ? 3.362 2.095 13.888 1.00 96.88 325 GLY A CA 1
ATOM 2691 C C . GLY A 1 325 ? 3.908 1.724 12.532 1.00 96.88 325 GLY A C 1
ATOM 2692 O O . GLY A 1 325 ? 3.316 2.032 11.500 1.00 96.88 325 GLY A O 1
ATOM 2693 N N . PHE A 1 326 ? 5.057 1.064 12.561 1.00 95.88 326 PHE A N 1
ATOM 2694 C CA . PHE A 1 326 ? 5.758 0.624 11.367 1.00 95.88 326 PHE A CA 1
ATOM 2695 C C . PHE A 1 326 ? 6.276 -0.791 11.579 1.00 95.88 326 PHE A C 1
ATOM 2697 O O . PHE A 1 326 ? 6.807 -1.126 12.641 1.00 95.88 326 PHE A O 1
ATOM 2704 N N . ASN A 1 327 ? 6.148 -1.621 10.554 1.00 93.94 327 ASN A N 1
ATOM 2705 C CA . ASN A 1 327 ? 6.846 -2.889 10.464 1.00 93.94 327 ASN A CA 1
ATOM 2706 C C . ASN A 1 327 ? 7.427 -3.044 9.045 1.00 93.94 327 ASN A C 1
ATOM 2708 O O . ASN A 1 327 ? 7.495 -2.102 8.258 1.00 93.94 327 ASN A O 1
ATOM 2712 N N . TYR A 1 328 ? 7.911 -4.238 8.728 1.00 90.25 328 TYR A N 1
ATOM 2713 C CA . TYR A 1 328 ? 8.580 -4.523 7.463 1.00 90.25 328 TYR A CA 1
ATOM 2714 C C . TYR A 1 328 ? 7.643 -4.520 6.236 1.00 90.25 328 TYR A C 1
ATOM 2716 O O . TYR A 1 328 ? 8.110 -4.328 5.111 1.00 90.25 328 TYR A O 1
ATOM 2724 N N . HIS A 1 329 ? 6.343 -4.735 6.438 1.00 92.31 329 HIS A N 1
ATOM 2725 C CA . HIS A 1 329 ? 5.328 -4.871 5.391 1.00 92.31 329 HIS A CA 1
ATOM 2726 C C . HIS A 1 329 ? 4.265 -3.765 5.436 1.00 92.31 329 HIS A C 1
ATOM 2728 O O . HIS A 1 329 ? 3.449 -3.686 4.520 1.00 92.31 329 HIS A O 1
ATOM 2734 N N . SER A 1 330 ? 4.262 -2.910 6.460 1.00 96.88 330 SER A N 1
ATOM 2735 C CA . SER A 1 330 ? 3.237 -1.884 6.612 1.00 96.88 330 SER A CA 1
ATOM 2736 C C . SER A 1 330 ? 3.661 -0.684 7.458 1.00 96.88 330 SER A C 1
ATOM 2738 O O . SER A 1 330 ? 4.568 -0.738 8.294 1.00 96.88 330 SER A O 1
ATOM 2740 N N . GLY A 1 331 ? 2.939 0.415 7.257 1.00 98.19 331 GLY A N 1
ATOM 2741 C CA . GLY A 1 331 ? 2.837 1.521 8.198 1.00 98.19 331 GLY A CA 1
ATOM 2742 C C . GLY A 1 331 ? 1.370 1.790 8.508 1.00 98.19 331 GLY A C 1
ATOM 2743 O O . GLY A 1 331 ? 0.529 1.767 7.610 1.00 98.19 331 GLY A O 1
ATOM 2744 N N . ALA A 1 332 ? 1.059 2.043 9.775 1.00 98.44 332 ALA A N 1
ATOM 2745 C CA . ALA A 1 332 ? -0.298 2.288 10.232 1.00 98.44 332 ALA A CA 1
ATOM 2746 C C . ALA A 1 332 ? -0.395 3.568 11.061 1.00 98.44 332 ALA A C 1
ATOM 2748 O O . ALA A 1 332 ? 0.467 3.864 11.894 1.00 98.44 332 ALA A O 1
ATOM 2749 N N . MET A 1 333 ? -1.492 4.289 10.864 1.00 98.12 333 MET A N 1
ATOM 2750 C CA . MET A 1 333 ? -1.980 5.324 11.759 1.00 98.12 333 MET A CA 1
ATOM 2751 C C . MET A 1 333 ? -3.364 4.932 12.258 1.00 98.12 333 MET A C 1
ATOM 2753 O O . MET A 1 333 ? -4.215 4.518 11.475 1.00 98.12 333 MET A O 1
ATOM 2757 N N . LEU A 1 334 ? -3.603 5.123 13.550 1.00 98.00 334 LEU A N 1
ATOM 2758 C CA . LEU A 1 334 ? -4.939 5.138 14.129 1.00 98.00 334 LEU A CA 1
ATOM 2759 C C . LEU A 1 334 ? -5.064 6.400 14.969 1.00 98.00 334 LEU A C 1
ATOM 2761 O O . LEU A 1 334 ? -4.313 6.572 15.924 1.00 98.00 334 LEU A O 1
ATOM 2765 N N . GLY A 1 335 ? -5.984 7.293 14.632 1.00 96.50 335 GLY A N 1
ATOM 2766 C CA . GLY A 1 335 ? -6.120 8.562 15.344 1.00 96.50 335 GLY A CA 1
ATOM 2767 C C . GLY A 1 335 ? -7.486 9.205 15.157 1.00 96.50 335 GLY A C 1
ATOM 2768 O O . GLY A 1 335 ? -8.319 8.673 14.425 1.00 96.50 335 GLY A O 1
ATOM 2769 N N . PRO A 1 336 ? -7.756 10.322 15.845 1.00 95.00 336 PRO A N 1
ATOM 2770 C CA . PRO A 1 336 ? -8.964 11.081 15.615 1.00 95.00 336 PRO A CA 1
ATOM 2771 C C . PRO A 1 336 ? -8.843 12.019 14.423 1.00 95.00 336 PRO A C 1
ATOM 2773 O O . PRO A 1 336 ? -7.748 12.373 13.977 1.00 95.00 336 PRO A O 1
ATOM 2776 N N . ALA A 1 337 ? -9.997 12.470 13.941 1.00 91.31 337 ALA A N 1
ATOM 2777 C CA . ALA A 1 337 ? -10.059 13.652 13.102 1.00 91.31 337 ALA A CA 1
ATOM 2778 C C . ALA A 1 337 ? -9.770 14.873 13.983 1.00 91.31 337 ALA A C 1
ATOM 2780 O O . ALA A 1 337 ? -10.666 15.438 14.602 1.00 91.31 337 ALA A O 1
ATOM 2781 N N . LEU A 1 338 ? -8.491 15.218 14.114 1.00 85.56 338 LEU A N 1
ATOM 2782 C CA . LEU A 1 338 ? -8.084 16.409 14.845 1.00 85.56 338 LEU A CA 1
ATOM 2783 C C . LEU A 1 338 ? -8.470 17.643 14.034 1.00 85.56 338 LEU A C 1
ATOM 2785 O O . LEU A 1 338 ? -7.809 17.979 13.051 1.00 85.56 338 LEU A O 1
ATOM 2789 N N . ASP A 1 339 ? -9.524 18.319 14.474 1.00 71.75 339 ASP A N 1
ATOM 2790 C CA . ASP A 1 339 ? -9.833 19.668 14.023 1.00 71.75 339 ASP A CA 1
ATOM 2791 C C . ASP A 1 339 ? -8.939 20.687 14.757 1.00 71.75 339 ASP A C 1
ATOM 2793 O O . ASP A 1 339 ? -8.278 20.390 15.762 1.00 71.75 339 ASP A O 1
ATOM 2797 N N . LYS A 1 340 ? -8.866 21.917 14.235 1.00 67.50 340 LYS A N 1
ATOM 2798 C CA . LYS A 1 340 ? -8.059 22.988 14.842 1.00 67.50 340 LYS A CA 1
ATOM 2799 C C . LYS A 1 340 ? -8.487 23.194 16.306 1.00 67.50 340 LYS A C 1
ATOM 2801 O O . LYS A 1 340 ? -9.685 23.300 16.556 1.00 67.50 340 LYS A O 1
ATOM 2806 N N . PRO A 1 341 ? -7.541 23.292 17.262 1.00 73.25 341 PRO A N 1
ATOM 2807 C CA . PRO A 1 341 ? -6.130 23.671 17.089 1.00 73.25 341 PRO A CA 1
ATOM 2808 C C . PRO A 1 341 ? -5.107 22.518 16.942 1.00 73.25 341 PRO A C 1
ATOM 2810 O O . PRO A 1 341 ? -3.907 22.774 17.039 1.00 73.25 341 PRO A O 1
ATOM 2813 N N . GLY A 1 342 ? -5.522 21.267 16.713 1.00 80.31 342 GLY A N 1
ATOM 2814 C CA . GLY A 1 342 ? -4.592 20.132 16.592 1.00 80.31 342 GLY A CA 1
ATOM 2815 C C . GLY A 1 342 ? -3.758 20.118 15.293 1.00 80.31 342 GLY A C 1
ATOM 2816 O O . GLY A 1 342 ? -4.174 20.691 14.283 1.00 80.31 342 GLY A O 1
ATOM 2817 N N . PRO A 1 343 ? -2.576 19.463 15.279 1.00 87.25 343 PRO A N 1
ATOM 2818 C CA . PRO A 1 343 ? -1.818 19.247 14.045 1.00 87.25 343 PRO A CA 1
ATOM 2819 C C . PRO A 1 343 ? -2.569 18.289 13.095 1.00 87.25 343 PRO A C 1
ATOM 2821 O O . PRO A 1 343 ? -3.170 17.324 13.573 1.00 87.25 343 PRO A O 1
ATOM 2824 N N . PRO A 1 344 ? -2.494 18.475 11.761 1.00 88.94 344 PRO A N 1
ATOM 2825 C CA . PRO A 1 344 ? -3.158 17.609 10.781 1.00 88.94 344 PRO A CA 1
ATOM 2826 C C . PRO A 1 344 ? -2.389 16.287 10.607 1.00 88.94 344 PRO A C 1
ATOM 2828 O O . PRO A 1 344 ? -1.752 16.025 9.589 1.00 88.94 344 PRO A O 1
ATOM 2831 N N . LEU A 1 345 ? -2.408 15.449 11.645 1.00 92.88 345 LEU A N 1
ATOM 2832 C CA . LEU A 1 345 ? -1.601 14.229 11.739 1.00 92.88 345 LEU A CA 1
ATOM 2833 C C . LEU A 1 345 ? -1.863 13.239 10.598 1.00 92.88 345 LEU A C 1
ATOM 2835 O O . LEU A 1 345 ? -0.914 12.679 10.058 1.00 92.88 345 LEU A O 1
ATOM 2839 N N . TRP A 1 346 ? -3.120 13.092 10.180 1.00 92.88 346 TRP A N 1
ATOM 2840 C CA . TRP A 1 346 ? -3.505 12.232 9.059 1.00 92.88 346 TRP A CA 1
ATOM 2841 C C . TRP A 1 346 ? -2.858 12.676 7.740 1.00 92.88 346 TRP A C 1
ATOM 2843 O O . TRP A 1 346 ? -2.413 11.834 6.964 1.00 92.88 346 TRP A O 1
ATOM 2853 N N . GLN A 1 347 ? -2.721 13.987 7.525 1.00 91.06 347 GLN A N 1
ATOM 2854 C CA . GLN A 1 347 ? -2.072 14.542 6.341 1.00 91.06 347 GLN A CA 1
ATOM 2855 C C . GLN A 1 347 ? -0.554 14.348 6.414 1.00 91.06 347 GLN A C 1
ATOM 2857 O O . GLN A 1 347 ? 0.063 13.867 5.467 1.00 91.06 347 GLN A O 1
ATOM 2862 N N . HIS A 1 348 ? 0.063 14.630 7.569 1.00 91.44 348 HIS A N 1
ATOM 2863 C CA . HIS A 1 348 ? 1.491 14.357 7.770 1.00 91.44 348 HIS A CA 1
ATOM 2864 C C . HIS A 1 348 ? 1.831 12.876 7.544 1.00 91.44 348 HIS A C 1
ATOM 2866 O O . HIS A 1 348 ? 2.879 12.563 6.977 1.00 91.44 348 HIS A O 1
ATOM 2872 N N . PHE A 1 349 ? 0.947 11.975 7.975 1.00 94.44 349 PHE A N 1
ATOM 2873 C CA . PHE A 1 349 ? 1.078 10.544 7.747 1.00 94.44 349 PHE A CA 1
ATOM 2874 C C . PHE A 1 349 ? 0.914 10.173 6.269 1.00 94.44 349 PHE A C 1
ATOM 2876 O O . PHE A 1 349 ? 1.756 9.462 5.727 1.00 94.44 349 PHE A O 1
ATOM 2883 N N . GLY A 1 350 ? -0.124 10.669 5.594 1.00 92.69 350 GLY A N 1
ATOM 2884 C CA . GLY A 1 350 ? -0.389 10.350 4.188 1.00 92.69 350 GLY A CA 1
ATOM 2885 C C . GLY A 1 350 ? 0.633 10.882 3.189 1.00 92.69 350 GLY A C 1
ATOM 2886 O O . GLY A 1 350 ? 0.834 10.250 2.145 1.00 92.69 350 GLY A O 1
ATOM 2887 N N . ASP A 1 351 ? 1.299 11.976 3.551 1.00 89.81 351 ASP A N 1
ATOM 2888 C CA . ASP A 1 351 ? 2.232 12.691 2.689 1.00 89.81 351 ASP A CA 1
ATOM 2889 C C . ASP A 1 351 ? 3.685 12.449 3.126 1.00 89.81 351 ASP A C 1
ATOM 2891 O O . ASP A 1 351 ? 4.426 11.663 2.540 1.00 89.81 351 ASP A O 1
ATOM 2895 N N . MET A 1 352 ? 4.106 13.114 4.200 1.00 89.19 352 MET A N 1
ATOM 2896 C CA . MET A 1 352 ? 5.511 13.224 4.593 1.00 89.19 352 MET A CA 1
ATOM 2897 C C . MET A 1 352 ? 6.090 11.916 5.136 1.00 89.19 352 MET A C 1
ATOM 2899 O O . MET A 1 352 ? 7.206 11.538 4.774 1.00 89.19 352 MET A O 1
ATOM 2903 N N . TYR A 1 353 ? 5.365 11.227 6.021 1.00 93.06 353 TYR A N 1
ATOM 2904 C CA . TYR A 1 353 ? 5.825 9.935 6.535 1.00 93.06 353 TYR A CA 1
ATOM 2905 C C . TYR A 1 353 ? 5.732 8.839 5.477 1.00 93.06 353 TYR A C 1
ATOM 2907 O O . TYR A 1 353 ? 6.574 7.942 5.469 1.00 93.06 353 TYR A O 1
ATOM 2915 N N . PHE A 1 354 ? 4.779 8.942 4.548 1.00 94.62 354 PHE A N 1
ATOM 2916 C CA . PHE A 1 354 ? 4.725 8.033 3.414 1.00 94.62 354 PHE A CA 1
ATOM 2917 C C . PHE A 1 354 ? 5.951 8.183 2.507 1.00 94.62 354 PHE A C 1
ATOM 2919 O O . PHE A 1 354 ? 6.569 7.178 2.169 1.00 94.62 354 PHE A O 1
ATOM 2926 N N . ASP A 1 355 ? 6.362 9.409 2.171 1.00 92.44 355 ASP A N 1
ATOM 2927 C CA . ASP A 1 355 ? 7.561 9.639 1.353 1.00 92.44 355 ASP A CA 1
ATOM 2928 C C . ASP A 1 355 ? 8.837 9.103 2.031 1.00 92.44 355 ASP A C 1
ATOM 2930 O O . ASP A 1 355 ? 9.691 8.505 1.372 1.00 92.44 355 ASP A O 1
ATOM 2934 N N . GLN A 1 356 ? 8.946 9.222 3.360 1.00 92.44 356 GLN A N 1
ATOM 2935 C CA . GLN A 1 356 ? 10.030 8.589 4.127 1.00 92.44 356 GLN A CA 1
ATOM 2936 C C . GLN A 1 356 ? 9.998 7.067 4.013 1.00 92.44 356 GLN A C 1
ATOM 2938 O O . GLN A 1 356 ? 11.022 6.444 3.729 1.00 92.44 356 GLN A O 1
ATOM 2943 N N . ALA A 1 357 ? 8.827 6.463 4.224 1.00 94.62 357 ALA A N 1
ATOM 2944 C CA . ALA A 1 357 ? 8.658 5.020 4.131 1.00 94.62 357 ALA A CA 1
ATOM 2945 C C . ALA A 1 357 ? 8.973 4.511 2.718 1.00 94.62 357 ALA A C 1
ATOM 2947 O O . ALA A 1 357 ? 9.629 3.482 2.571 1.00 94.62 357 ALA A O 1
ATOM 2948 N N . LEU A 1 358 ? 8.582 5.261 1.685 1.00 94.12 358 LEU A N 1
ATOM 2949 C CA . LEU A 1 358 ? 8.860 4.936 0.292 1.00 94.12 358 LEU A CA 1
ATOM 2950 C C . LEU A 1 358 ? 10.361 4.962 -0.012 1.00 94.12 358 LEU A C 1
ATOM 2952 O O . LEU A 1 358 ? 10.862 4.049 -0.665 1.00 94.12 358 LEU A O 1
ATOM 2956 N N . LEU A 1 359 ? 11.097 5.957 0.498 1.00 94.19 359 LEU A N 1
ATOM 2957 C CA . LEU A 1 359 ? 12.554 5.999 0.365 1.00 94.19 359 LEU A CA 1
ATOM 2958 C C . LEU A 1 359 ? 13.225 4.820 1.079 1.00 94.19 359 LEU A C 1
ATOM 2960 O O . LEU A 1 359 ? 14.122 4.190 0.525 1.00 94.19 359 LEU A O 1
ATOM 2964 N N . LEU A 1 360 ? 12.791 4.493 2.297 1.00 94.31 360 LEU A N 1
ATOM 2965 C CA . LEU A 1 360 ? 13.327 3.346 3.035 1.00 94.31 360 LEU A CA 1
ATOM 2966 C C . LEU A 1 360 ? 13.037 2.026 2.308 1.00 94.31 360 LEU A C 1
ATOM 2968 O O . LEU A 1 360 ? 13.906 1.154 2.240 1.00 94.31 360 LEU A O 1
ATOM 2972 N N . LEU A 1 361 ? 11.846 1.894 1.719 1.00 94.19 361 LEU A N 1
ATOM 2973 C CA . LEU A 1 361 ? 11.476 0.745 0.901 1.00 94.19 361 LEU A CA 1
ATOM 2974 C C . LEU A 1 361 ? 12.338 0.666 -0.368 1.00 94.19 361 LEU A C 1
ATOM 2976 O O . LEU A 1 361 ? 12.832 -0.411 -0.696 1.00 94.19 361 LEU A O 1
ATOM 2980 N N . TYR A 1 362 ? 12.591 1.798 -1.030 1.00 95.12 362 TYR A N 1
ATOM 2981 C CA . TYR A 1 362 ? 13.517 1.904 -2.158 1.00 95.12 362 TYR A CA 1
ATOM 2982 C C . TYR A 1 362 ? 14.922 1.418 -1.798 1.00 95.12 362 TYR A C 1
ATOM 2984 O O . TYR A 1 362 ? 15.423 0.489 -2.429 1.00 95.12 362 TYR A O 1
ATOM 2992 N N . LEU A 1 363 ? 15.525 1.974 -0.743 1.00 93.75 363 LEU A N 1
ATOM 2993 C CA . LEU A 1 363 ? 16.873 1.603 -0.300 1.00 93.75 363 LEU A CA 1
ATOM 2994 C C . LEU A 1 363 ? 16.972 0.113 0.031 1.00 93.75 363 LEU A C 1
ATOM 2996 O O . LEU A 1 363 ? 17.937 -0.559 -0.342 1.00 93.75 363 LEU A O 1
ATOM 3000 N N . ARG A 1 364 ? 15.954 -0.423 0.704 1.00 92.69 364 ARG A N 1
ATOM 3001 C CA . ARG A 1 364 ? 15.893 -1.832 1.077 1.00 92.69 364 ARG A CA 1
ATOM 3002 C C . ARG A 1 364 ? 15.826 -2.747 -0.145 1.00 92.69 364 ARG A C 1
ATOM 3004 O O . ARG A 1 364 ? 16.609 -3.690 -0.238 1.00 92.69 364 ARG A O 1
ATOM 3011 N N . ILE A 1 365 ? 14.920 -2.478 -1.083 1.00 92.00 365 ILE A N 1
ATOM 3012 C CA . ILE A 1 365 ? 14.753 -3.308 -2.286 1.00 92.00 365 ILE A CA 1
ATOM 3013 C C . ILE A 1 365 ? 15.980 -3.199 -3.192 1.00 92.00 365 ILE A C 1
ATOM 3015 O O . ILE A 1 365 ? 16.472 -4.219 -3.670 1.00 92.00 365 ILE A O 1
ATOM 3019 N N . ALA A 1 366 ? 16.525 -1.994 -3.372 1.00 91.25 366 ALA A N 1
ATOM 3020 C CA . ALA A 1 366 ? 17.757 -1.780 -4.122 1.00 91.25 366 ALA A CA 1
ATOM 3021 C C . ALA A 1 366 ? 18.925 -2.586 -3.529 1.00 91.25 366 ALA A C 1
ATOM 3023 O O . ALA A 1 366 ? 19.649 -3.253 -4.266 1.00 91.25 366 ALA A O 1
ATOM 3024 N N . SER A 1 367 ? 19.061 -2.606 -2.198 1.00 90.94 367 SER A N 1
ATOM 3025 C CA . SER A 1 367 ? 20.102 -3.381 -1.506 1.00 90.94 367 SER A CA 1
ATOM 3026 C C . SER A 1 367 ? 19.951 -4.889 -1.728 1.00 90.94 367 SER A C 1
ATOM 3028 O O . SER A 1 367 ? 20.937 -5.570 -2.015 1.00 90.94 367 SER A O 1
ATOM 3030 N N . PHE A 1 368 ? 18.724 -5.421 -1.656 1.00 88.50 368 PHE A N 1
ATOM 3031 C CA . PHE A 1 368 ? 18.466 -6.834 -1.951 1.00 88.50 368 PHE A CA 1
ATOM 3032 C C . PHE A 1 368 ? 18.747 -7.181 -3.415 1.00 88.50 368 PHE A C 1
ATOM 3034 O O . PHE A 1 368 ? 19.404 -8.185 -3.686 1.00 88.50 368 PHE A O 1
ATOM 3041 N N . ASN A 1 369 ? 18.318 -6.336 -4.356 1.00 84.75 369 ASN A N 1
ATOM 3042 C CA . ASN A 1 369 ? 18.592 -6.531 -5.779 1.00 84.75 369 ASN A CA 1
ATOM 3043 C C . ASN A 1 369 ? 20.091 -6.516 -6.071 1.00 84.75 369 ASN A C 1
ATOM 3045 O O . ASN A 1 369 ? 20.584 -7.372 -6.803 1.00 84.75 369 ASN A O 1
ATOM 3049 N N . PHE A 1 370 ? 20.822 -5.574 -5.478 1.00 86.00 370 PHE A N 1
ATOM 3050 C CA . PHE A 1 370 ? 22.268 -5.487 -5.619 1.00 86.00 370 PHE A CA 1
ATOM 3051 C C . PHE A 1 370 ? 22.964 -6.735 -5.061 1.00 86.00 370 PHE A C 1
ATOM 3053 O O . PHE A 1 370 ? 23.786 -7.337 -5.748 1.00 86.00 370 PHE A O 1
ATOM 3060 N N . SER A 1 371 ? 22.581 -7.187 -3.862 1.00 86.81 371 SER A N 1
ATOM 3061 C CA . SER A 1 371 ? 23.104 -8.425 -3.271 1.00 86.81 371 SER A CA 1
ATOM 3062 C C . SER A 1 371 ? 22.829 -9.646 -4.157 1.00 86.81 371 SER A C 1
ATOM 3064 O O . SER A 1 371 ? 23.731 -10.446 -4.405 1.00 86.81 371 SER A O 1
ATOM 3066 N N . HIS A 1 372 ? 21.620 -9.757 -4.711 1.00 83.62 372 HIS A N 1
ATOM 3067 C CA . HIS A 1 372 ? 21.267 -10.831 -5.635 1.00 83.62 372 HIS A CA 1
ATOM 3068 C C . HIS A 1 372 ? 22.114 -10.794 -6.919 1.00 83.62 372 HIS A C 1
ATOM 3070 O O . HIS A 1 372 ? 22.616 -11.827 -7.366 1.00 83.62 372 HIS A O 1
ATOM 3076 N N . GLN A 1 373 ? 22.325 -9.608 -7.501 1.00 82.81 373 GLN A N 1
ATOM 3077 C CA . GLN A 1 373 ? 23.175 -9.451 -8.684 1.00 82.81 373 GLN A CA 1
ATOM 3078 C C . GLN A 1 373 ? 24.639 -9.811 -8.400 1.00 82.81 373 GLN A C 1
ATOM 3080 O O . GLN A 1 373 ? 25.242 -10.532 -9.195 1.00 82.81 373 GLN A O 1
ATOM 3085 N N . LEU A 1 374 ? 25.193 -9.377 -7.263 1.00 85.69 374 LEU A N 1
ATOM 3086 C CA . LEU A 1 374 ? 26.551 -9.737 -6.848 1.00 85.69 374 LEU A CA 1
ATOM 3087 C C . LEU A 1 374 ? 26.716 -11.243 -6.645 1.00 85.69 374 LEU A C 1
ATOM 3089 O O . LEU A 1 374 ? 27.709 -11.813 -7.099 1.00 85.69 374 LEU A O 1
ATOM 3093 N N . ASN A 1 375 ? 25.741 -11.897 -6.009 1.00 85.44 375 ASN A N 1
ATOM 3094 C CA . ASN A 1 375 ? 25.755 -13.348 -5.829 1.00 85.44 375 ASN A CA 1
ATOM 3095 C C . ASN A 1 375 ? 25.775 -14.073 -7.177 1.00 85.44 375 ASN A C 1
ATOM 3097 O O . ASN A 1 375 ? 26.543 -15.016 -7.347 1.00 85.44 375 ASN A O 1
ATOM 3101 N N . ARG A 1 376 ? 24.994 -13.600 -8.158 1.00 82.56 376 ARG A N 1
ATOM 3102 C CA . ARG A 1 376 ? 24.981 -14.169 -9.512 1.00 82.56 376 ARG A CA 1
ATOM 3103 C C . ARG A 1 376 ? 26.323 -14.005 -10.224 1.00 82.56 376 ARG A C 1
ATOM 3105 O O . ARG A 1 376 ? 26.829 -14.976 -10.772 1.00 82.56 376 ARG A O 1
ATOM 3112 N N . ILE A 1 377 ? 26.905 -12.805 -10.194 1.00 85.31 377 ILE A N 1
ATOM 3113 C CA . ILE A 1 377 ? 28.225 -12.540 -10.792 1.00 85.31 377 ILE A CA 1
ATOM 3114 C C . ILE A 1 377 ? 29.289 -13.428 -10.136 1.00 85.31 377 ILE A C 1
ATOM 3116 O O . ILE A 1 377 ? 30.111 -14.027 -10.821 1.00 85.31 377 ILE A O 1
ATOM 3120 N N . SER A 1 378 ? 29.237 -13.560 -8.809 1.00 86.44 378 SER A N 1
ATOM 3121 C CA . SER A 1 378 ? 30.168 -14.399 -8.049 1.00 86.44 378 SER A CA 1
ATOM 3122 C C . SER A 1 378 ? 30.010 -15.887 -8.365 1.00 86.44 378 SER A C 1
ATOM 3124 O O . SER A 1 378 ? 31.010 -16.597 -8.425 1.00 86.44 378 SER A O 1
ATOM 3126 N N . ALA A 1 379 ? 28.778 -16.369 -8.560 1.00 85.12 379 ALA A N 1
ATOM 3127 C CA . ALA A 1 379 ? 28.509 -17.746 -8.968 1.00 85.12 379 ALA A CA 1
ATOM 3128 C C . ALA A 1 379 ? 29.048 -18.020 -10.379 1.00 85.12 379 ALA A C 1
ATOM 3130 O O . ALA A 1 379 ? 29.832 -18.944 -10.556 1.00 85.12 379 ALA A O 1
ATOM 3131 N N . GLN A 1 380 ? 28.744 -17.145 -11.341 1.00 85.81 380 GLN A N 1
ATOM 3132 C CA . GLN A 1 380 ? 29.230 -17.274 -12.715 1.00 85.81 380 GLN A CA 1
ATOM 3133 C C . GLN A 1 380 ? 30.765 -17.278 -12.790 1.00 85.81 380 GLN A C 1
ATOM 3135 O O . GLN A 1 380 ? 31.349 -18.142 -13.430 1.00 85.81 380 GLN A O 1
ATOM 3140 N N . ALA A 1 381 ? 31.435 -16.385 -12.054 1.00 87.31 381 ALA A N 1
ATOM 3141 C CA . ALA A 1 381 ? 32.897 -16.352 -12.013 1.00 87.31 381 ALA A CA 1
ATOM 3142 C C . ALA A 1 381 ? 33.519 -17.643 -11.439 1.00 87.31 381 ALA A C 1
ATOM 3144 O O . ALA A 1 381 ? 34.626 -18.022 -11.830 1.00 87.31 381 ALA A O 1
ATOM 3145 N N . ARG A 1 382 ? 32.834 -18.323 -10.506 1.00 85.38 382 ARG A N 1
ATOM 3146 C CA . ARG A 1 382 ? 33.272 -19.624 -9.970 1.00 85.38 382 ARG A CA 1
ATOM 3147 C C . ARG A 1 382 ? 33.115 -20.730 -11.005 1.00 85.38 382 ARG A C 1
ATOM 3149 O O . ARG A 1 382 ? 34.055 -21.500 -11.180 1.00 85.38 382 ARG A O 1
ATOM 3156 N N . ASP A 1 383 ? 31.973 -20.774 -11.681 1.00 85.81 383 ASP A N 1
ATOM 3157 C CA . ASP A 1 383 ? 31.670 -21.782 -12.699 1.00 85.81 383 ASP A CA 1
ATOM 3158 C C . ASP A 1 383 ? 32.629 -21.660 -13.896 1.00 85.81 383 ASP A C 1
ATOM 3160 O O . ASP A 1 383 ? 33.215 -22.654 -14.325 1.00 85.81 383 ASP A O 1
ATOM 3164 N N . ASP A 1 384 ? 32.899 -20.432 -14.356 1.00 85.44 384 ASP A N 1
ATOM 3165 C CA . ASP A 1 384 ? 33.858 -20.152 -15.435 1.00 85.44 384 ASP A CA 1
ATOM 3166 C C . ASP A 1 384 ? 35.290 -20.578 -15.041 1.00 85.44 384 ASP A C 1
ATOM 3168 O O . ASP A 1 384 ? 36.046 -21.127 -15.845 1.00 85.44 384 ASP A O 1
ATOM 3172 N N . SER A 1 385 ? 35.657 -20.384 -13.768 1.00 78.25 385 SER A N 1
ATOM 3173 C CA . SER A 1 385 ? 36.956 -20.805 -13.219 1.00 78.25 385 SER A CA 1
ATOM 3174 C C . SER A 1 385 ? 37.096 -22.328 -13.098 1.00 78.25 385 SER A C 1
ATOM 3176 O O . SER A 1 385 ? 38.219 -22.834 -13.105 1.00 78.25 385 SER A O 1
ATOM 3178 N N . GLN A 1 386 ? 35.990 -23.062 -12.944 1.00 72.94 386 GLN A N 1
ATOM 3179 C CA . GLN A 1 386 ? 35.980 -24.528 -12.931 1.00 72.94 386 GLN A CA 1
ATOM 3180 C C . GLN A 1 386 ? 36.064 -25.086 -14.356 1.00 72.94 386 GLN A C 1
ATOM 3182 O O . GLN A 1 386 ? 36.925 -25.921 -14.622 1.00 72.94 386 GLN A O 1
ATOM 3187 N N . GLN A 1 387 ? 35.292 -24.537 -15.299 1.00 70.69 387 GLN A N 1
ATOM 3188 C CA . GLN A 1 387 ? 35.360 -24.933 -16.713 1.00 70.69 387 GLN A CA 1
ATOM 3189 C C . GLN A 1 387 ? 36.746 -24.682 -17.331 1.00 70.69 387 GLN A C 1
ATOM 3191 O O . GLN A 1 387 ? 37.230 -25.490 -18.122 1.00 70.69 387 GLN A O 1
ATOM 3196 N N . GLY A 1 388 ? 37.425 -23.599 -16.936 1.00 64.81 388 GLY A N 1
ATOM 3197 C CA . GLY A 1 388 ? 38.799 -23.318 -17.362 1.00 64.81 388 GLY A CA 1
ATOM 3198 C C . GLY A 1 388 ? 39.860 -24.271 -16.791 1.00 64.81 388 GLY A C 1
ATOM 3199 O O . GLY A 1 388 ? 40.938 -24.382 -17.371 1.00 64.81 388 GLY A O 1
ATOM 3200 N N . LYS A 1 389 ? 39.575 -24.966 -15.679 1.00 58.00 389 LYS A N 1
ATOM 3201 C CA . LYS A 1 389 ? 40.466 -25.992 -15.108 1.00 58.00 389 LYS A CA 1
ATOM 3202 C C . LYS A 1 389 ? 40.251 -27.353 -15.764 1.00 58.00 389 LYS A C 1
ATOM 3204 O O . LYS A 1 389 ? 41.229 -27.985 -16.147 1.00 58.00 389 LYS A O 1
ATOM 3209 N N . ASP A 1 390 ? 39.001 -27.739 -16.001 1.00 55.53 390 ASP A N 1
ATOM 3210 C CA . ASP A 1 390 ? 38.672 -29.017 -16.650 1.00 55.53 390 ASP A CA 1
ATOM 3211 C C . ASP A 1 390 ? 39.109 -29.063 -18.131 1.00 55.53 390 ASP A C 1
ATOM 3213 O O . ASP A 1 390 ? 39.361 -30.135 -18.678 1.00 55.53 390 ASP A O 1
ATOM 3217 N N . GLY A 1 391 ? 39.251 -27.903 -18.785 1.00 52.06 391 GLY A N 1
ATOM 3218 C CA . GLY A 1 391 ? 39.788 -27.787 -20.147 1.00 52.06 391 GLY A CA 1
ATOM 3219 C C . GLY A 1 391 ? 41.320 -27.822 -20.255 1.00 52.06 391 GLY A C 1
ATOM 3220 O O . GLY A 1 391 ? 41.839 -27.925 -21.365 1.00 52.06 391 GLY A O 1
ATOM 3221 N N . HIS A 1 392 ? 42.051 -27.733 -19.138 1.00 48.56 392 HIS A N 1
ATOM 3222 C CA . HIS A 1 392 ? 43.520 -27.757 -19.126 1.00 48.56 392 HIS A CA 1
ATOM 3223 C C . HIS A 1 392 ? 44.116 -29.139 -18.816 1.00 48.56 392 HIS A C 1
ATOM 3225 O O . HIS A 1 392 ? 45.290 -29.353 -19.111 1.00 48.56 392 HIS A O 1
ATOM 3231 N N . ASP A 1 393 ? 43.303 -30.077 -18.319 1.00 48.22 393 ASP A N 1
ATOM 3232 C CA . ASP A 1 393 ? 43.696 -31.466 -18.027 1.00 48.22 393 ASP A CA 1
ATOM 3233 C C . ASP A 1 393 ? 43.418 -32.440 -19.198 1.00 48.22 393 ASP A C 1
ATOM 3235 O O . ASP A 1 393 ? 43.551 -33.655 -19.055 1.00 48.22 393 ASP A O 1
ATOM 3239 N N . GLN A 1 394 ? 43.054 -31.922 -20.379 1.00 43.19 394 GLN A N 1
ATOM 3240 C CA . GLN A 1 394 ? 42.964 -32.684 -21.633 1.00 43.19 394 GLN A CA 1
ATOM 3241 C C . GLN A 1 394 ? 44.066 -32.262 -22.614 1.00 43.19 394 GLN A C 1
ATOM 3243 O O . GLN A 1 394 ? 43.787 -31.648 -23.644 1.00 43.19 394 GLN A O 1
ATOM 3248 N N . TRP A 1 395 ? 45.315 -32.600 -22.292 1.00 42.97 395 TRP A N 1
ATOM 3249 C CA . TRP A 1 395 ? 46.413 -32.684 -23.259 1.00 42.97 395 TRP A CA 1
ATOM 3250 C C . TRP A 1 395 ? 47.231 -33.947 -23.024 1.00 42.97 395 TRP A C 1
ATOM 3252 O O . TRP A 1 395 ? 47.675 -34.151 -21.871 1.00 42.97 395 TRP A O 1
#

Foldseek 3Di:
DPDPFLFFFFAFADVVVADGWKKKFKAKWFFQKDFDPDDDFPKAWEFDPPDDPVLLVVDDVVLSCQLPVQKTKTWIPPPVAWDWFWFDDPPDTFIKTKHTKMKIWGRPDPDSVVSPPDPDGDLLGMMMIIIMMTGHPDPGTDGLLNVLQCLQLVFFLADPDPPNLVVNCNTQQRPFLAPDPPGDGSNPDDRNSNRNSSVLNSQQHWYQDPNGTIRRHDPQLSVLCVCVSVVNHDPVSNRTHLDPDRGTQMEIETAGAQWLVSLCVSCVPPCPPDDSQQFLSNLSQQVSHHADPGPVRSRDDDPVSSVVRVVQWDCPCCVQNWIWGHDPRYTYITGHSDDPPDDRVSVCSVPNVVSVVVVVVSVVSSVVSVVVVVVVVVVVVVVVVVVVVVVVPPD